Protein AF-A0A6N3QZG5-F1 (afdb_monomer)

Organism: NCBI:txid754091

Radius of gyration: 32.44 Å; Cα contacts (8 Å, |Δi|>4): 568; chains: 1; bounding box: 69×84×95 Å

Sequence (579 aa):
MIGQFLSATEILAKNYVRNKMVKNPFYSNLKWNFIEKNIIRLTSSPVKSVLCISAFSFVLLYVGYLNELFIKNNLLHYFPFRHSLTEWQTTILSGQLTIIGIVYPLVIGLVSVLFQKKADRKIAQTAYQRYSGFMLAGLSGLFLSGFILLSVLIKTVFGSYLYGIACLISILWLLINIVLSIWFFIVSLEILDDVKRQIIIKRYIAFEIVMPHICNKISAKLRLYPIYQKHNYSNLEITQADYKGEYISVASSYSKEDELSLYHRPFQLTLNLINYQLKKKNHFASFVIGDNRTKETESTGKILFSVKNIKPDSLLIKILKQCFYRAPIKGGDFSVSLTMQAITADTYMYLRDSDLISFDNAISALINNFNNLCDLYFFQDDNTNNNFLLITTELFERSFQYEFSDEVYKISNNSMDKINLSERFFELCLWSGVRIINNRKHLISNELCIYMGITRSQWSILTEWFRNNQSLLNASLRSRYNRILRTYITVWEQYQESISFRFCNTENSDLFELFCKTQLQELPSMIIDATQTRDPSTIDTAVDLINRWQHSMNIDSHSVEKYSYKGQLFNPGFSYPKN

Secondary structure (DSSP, 8-state):
-HHHHTTBHHHHHHHHHHHHHHTSHHHHHHPPPHHHHHHHHHHTSHHHHHHHHHHHHHHHHHHHHHTHHHHHHHHTTT-TTHHHHHHHHHHHHHHHHHIIIIIHHHHHHHHHHHHTTSTTHHHHHHHHHHHS-HHHHHHHHHHHHHHHHHHHHHHHHH-HHHHHHHHHHHHHHHHHHHHHHHHHHHHHHHTTSHHHHHHHHHHHIIIIIIHHHHHHHHHHHHHHS--------SSEEEES----TTPEEEE-SS-TT--EEEBHHHHHHHHHHHHHHHHHHT--EEEE-S--TTTTTT-SS-EEEEEESS-TTSHHHHHHHHTEEEPP----S--HHHHHHHHHHHHHHHHHHT-HHHHHHHHHHHHHHHHHHHHHTEEEETTEEEEGGG--SSTTPPPHHHHHHHHHHHHHHHHHTTTTT-THHHHHHHTHHHHHHHH-SS--HHHHHHHHHHHHHHHHHHHHHHHHHGGG--HHHHHHHHHHHHHHHHHHHHHHHHHHHHHTTSTTHHHHHHHHHHHHHHHHHHHHHHHHTT-HHHHHHHHHHHHHHHHHTTGGGS---------------------

pLDDT: mean 80.37, std 14.21, range [27.39, 95.88]

Mean predicted aligned error: 11.77 Å

Structure (mmCIF, N/CA/C/O backbone):
data_AF-A0A6N3QZG5-F1
#
_entry.id   AF-A0A6N3QZG5-F1
#
loop_
_atom_site.group_PDB
_atom_site.id
_atom_site.type_symbol
_atom_site.label_atom_id
_atom_site.label_alt_id
_atom_site.label_comp_id
_atom_site.label_asym_id
_atom_site.label_entity_id
_atom_site.label_seq_id
_atom_site.pdbx_PDB_ins_code
_atom_site.Cartn_x
_atom_site.Cartn_y
_atom_site.Cartn_z
_atom_site.occupancy
_atom_site.B_iso_or_equiv
_atom_site.auth_seq_id
_atom_site.auth_comp_id
_atom_site.auth_asym_id
_atom_site.auth_atom_id
_atom_site.pdbx_PDB_model_num
ATOM 1 N N . MET A 1 1 ? -14.323 3.751 19.503 1.00 51.78 1 MET A N 1
ATOM 2 C CA . MET A 1 1 ? -15.785 3.806 19.725 1.00 51.78 1 MET A CA 1
ATOM 3 C C . MET A 1 1 ? -16.276 5.249 19.807 1.00 51.78 1 MET A C 1
ATOM 5 O O . MET A 1 1 ? -17.092 5.614 18.974 1.00 51.78 1 MET A O 1
ATOM 9 N N . ILE A 1 2 ? -15.712 6.100 20.675 1.00 55.81 2 ILE A N 1
ATOM 10 C CA . ILE A 1 2 ? -16.104 7.524 20.803 1.00 55.81 2 ILE A CA 1
ATOM 11 C C . ILE A 1 2 ? -16.012 8.298 19.472 1.00 55.81 2 ILE A C 1
ATOM 13 O O . ILE A 1 2 ? -16.991 8.899 19.050 1.00 55.81 2 ILE A O 1
ATOM 17 N N . GLY A 1 3 ? -14.903 8.197 18.730 1.00 59.88 3 GLY A N 1
ATOM 18 C CA . GLY A 1 3 ? -14.787 8.875 17.428 1.00 59.88 3 GLY A CA 1
ATOM 19 C C . GLY A 1 3 ? -15.811 8.419 16.374 1.00 59.88 3 GLY A C 1
ATOM 20 O O . GLY A 1 3 ? -16.174 9.200 15.500 1.00 59.88 3 GLY A O 1
ATOM 21 N N . GLN A 1 4 ? -16.306 7.172 16.444 1.00 65.50 4 GLN A N 1
ATOM 22 C CA . GLN A 1 4 ? -17.352 6.693 15.522 1.00 65.50 4 GLN A CA 1
ATOM 23 C C . GLN A 1 4 ? -18.695 7.323 15.870 1.00 65.50 4 GLN A C 1
ATOM 25 O O . GLN A 1 4 ? -19.449 7.707 14.980 1.00 65.50 4 GLN A O 1
ATOM 30 N N . PHE A 1 5 ? -18.961 7.463 17.167 1.00 66.31 5 PHE A N 1
ATOM 31 C CA . PHE A 1 5 ? -20.146 8.131 17.672 1.00 66.31 5 PHE A CA 1
ATOM 32 C C . PHE A 1 5 ? -20.143 9.632 17.349 1.00 66.31 5 PHE A C 1
ATOM 34 O O . PHE A 1 5 ? -21.168 10.161 16.927 1.00 66.31 5 PHE A O 1
ATOM 41 N N . LEU A 1 6 ? -18.987 10.294 17.463 1.00 72.88 6 LEU A N 1
ATOM 42 C CA . LEU A 1 6 ? -18.812 11.727 17.194 1.00 72.88 6 LEU A CA 1
ATOM 43 C C . LEU A 1 6 ? -18.543 12.070 15.719 1.00 72.88 6 LEU A C 1
ATOM 45 O O . LEU A 1 6 ? -18.356 13.242 15.398 1.00 72.88 6 LEU A O 1
ATOM 49 N N . SER A 1 7 ? -18.506 11.060 14.839 1.00 78.06 7 SER A N 1
ATOM 50 C CA . SER A 1 7 ? -18.137 11.182 13.421 1.00 78.06 7 SER A CA 1
ATOM 51 C C . SER A 1 7 ? -16.888 12.048 13.210 1.00 78.06 7 SER A C 1
ATOM 53 O O . SER A 1 7 ? -16.936 13.080 12.540 1.00 78.06 7 SER A O 1
ATOM 55 N N . ALA A 1 8 ? -15.789 11.637 13.837 1.00 82.38 8 ALA A N 1
ATOM 56 C CA . ALA A 1 8 ? -14.476 12.240 13.640 1.00 82.38 8 ALA A CA 1
ATOM 57 C C . ALA A 1 8 ? -14.081 12.230 12.150 1.00 82.38 8 ALA A C 1
ATOM 59 O O . ALA A 1 8 ? -14.433 11.288 11.426 1.00 82.38 8 ALA A O 1
ATOM 60 N N . THR A 1 9 ? -13.345 13.247 11.696 1.00 81.19 9 THR A N 1
ATOM 61 C CA . THR A 1 9 ? -12.957 13.424 10.285 1.00 81.19 9 THR A CA 1
ATOM 62 C C . THR A 1 9 ? -12.277 12.181 9.695 1.00 81.19 9 THR A C 1
ATOM 64 O O . THR A 1 9 ? -12.600 11.762 8.584 1.00 81.19 9 THR A O 1
ATOM 67 N N . GLU A 1 10 ? -11.408 11.506 10.450 1.00 83.06 10 GLU A N 1
ATOM 68 C CA . GLU A 1 10 ? -10.701 10.302 9.992 1.00 83.06 10 GLU A CA 1
ATOM 69 C C . GLU A 1 10 ? -11.651 9.111 9.810 1.00 83.06 10 GLU A C 1
ATOM 71 O O . GLU A 1 10 ? -11.444 8.246 8.957 1.00 83.06 10 GLU A O 1
ATOM 76 N N . ILE A 1 11 ? -12.720 9.051 10.606 1.00 83.25 11 ILE A N 1
ATOM 77 C CA . ILE A 1 11 ? -13.727 7.993 10.508 1.00 83.25 11 ILE A CA 1
ATOM 78 C C . ILE A 1 11 ? -14.667 8.253 9.338 1.00 83.25 11 ILE A C 1
ATOM 80 O O . ILE A 1 11 ? -15.046 7.299 8.660 1.00 83.25 11 ILE A O 1
ATOM 84 N N . LEU A 1 12 ? -15.002 9.514 9.059 1.00 82.12 12 LEU A N 1
ATOM 85 C CA . LEU A 1 12 ? -15.725 9.873 7.841 1.00 82.12 12 LEU A CA 1
ATOM 86 C C . LEU A 1 12 ? -14.912 9.528 6.594 1.00 82.12 12 LEU A C 1
ATOM 88 O O . LEU A 1 12 ? -15.445 8.851 5.720 1.00 82.12 12 LEU A O 1
ATOM 92 N N . ALA A 1 13 ? -13.624 9.884 6.556 1.00 84.62 13 ALA A N 1
ATOM 93 C CA . ALA A 1 13 ? -12.720 9.507 5.470 1.00 84.62 13 ALA A CA 1
ATOM 94 C C . ALA A 1 13 ? -12.693 7.984 5.264 1.00 84.62 13 ALA A C 1
ATOM 96 O O . ALA A 1 13 ? -12.920 7.485 4.162 1.00 84.62 13 ALA A O 1
ATOM 97 N N . LYS A 1 14 ? -12.507 7.224 6.350 1.00 86.62 14 LYS A N 1
ATOM 98 C CA . LYS A 1 14 ? -12.496 5.758 6.305 1.00 86.62 14 LYS A CA 1
ATOM 99 C C . LYS A 1 14 ? -13.819 5.168 5.817 1.00 86.62 14 LYS A C 1
ATOM 101 O O . LYS A 1 14 ? -13.819 4.213 5.041 1.00 86.62 14 LYS A O 1
ATOM 106 N N . ASN A 1 15 ? -14.946 5.702 6.284 1.00 86.44 15 ASN A N 1
ATOM 107 C CA . ASN A 1 15 ? -16.267 5.241 5.869 1.00 86.44 15 ASN A CA 1
ATOM 108 C C . ASN A 1 15 ? -16.538 5.581 4.401 1.00 86.44 15 ASN A C 1
ATOM 110 O O . ASN A 1 15 ? -17.068 4.738 3.686 1.00 86.44 15 ASN A O 1
ATOM 114 N N . TYR A 1 16 ? -16.128 6.765 3.942 1.00 86.62 16 TYR A N 1
ATOM 115 C CA . TYR A 1 16 ? -16.251 7.193 2.552 1.00 86.62 16 TYR A CA 1
ATOM 116 C C . TYR A 1 16 ? -15.525 6.229 1.603 1.00 86.62 16 TYR A C 1
ATOM 118 O O . TYR A 1 16 ? -16.155 5.628 0.730 1.00 86.62 16 TYR A O 1
ATOM 126 N N . VAL A 1 17 ? -14.235 5.983 1.854 1.00 87.88 17 VAL A N 1
ATOM 127 C CA . VAL A 1 17 ? -13.409 5.052 1.065 1.00 87.88 17 VAL A CA 1
ATOM 128 C C . VAL A 1 17 ? -14.004 3.648 1.073 1.00 87.88 17 VAL A C 1
ATOM 130 O O . VAL A 1 17 ? -14.170 3.015 0.030 1.00 87.88 17 VAL A O 1
ATOM 133 N N . ARG A 1 18 ? -14.386 3.155 2.256 1.00 87.62 18 ARG A N 1
ATOM 134 C CA . ARG A 1 18 ? -14.949 1.812 2.399 1.00 87.62 18 ARG A CA 1
ATOM 135 C C . ARG A 1 18 ? -16.280 1.655 1.667 1.00 87.62 18 ARG A C 1
ATOM 137 O O . ARG A 1 18 ? -16.480 0.630 1.025 1.00 87.62 18 ARG A O 1
ATOM 144 N N . ASN A 1 19 ? -17.176 2.633 1.752 1.00 87.75 19 ASN A N 1
ATOM 145 C CA . ASN A 1 19 ? -18.484 2.569 1.099 1.00 87.75 19 ASN A CA 1
ATOM 146 C C . ASN A 1 19 ? -18.357 2.521 -0.427 1.00 87.75 19 ASN A C 1
ATOM 148 O O . ASN A 1 19 ? -19.157 1.852 -1.078 1.00 87.75 19 ASN A O 1
ATOM 152 N N . LYS A 1 20 ? -17.352 3.198 -0.991 1.00 88.06 20 LYS A N 1
ATOM 153 C CA . LYS A 1 20 ? -17.067 3.160 -2.429 1.00 88.06 20 LYS A CA 1
ATOM 154 C C . LYS A 1 20 ? -16.398 1.847 -2.845 1.00 88.06 20 LYS A C 1
ATOM 156 O O . LYS A 1 20 ? -16.867 1.216 -3.784 1.00 88.06 20 LYS A O 1
ATOM 161 N N . MET A 1 21 ? -15.402 1.361 -2.102 1.00 87.31 21 MET A N 1
ATOM 162 C CA . MET A 1 21 ? -14.744 0.090 -2.442 1.00 87.31 21 MET A CA 1
ATOM 163 C C . MET A 1 21 ? -15.629 -1.141 -2.278 1.00 87.31 21 MET A C 1
ATOM 165 O O . MET A 1 21 ? -15.494 -2.078 -3.049 1.00 87.31 21 MET A O 1
ATOM 169 N N . VAL A 1 22 ? -16.545 -1.175 -1.305 1.00 86.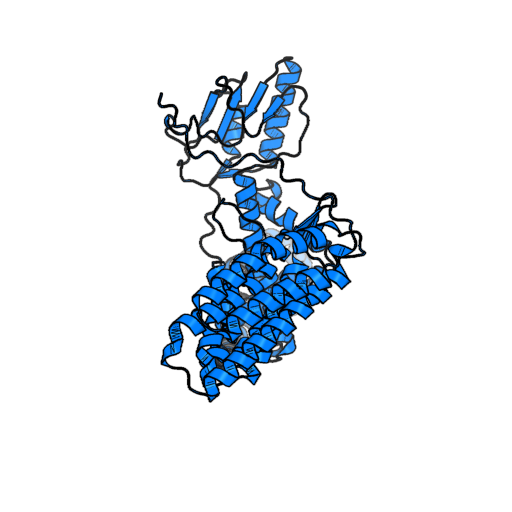62 22 VAL A N 1
ATOM 170 C CA . VAL A 1 22 ? -17.440 -2.336 -1.131 1.00 86.62 22 VAL A CA 1
ATOM 171 C C . VAL A 1 22 ? -18.332 -2.554 -2.360 1.00 86.62 22 VAL A C 1
ATOM 173 O O . VAL A 1 22 ? -18.717 -3.689 -2.626 1.00 86.62 22 VAL A O 1
ATOM 176 N N . LYS A 1 23 ? -18.630 -1.494 -3.123 1.00 85.44 23 LYS A N 1
ATOM 177 C CA . LYS A 1 23 ? -19.379 -1.581 -4.385 1.00 85.44 23 LYS A CA 1
ATOM 178 C C . LYS A 1 23 ? -18.539 -2.118 -5.548 1.00 85.44 23 LYS A C 1
ATOM 180 O O . LYS A 1 23 ? -19.102 -2.509 -6.562 1.00 85.44 23 LYS A O 1
ATOM 185 N N . ASN A 1 24 ? -17.215 -2.130 -5.419 1.00 86.81 24 ASN A N 1
ATOM 186 C CA . ASN A 1 24 ? -16.312 -2.564 -6.472 1.00 86.81 24 ASN A CA 1
ATOM 187 C C . ASN A 1 24 ? -16.232 -4.110 -6.511 1.00 86.81 24 ASN A C 1
ATOM 189 O O . ASN A 1 24 ? -15.961 -4.731 -5.477 1.00 86.81 24 ASN A O 1
ATOM 193 N N . PRO A 1 25 ? -16.419 -4.763 -7.674 1.00 84.06 25 PRO A N 1
ATOM 194 C CA . PRO A 1 25 ? -16.370 -6.223 -7.776 1.00 84.06 25 PRO A CA 1
ATOM 195 C C . PRO A 1 25 ? -15.012 -6.811 -7.362 1.00 84.06 25 PRO A C 1
ATOM 197 O O . PRO A 1 25 ? -14.973 -7.876 -6.744 1.00 84.06 25 PRO A O 1
ATOM 200 N N . PHE A 1 26 ? -13.899 -6.110 -7.601 1.00 83.56 26 PHE A N 1
ATOM 201 C CA . PHE A 1 26 ? -12.563 -6.568 -7.202 1.00 83.56 26 PHE A CA 1
ATOM 202 C C . PHE A 1 26 ? -12.393 -6.663 -5.684 1.00 83.56 26 PHE A C 1
ATOM 204 O O . PHE A 1 26 ? -11.653 -7.520 -5.195 1.00 83.56 26 PHE A O 1
ATOM 211 N N . TYR A 1 27 ? -13.124 -5.844 -4.922 1.00 86.50 27 TYR A N 1
ATOM 212 C CA . TYR A 1 27 ? -13.127 -5.936 -3.466 1.00 86.50 27 TYR A CA 1
ATOM 213 C C . TYR A 1 27 ? -13.664 -7.288 -2.992 1.00 86.50 27 TYR A C 1
ATOM 215 O O . TYR A 1 27 ? -13.146 -7.851 -2.029 1.00 86.50 27 TYR A O 1
ATOM 223 N N . SER A 1 28 ? -14.664 -7.848 -3.678 1.00 81.38 28 SER A N 1
ATOM 224 C CA . SER A 1 28 ? -15.267 -9.126 -3.287 1.00 81.38 28 SER A CA 1
ATOM 225 C C . SER A 1 28 ? -14.296 -10.309 -3.376 1.00 81.38 28 SER A C 1
ATOM 227 O O . SER A 1 28 ? -14.376 -11.202 -2.533 1.00 81.38 28 SER A O 1
ATOM 229 N N . ASN A 1 29 ? -13.338 -10.257 -4.307 1.00 82.69 29 ASN A N 1
ATOM 230 C CA . ASN A 1 29 ? -12.322 -11.294 -4.513 1.00 82.69 29 ASN A CA 1
ATOM 231 C C . ASN A 1 29 ? -11.197 -11.237 -3.468 1.00 82.69 29 ASN A C 1
ATOM 233 O O . ASN A 1 29 ? -10.592 -12.255 -3.136 1.00 82.69 29 ASN A O 1
ATOM 237 N N . LEU A 1 30 ? -10.901 -10.042 -2.949 1.00 83.81 30 LEU A N 1
ATOM 238 C CA . LEU A 1 30 ? -9.786 -9.820 -2.026 1.00 83.81 30 LEU A CA 1
ATOM 239 C C . LEU A 1 30 ? -10.217 -9.642 -0.567 1.00 83.81 30 LEU A C 1
ATOM 241 O O . LEU A 1 30 ? -9.358 -9.699 0.312 1.00 83.81 30 LEU A O 1
ATOM 245 N N . LY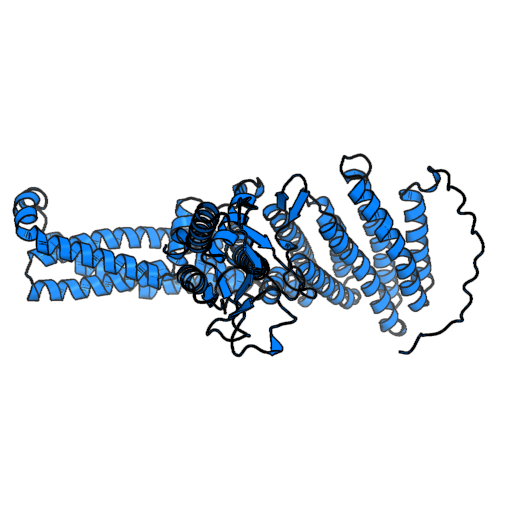S A 1 31 ? -11.507 -9.426 -0.280 1.00 84.94 31 LYS A N 1
ATOM 246 C CA . LYS A 1 31 ? -11.985 -9.170 1.085 1.00 84.94 31 LYS A CA 1
ATOM 247 C C . LYS A 1 31 ? -11.609 -10.304 2.042 1.00 84.94 31 LYS A C 1
ATOM 249 O O . LYS A 1 31 ? -11.679 -11.483 1.707 1.00 84.94 31 LYS A O 1
ATOM 254 N N . TRP A 1 32 ? -11.293 -9.917 3.272 1.00 82.56 32 TRP A N 1
ATOM 255 C CA . TRP A 1 32 ? -11.154 -10.853 4.378 1.00 82.56 32 TRP A CA 1
ATOM 256 C C . TRP A 1 32 ? -12.502 -11.479 4.729 1.00 82.56 32 TRP A C 1
ATOM 258 O O . TRP A 1 32 ? -13.524 -10.781 4.805 1.00 82.56 32 TRP A O 1
ATOM 268 N N . ASN A 1 33 ? -12.482 -12.776 5.014 1.00 86.62 33 ASN A N 1
ATOM 269 C CA . ASN A 1 33 ? -13.627 -13.479 5.575 1.00 86.62 33 ASN A CA 1
ATOM 270 C C . ASN A 1 33 ? -13.990 -12.920 6.957 1.00 86.62 33 ASN A C 1
ATOM 272 O O . ASN A 1 33 ? -13.213 -12.211 7.600 1.00 86.62 33 ASN A O 1
ATOM 276 N N . PHE A 1 34 ? -15.190 -13.235 7.445 1.00 82.69 34 PHE A N 1
ATOM 277 C CA . PHE A 1 34 ? -15.648 -12.730 8.742 1.00 82.69 34 PHE A CA 1
ATOM 278 C C . PHE A 1 34 ? -14.707 -13.127 9.894 1.00 82.69 34 PHE A C 1
ATOM 280 O O . PHE A 1 34 ? -14.377 -12.287 10.732 1.00 82.69 34 PHE A O 1
ATOM 287 N N . ILE A 1 35 ? -14.235 -14.378 9.901 1.00 82.88 35 ILE A N 1
ATOM 288 C CA . ILE A 1 35 ? -13.292 -14.900 10.901 1.00 82.88 35 ILE A CA 1
ATOM 289 C C . ILE A 1 35 ? -11.951 -14.160 10.800 1.00 82.88 35 ILE A C 1
ATOM 291 O O . ILE A 1 35 ? -11.533 -13.519 11.764 1.00 82.88 35 ILE A O 1
ATOM 295 N N . GLU A 1 36 ? -11.348 -14.149 9.608 1.00 85.12 36 GLU A N 1
ATOM 296 C CA . GLU A 1 36 ? -10.096 -13.439 9.294 1.00 85.12 36 GLU A CA 1
ATOM 297 C C . GLU A 1 36 ? -10.133 -11.983 9.762 1.00 85.12 36 GLU A C 1
ATOM 299 O O . GLU A 1 36 ? -9.235 -11.500 10.446 1.00 85.12 36 GLU A O 1
ATOM 304 N N . LYS A 1 37 ? -11.222 -11.280 9.451 1.00 85.19 37 LYS A N 1
ATOM 305 C CA . LYS A 1 37 ? -11.398 -9.872 9.792 1.00 85.19 37 LYS A CA 1
ATOM 306 C C . LYS A 1 37 ? -11.407 -9.623 11.299 1.00 85.19 37 LYS A C 1
ATOM 308 O O . LYS A 1 37 ? -10.882 -8.602 11.744 1.00 85.19 37 LYS A O 1
ATOM 313 N N . ASN A 1 38 ? -12.022 -10.510 12.080 1.00 85.50 38 ASN A N 1
ATOM 314 C CA . ASN A 1 38 ? -12.030 -10.387 13.537 1.00 85.50 38 ASN A CA 1
ATOM 315 C C . ASN A 1 38 ? -10.646 -10.668 14.123 1.00 85.50 38 ASN A C 1
ATOM 317 O O . ASN A 1 38 ? -10.203 -9.918 14.993 1.00 85.50 38 ASN A O 1
ATOM 321 N N . ILE A 1 39 ? -9.941 -11.673 13.600 1.00 84.81 39 ILE A N 1
ATOM 322 C CA . ILE A 1 39 ? -8.582 -12.001 14.037 1.00 84.81 39 ILE A CA 1
ATOM 323 C C . ILE A 1 39 ? -7.631 -10.848 13.722 1.00 84.81 39 ILE A C 1
ATOM 325 O O . ILE A 1 39 ? -7.013 -10.323 14.640 1.00 84.81 39 ILE A O 1
ATOM 329 N N . ILE A 1 40 ? -7.606 -10.345 12.483 1.00 84.44 40 ILE A N 1
ATOM 330 C CA . ILE A 1 40 ? -6.774 -9.193 12.092 1.00 84.44 40 ILE A CA 1
ATOM 331 C C . ILE A 1 40 ? -7.080 -7.977 12.972 1.00 84.44 40 ILE A C 1
ATOM 333 O O . ILE A 1 40 ? -6.170 -7.281 13.425 1.00 84.44 40 ILE A O 1
ATOM 337 N N . ARG A 1 41 ? -8.360 -7.728 13.280 1.00 83.94 41 ARG A N 1
ATOM 338 C CA . ARG A 1 41 ? -8.752 -6.638 14.181 1.00 83.94 41 ARG A CA 1
ATOM 339 C C . ARG A 1 41 ? -8.171 -6.824 15.583 1.00 83.94 41 ARG A C 1
ATOM 341 O O . ARG A 1 41 ? -7.678 -5.850 16.147 1.00 83.94 41 ARG A O 1
ATOM 348 N N . LEU A 1 42 ? -8.210 -8.033 16.137 1.00 83.50 42 LEU A N 1
ATOM 349 C CA . LEU A 1 42 ? -7.631 -8.337 17.448 1.00 83.50 42 LEU A CA 1
ATOM 350 C C . LEU A 1 42 ? -6.096 -8.261 17.422 1.00 83.50 42 LEU A C 1
ATOM 352 O O . LEU A 1 42 ? -5.492 -7.721 18.350 1.00 83.50 42 LEU A O 1
ATOM 356 N N . THR A 1 43 ? -5.463 -8.724 16.346 1.00 84.38 43 THR A N 1
ATOM 357 C CA . THR A 1 43 ? -4.010 -8.652 16.148 1.00 84.38 43 THR A CA 1
ATOM 358 C C . THR A 1 43 ? -3.533 -7.229 15.871 1.00 84.38 43 THR A C 1
ATOM 360 O O . THR A 1 43 ? -2.360 -6.928 16.076 1.00 84.38 43 THR A O 1
ATOM 363 N N . SER A 1 44 ? -4.426 -6.321 15.459 1.00 81.69 44 SER A N 1
ATOM 364 C CA . SER A 1 44 ? -4.036 -4.957 15.104 1.00 81.69 44 SER A CA 1
ATOM 365 C C . SER A 1 44 ? -3.375 -4.183 16.248 1.00 81.69 44 SER A C 1
ATOM 367 O O . SER A 1 44 ? -2.455 -3.393 16.031 1.00 81.69 44 SER A O 1
ATOM 369 N N . SER A 1 45 ? -3.812 -4.469 17.473 1.00 85.56 45 SER A N 1
ATOM 370 C CA . SER A 1 45 ? -3.253 -3.954 18.715 1.00 85.56 45 SER A CA 1
ATOM 371 C C . SER A 1 45 ? -3.320 -5.057 19.776 1.00 85.56 45 SER A C 1
ATOM 373 O O . SER A 1 45 ? -4.253 -5.068 20.584 1.00 85.56 45 SER A O 1
ATOM 375 N N . PRO A 1 46 ? -2.369 -6.006 19.782 1.00 87.38 46 PRO A N 1
ATOM 376 C CA . PRO A 1 46 ? -2.519 -7.245 20.537 1.00 87.38 46 PRO A CA 1
ATOM 377 C C . PRO A 1 46 ? -2.525 -6.990 22.043 1.00 87.38 46 PRO A C 1
ATOM 379 O O . PRO A 1 46 ? -3.343 -7.567 22.747 1.00 87.38 46 PRO A O 1
ATOM 382 N N . VAL A 1 47 ? -1.724 -6.034 22.525 1.00 89.19 47 VAL A N 1
ATOM 383 C CA . VAL A 1 47 ? -1.722 -5.620 23.938 1.00 89.19 47 VAL A CA 1
ATOM 384 C C . VAL A 1 47 ? -3.105 -5.131 24.376 1.00 89.19 47 VAL A C 1
ATOM 386 O O . VAL A 1 47 ? -3.623 -5.585 25.390 1.00 89.19 47 VAL A O 1
ATOM 389 N N . LYS A 1 48 ? -3.747 -4.250 23.595 1.00 89.56 48 LYS A N 1
ATOM 390 C CA . LYS A 1 48 ? -5.089 -3.734 23.924 1.00 89.56 48 LYS A CA 1
ATOM 391 C C . LYS A 1 48 ? -6.126 -4.855 23.933 1.00 89.56 48 LYS A C 1
ATOM 393 O O . LYS A 1 48 ? -6.965 -4.895 24.822 1.00 89.56 48 LYS A O 1
ATOM 398 N N . SER A 1 49 ? -6.049 -5.768 22.967 1.00 89.81 49 SER A N 1
ATOM 399 C CA . SER A 1 49 ? -6.957 -6.913 22.872 1.00 89.81 49 SER A CA 1
ATOM 400 C C . SER A 1 49 ? -6.828 -7.839 24.081 1.00 89.81 49 SER A C 1
ATOM 402 O O . SER A 1 49 ? -7.839 -8.197 24.679 1.00 89.81 49 SER A O 1
ATOM 404 N N . VAL A 1 50 ? -5.599 -8.166 24.493 1.00 92.50 50 VAL A N 1
ATOM 405 C CA . VAL A 1 50 ? -5.348 -9.010 25.672 1.00 92.50 50 VAL A CA 1
ATOM 406 C C . VAL A 1 50 ? -5.769 -8.307 26.962 1.00 92.50 50 VAL A C 1
ATOM 408 O O . VAL A 1 50 ? -6.387 -8.942 27.809 1.00 92.50 50 VAL A O 1
ATOM 411 N N . LEU A 1 51 ? -5.538 -6.995 27.087 1.00 91.69 51 LEU A N 1
ATOM 412 C CA . LEU A 1 51 ? -6.036 -6.208 28.221 1.00 91.69 51 LEU A CA 1
ATOM 413 C C . LEU A 1 51 ? -7.568 -6.190 28.301 1.00 91.69 51 LEU A C 1
ATOM 415 O O . LEU A 1 51 ? -8.128 -6.197 29.392 1.00 91.69 51 LEU A O 1
ATOM 419 N N . CYS A 1 52 ? -8.271 -6.189 27.167 1.00 91.12 52 CYS A N 1
ATOM 420 C CA . CYS A 1 52 ? -9.726 -6.321 27.170 1.00 91.12 52 CYS A CA 1
ATOM 421 C C . CYS A 1 52 ? -10.176 -7.715 27.631 1.00 91.12 52 CYS A C 1
ATOM 423 O O . CYS A 1 52 ? -11.131 -7.808 28.400 1.00 91.12 52 CYS A O 1
ATOM 425 N N . ILE A 1 53 ? -9.497 -8.785 27.197 1.00 90.94 53 ILE A N 1
ATOM 426 C CA . ILE A 1 53 ? -9.800 -10.162 27.630 1.00 90.94 53 ILE A CA 1
ATOM 427 C C . ILE A 1 53 ? -9.524 -10.325 29.131 1.00 90.94 53 ILE A C 1
ATOM 429 O O . ILE A 1 53 ? -10.343 -10.899 29.853 1.00 90.94 53 ILE A O 1
ATOM 433 N N . SER A 1 54 ? -8.413 -9.775 29.626 1.00 91.44 54 SER A N 1
ATOM 434 C CA . SER A 1 54 ? -8.080 -9.821 31.049 1.00 91.44 54 SER A CA 1
ATOM 435 C C . SER A 1 54 ? -9.072 -9.010 31.881 1.00 91.44 54 SER A C 1
ATOM 437 O O . SER A 1 54 ? -9.606 -9.531 32.857 1.00 91.44 54 SER A O 1
ATOM 439 N N . ALA A 1 55 ? -9.409 -7.785 31.465 1.00 92.69 55 ALA A N 1
ATOM 440 C CA . ALA A 1 55 ? -10.418 -6.967 32.133 1.00 92.69 55 ALA A CA 1
ATOM 441 C C . ALA A 1 55 ? -11.774 -7.683 32.188 1.00 92.69 55 ALA A C 1
ATOM 443 O O . ALA A 1 55 ? -12.389 -7.741 33.248 1.00 92.69 55 ALA A O 1
ATOM 444 N N . PHE A 1 56 ? -12.213 -8.290 31.082 1.00 93.00 56 PHE A N 1
ATOM 445 C CA . PHE A 1 56 ? -13.442 -9.083 31.046 1.00 93.00 56 PHE A CA 1
ATOM 446 C C . PHE A 1 56 ? -13.396 -10.267 32.025 1.00 93.00 56 PHE A C 1
ATOM 448 O O . PHE A 1 56 ? -14.364 -10.506 32.741 1.00 93.00 56 PHE A O 1
ATOM 455 N N . SER A 1 57 ? -12.253 -10.947 32.127 1.00 91.75 57 SER A N 1
ATOM 456 C CA . SER A 1 57 ? -12.041 -12.044 33.081 1.00 91.75 57 SER A CA 1
ATOM 457 C C . SER A 1 57 ? -12.145 -11.576 34.538 1.00 91.75 57 SER A C 1
ATOM 459 O O . SER A 1 57 ? -12.787 -12.235 35.354 1.00 91.75 57 SER A O 1
ATOM 461 N N . PHE A 1 58 ? -11.596 -10.403 34.870 1.00 91.62 58 PHE A N 1
ATOM 462 C CA . PHE A 1 58 ? -11.750 -9.805 36.201 1.00 91.62 58 PHE A CA 1
ATOM 463 C C . PHE A 1 58 ? -13.183 -9.341 36.486 1.00 91.62 58 PHE A C 1
ATOM 465 O O . PHE A 1 58 ? -13.659 -9.516 37.605 1.00 91.62 58 PHE A O 1
ATOM 472 N N . VAL A 1 59 ? -13.900 -8.804 35.492 1.00 92.75 59 VAL A N 1
ATOM 473 C CA . VAL A 1 59 ? -15.326 -8.470 35.648 1.00 92.75 59 VAL A CA 1
ATOM 474 C C . VAL A 1 59 ? -16.144 -9.730 35.921 1.00 92.75 59 VAL A C 1
ATOM 476 O O . VAL A 1 59 ? -16.971 -9.722 36.828 1.00 92.75 59 VAL A O 1
ATOM 479 N N . LEU A 1 60 ? -15.893 -10.828 35.200 1.00 89.88 60 LEU A N 1
ATOM 480 C CA . LEU A 1 60 ? -16.559 -12.108 35.456 1.00 89.88 60 LEU A CA 1
ATOM 481 C C . LEU A 1 60 ? -16.279 -12.630 36.871 1.00 89.88 60 LEU A C 1
ATOM 483 O O . LEU A 1 60 ? -17.207 -13.074 37.544 1.00 89.88 60 LEU A O 1
ATOM 487 N N . LEU A 1 61 ? -15.033 -12.526 37.346 1.00 88.62 61 LEU A N 1
ATOM 488 C CA . LEU A 1 61 ? -14.691 -12.857 38.732 1.00 88.62 61 LEU A CA 1
ATOM 489 C C . LEU A 1 61 ? -15.451 -11.989 39.739 1.00 88.62 61 LEU A C 1
ATOM 491 O O . LEU A 1 61 ? -16.000 -12.511 40.705 1.00 88.62 61 LEU A O 1
ATOM 495 N N . TYR A 1 62 ? -15.517 -10.678 39.505 1.00 88.75 62 TYR A N 1
ATOM 496 C CA . TYR A 1 62 ? -16.208 -9.741 40.388 1.00 88.75 62 TYR A CA 1
ATOM 497 C C . TYR A 1 62 ? -17.724 -9.986 40.433 1.00 88.75 62 TYR A C 1
ATOM 499 O O . TYR A 1 62 ? -18.324 -10.002 41.505 1.00 88.75 62 TYR A O 1
ATOM 507 N N . VAL A 1 63 ? -18.349 -10.257 39.285 1.00 87.94 63 VAL A N 1
ATOM 508 C CA . VAL A 1 63 ? -19.763 -10.659 39.213 1.00 87.94 63 VAL A CA 1
ATOM 509 C C . VAL A 1 63 ? -19.988 -11.991 39.937 1.00 87.94 63 VAL A C 1
ATOM 511 O O . VAL A 1 63 ? -20.985 -12.147 40.641 1.00 87.94 63 VAL A O 1
ATOM 514 N N . GLY A 1 64 ? -19.054 -12.938 39.802 1.00 84.62 64 GLY A N 1
ATOM 515 C CA . GLY A 1 64 ? -19.076 -14.216 40.516 1.00 84.62 64 GLY A CA 1
ATOM 516 C C . GLY A 1 64 ? -18.974 -14.073 42.038 1.00 84.62 64 GLY A C 1
ATOM 517 O O . GLY A 1 64 ? -19.599 -14.849 42.763 1.00 84.62 64 GLY A O 1
ATOM 518 N N . TYR A 1 65 ? -18.234 -13.065 42.508 1.00 85.06 65 TYR A N 1
ATOM 519 C CA . TYR A 1 65 ? -18.140 -12.688 43.918 1.00 85.06 65 TYR A CA 1
ATOM 520 C C . TYR A 1 65 ? -19.447 -12.077 44.439 1.00 85.06 65 TYR A C 1
ATOM 522 O O . TYR A 1 65 ? -19.997 -12.563 45.422 1.00 85.06 65 TYR A O 1
ATOM 530 N N . LEU A 1 66 ? -19.993 -11.062 43.758 1.00 85.31 66 LEU A N 1
ATOM 531 C CA . LEU A 1 66 ? -21.224 -10.387 44.198 1.00 85.31 66 LEU A CA 1
ATOM 532 C C . LEU A 1 66 ? -22.434 -11.328 44.265 1.00 85.31 66 LEU A C 1
ATOM 534 O O . LEU A 1 66 ? -23.286 -11.186 45.138 1.00 85.31 66 LEU A O 1
ATOM 538 N N . ASN A 1 67 ? -22.503 -12.299 43.355 1.00 80.44 67 ASN A N 1
ATOM 539 C CA . ASN A 1 67 ? -23.623 -13.231 43.255 1.00 80.44 67 ASN A CA 1
ATOM 540 C C . ASN A 1 67 ? -23.368 -14.565 43.970 1.00 80.44 67 ASN A C 1
ATOM 542 O O . ASN A 1 67 ? -24.036 -15.553 43.660 1.00 80.44 67 ASN A O 1
ATOM 546 N N . GLU A 1 68 ? -22.429 -14.617 44.921 1.00 76.50 68 GLU A N 1
ATOM 547 C CA . GLU A 1 68 ? -22.034 -15.853 45.604 1.00 76.50 68 GLU A CA 1
ATOM 548 C C . GLU A 1 68 ? -23.225 -16.655 46.148 1.00 76.50 68 GLU A C 1
ATOM 550 O O . GLU A 1 68 ? -23.301 -17.864 45.927 1.00 76.50 68 GLU A O 1
ATOM 555 N N . LEU A 1 69 ? -24.189 -15.989 46.790 1.00 67.50 69 LEU A N 1
ATOM 556 C CA . LEU A 1 69 ? -25.375 -16.632 47.367 1.00 67.50 69 LEU A CA 1
ATOM 557 C C . LEU A 1 69 ? -26.284 -17.264 46.301 1.00 67.50 69 LEU A C 1
ATOM 559 O O . LEU A 1 69 ? -26.718 -18.405 46.453 1.00 67.50 69 LEU A O 1
ATOM 563 N N . PHE A 1 70 ? -26.541 -16.555 45.199 1.00 65.19 70 PHE A N 1
ATOM 564 C CA . PHE A 1 70 ? -27.411 -17.027 44.117 1.00 65.19 70 PHE A CA 1
ATOM 565 C C . PHE A 1 70 ? -26.755 -18.151 43.302 1.00 65.19 70 PHE A C 1
ATOM 567 O O . PHE A 1 70 ? -27.385 -19.155 42.966 1.00 65.19 70 PHE A O 1
ATOM 574 N N . ILE A 1 71 ? -25.461 -17.998 43.017 1.00 67.19 71 ILE A N 1
ATOM 575 C CA . ILE A 1 71 ? -24.666 -18.956 42.249 1.00 67.19 71 ILE A CA 1
ATOM 576 C C . ILE A 1 71 ? -24.470 -20.235 43.063 1.00 67.19 71 ILE A C 1
ATOM 578 O O . ILE A 1 71 ? -24.697 -21.312 42.521 1.00 67.19 71 ILE A O 1
ATOM 582 N N . LYS A 1 72 ? -24.138 -20.163 44.362 1.00 67.62 72 LYS A N 1
ATOM 583 C CA . LYS A 1 72 ? -24.039 -21.362 45.215 1.00 67.62 72 LYS A CA 1
ATOM 584 C C . LYS A 1 72 ? -25.333 -22.177 45.212 1.00 67.62 72 LYS A C 1
ATOM 586 O O . LYS A 1 72 ? -25.249 -23.394 45.071 1.00 67.62 72 LYS A O 1
ATOM 591 N N . ASN A 1 73 ? -26.494 -21.521 45.297 1.00 64.62 73 ASN A N 1
ATOM 592 C CA . ASN A 1 73 ? -27.792 -22.199 45.351 1.00 64.62 73 ASN A CA 1
ATOM 593 C C . ASN A 1 73 ? -28.146 -22.926 44.037 1.00 64.62 73 ASN A C 1
ATOM 595 O O . ASN A 1 73 ? -28.714 -24.012 44.072 1.00 64.62 73 ASN A O 1
ATOM 599 N N . ASN A 1 74 ? -27.754 -22.369 42.884 1.00 59.59 74 ASN A N 1
ATOM 600 C CA . ASN A 1 74 ? -28.085 -22.926 41.564 1.00 59.59 74 ASN A CA 1
ATOM 601 C C . ASN A 1 74 ? -26.991 -23.837 40.962 1.00 59.59 74 ASN A C 1
ATOM 603 O O . ASN A 1 74 ? -27.306 -24.740 40.191 1.00 59.59 74 ASN A O 1
ATOM 607 N N . LEU A 1 75 ? -25.706 -23.642 41.290 1.00 54.53 75 LEU A N 1
ATOM 608 C CA . LEU A 1 75 ? -24.575 -24.387 40.698 1.00 54.53 75 LEU A CA 1
ATOM 609 C C . LEU A 1 75 ? -24.108 -25.604 41.500 1.00 54.53 75 LEU A C 1
ATOM 611 O O . LEU A 1 75 ? -23.297 -26.382 40.991 1.00 54.53 75 LEU A O 1
ATOM 615 N N . LEU A 1 76 ? -24.615 -25.817 42.719 1.00 51.16 76 LEU A N 1
ATOM 616 C CA . LEU A 1 76 ? -24.377 -27.064 43.459 1.00 51.16 76 LEU A CA 1
ATOM 617 C C . LEU A 1 76 ? -24.898 -28.301 42.702 1.00 51.16 76 LEU A C 1
ATOM 619 O O . LEU A 1 76 ? -24.312 -29.368 42.849 1.00 51.16 76 LEU A O 1
ATOM 623 N N . HIS A 1 77 ? -25.898 -28.150 41.825 1.00 52.25 77 HIS A N 1
ATOM 624 C CA . HIS A 1 77 ? -26.441 -29.252 41.022 1.00 52.25 77 HIS A CA 1
ATOM 625 C C . HIS A 1 77 ? -25.662 -29.590 39.737 1.00 52.25 77 HIS A C 1
ATOM 627 O O . HIS A 1 77 ? -25.776 -30.714 39.258 1.00 52.25 77 HIS A O 1
ATOM 633 N N . TYR A 1 78 ? -24.861 -28.671 39.179 1.00 53.00 78 TYR A N 1
ATOM 634 C CA . TYR A 1 78 ? -24.314 -28.819 37.814 1.00 53.00 78 TYR A CA 1
ATOM 635 C C . TYR A 1 78 ? -22.798 -29.062 37.727 1.00 53.00 78 TYR A C 1
ATOM 637 O O . TYR A 1 78 ? -22.306 -29.395 36.652 1.00 53.00 78 TYR A O 1
ATOM 645 N N . PHE A 1 79 ? -22.042 -28.934 38.825 1.00 54.16 79 PHE A N 1
ATOM 646 C CA . PHE A 1 79 ? -20.585 -29.157 38.822 1.00 54.16 79 PHE A CA 1
ATOM 647 C C . PHE A 1 79 ? -20.141 -30.233 39.829 1.00 54.16 79 PHE A C 1
ATOM 649 O O . PHE A 1 79 ? -19.540 -29.903 40.856 1.00 54.16 79 PHE A O 1
ATOM 656 N N . PRO A 1 80 ? -20.377 -31.525 39.531 1.00 51.31 80 PRO A N 1
ATOM 657 C CA . PRO A 1 80 ? -19.899 -32.643 40.349 1.00 51.31 80 PRO A CA 1
ATOM 658 C C . PRO A 1 80 ? -18.368 -32.857 40.290 1.00 51.31 80 PRO A C 1
ATOM 660 O O . PRO A 1 80 ? -17.823 -33.594 41.103 1.00 51.31 80 PRO A O 1
ATOM 663 N N . PHE A 1 81 ? -17.641 -32.173 39.395 1.00 53.47 81 PHE A N 1
ATOM 664 C CA . PHE A 1 81 ? -16.199 -32.367 39.146 1.00 53.47 81 PHE A CA 1
ATOM 665 C C . PHE A 1 81 ? -15.292 -31.223 39.656 1.00 53.47 81 PHE A C 1
ATOM 667 O O . PHE A 1 81 ? -14.315 -30.847 39.011 1.00 53.47 81 PHE A O 1
ATOM 674 N N . ARG A 1 82 ? -15.582 -30.625 40.822 1.00 57.88 82 ARG A N 1
ATOM 675 C CA . ARG A 1 82 ? -14.779 -29.490 41.344 1.00 57.88 82 ARG A CA 1
ATOM 676 C C . ARG A 1 82 ? -13.314 -29.827 41.625 1.00 57.88 82 ARG A C 1
ATOM 678 O O . ARG A 1 82 ? -12.469 -28.956 41.457 1.00 57.88 82 ARG A O 1
ATOM 685 N N . HIS A 1 83 ? -13.010 -31.056 42.040 1.00 59.59 83 HIS A N 1
ATOM 686 C CA . HIS A 1 83 ? -11.635 -31.457 42.347 1.00 59.59 83 HIS A CA 1
ATOM 687 C C . HIS A 1 83 ? -10.764 -31.569 41.088 1.00 59.59 83 HIS A C 1
ATOM 689 O O . HIS A 1 83 ? -9.659 -31.024 41.076 1.00 59.59 83 HIS A O 1
ATOM 695 N N . SER A 1 84 ? -11.285 -32.140 39.997 1.00 61.59 84 SER A N 1
ATOM 696 C CA . SER A 1 84 ? -10.512 -32.288 38.759 1.00 61.59 84 SER A CA 1
ATOM 697 C C . SER A 1 84 ? -10.186 -30.933 38.123 1.00 61.59 84 SER A C 1
ATOM 699 O O . SER A 1 84 ? -9.057 -30.712 37.711 1.00 61.59 84 SER A O 1
ATOM 701 N N . LEU A 1 85 ? -11.098 -29.955 38.138 1.00 64.94 85 LEU A N 1
ATOM 702 C CA . LEU A 1 85 ? -10.844 -28.615 37.576 1.00 64.94 85 LEU A CA 1
ATOM 703 C C . LEU A 1 85 ? -9.603 -27.916 38.160 1.00 64.94 85 LEU A C 1
ATOM 705 O O . LEU A 1 85 ? -8.950 -27.131 37.470 1.00 64.94 85 LEU A O 1
ATOM 709 N N . THR A 1 86 ? -9.281 -28.205 39.423 1.00 68.56 86 THR A N 1
ATOM 710 C CA . THR A 1 86 ? -8.124 -27.624 40.115 1.00 68.56 86 THR A CA 1
ATOM 711 C C . THR A 1 86 ? -6.810 -28.309 39.744 1.00 68.56 86 THR A C 1
ATOM 713 O O . THR A 1 86 ? -5.792 -27.636 39.604 1.00 68.56 86 THR A O 1
ATOM 716 N N . GLU A 1 87 ? -6.837 -29.619 39.490 1.00 74.00 87 GLU A N 1
ATOM 717 C CA . GLU A 1 87 ? -5.670 -30.402 39.060 1.00 74.00 87 GLU A CA 1
ATOM 718 C C . GLU A 1 87 ? -5.244 -30.055 37.630 1.00 74.00 87 GLU A C 1
ATOM 720 O O . GLU A 1 87 ? -4.059 -30.051 37.304 1.00 74.00 87 GLU A O 1
ATOM 725 N N . TRP A 1 88 ? -6.197 -29.678 36.774 1.00 78.19 88 TRP A N 1
ATOM 726 C CA . TRP A 1 88 ? -5.901 -29.311 35.390 1.00 78.19 88 TRP A CA 1
ATOM 727 C C . TRP A 1 88 ? -5.151 -27.976 35.267 1.00 78.19 88 TRP A C 1
ATOM 729 O O . TRP A 1 88 ? -4.467 -27.767 34.269 1.00 78.19 88 TRP A O 1
ATOM 739 N N . GLN A 1 89 ? -5.203 -27.085 36.266 1.00 83.38 89 GLN A N 1
ATOM 740 C CA . GLN A 1 89 ? -4.553 -25.766 36.195 1.00 83.38 89 GLN A CA 1
ATOM 741 C C . GLN A 1 89 ? -3.034 -25.854 36.001 1.00 83.38 89 GLN A C 1
ATOM 743 O O . GLN A 1 89 ? -2.471 -25.082 35.224 1.00 83.38 89 GLN A O 1
ATOM 748 N N . THR A 1 90 ? -2.364 -26.802 36.663 1.00 83.75 90 THR A N 1
ATOM 749 C CA . THR A 1 90 ? -0.908 -26.996 36.533 1.00 83.75 90 THR A CA 1
ATOM 750 C C . THR A 1 90 ? -0.537 -27.497 35.140 1.00 83.75 90 THR A C 1
ATOM 752 O O . THR A 1 90 ? 0.414 -27.002 34.536 1.00 83.75 90 THR A O 1
ATOM 755 N N . THR A 1 91 ? -1.337 -28.414 34.592 1.00 87.12 91 THR A N 1
ATOM 756 C CA . THR A 1 91 ? -1.172 -28.942 33.231 1.00 87.12 91 THR A CA 1
ATOM 757 C C . THR A 1 91 ? -1.408 -27.853 32.185 1.00 87.12 91 THR A C 1
ATOM 759 O O . THR A 1 91 ? -0.610 -27.701 31.261 1.00 87.12 91 THR A O 1
ATOM 762 N N . ILE A 1 92 ? -2.459 -27.040 32.352 1.00 87.00 92 ILE A N 1
ATOM 763 C CA . ILE A 1 92 ? -2.766 -25.906 31.468 1.00 87.00 92 ILE A CA 1
ATOM 764 C C . ILE A 1 92 ? -1.623 -24.885 31.495 1.00 87.00 92 ILE A C 1
ATOM 766 O O . ILE A 1 92 ? -1.166 -24.454 30.437 1.00 87.00 92 ILE A O 1
ATOM 770 N N . LEU A 1 93 ? -1.137 -24.524 32.687 1.00 90.62 93 LEU A N 1
ATOM 771 C CA . LEU A 1 93 ? -0.029 -23.587 32.862 1.00 90.62 93 LEU A CA 1
ATOM 772 C C . LEU A 1 93 ? 1.248 -24.092 32.178 1.00 90.62 93 LEU A C 1
ATOM 774 O O . LEU A 1 93 ? 1.867 -23.354 31.413 1.00 90.62 93 LEU A O 1
ATOM 778 N N . SER A 1 94 ? 1.616 -25.354 32.424 1.00 89.12 94 SER A N 1
ATOM 779 C CA . SER A 1 94 ? 2.789 -25.980 31.808 1.00 89.12 94 SER A CA 1
ATOM 780 C C . SER A 1 94 ? 2.669 -25.998 30.282 1.00 89.12 94 SER A C 1
ATOM 782 O O . SER A 1 94 ? 3.557 -25.489 29.599 1.00 89.12 94 SER A O 1
ATOM 784 N N . GLY A 1 95 ? 1.536 -26.463 29.745 1.00 89.69 95 GLY A N 1
ATOM 785 C CA . GLY A 1 95 ? 1.298 -26.510 28.302 1.00 89.69 95 GLY A CA 1
ATOM 786 C C . GLY A 1 95 ? 1.356 -25.134 27.632 1.00 89.69 95 GLY A C 1
ATOM 787 O O . GLY A 1 95 ? 1.990 -24.986 26.587 1.00 89.69 95 GLY A O 1
ATOM 788 N N . GLN A 1 96 ? 0.758 -24.102 28.240 1.00 91.75 96 GLN A N 1
ATOM 789 C CA . GLN A 1 96 ? 0.819 -22.730 27.719 1.00 91.75 96 GLN A CA 1
ATOM 790 C C . GLN A 1 96 ? 2.255 -22.197 27.687 1.00 91.75 96 GLN A C 1
ATOM 792 O O . GLN A 1 96 ? 2.685 -21.653 26.669 1.00 91.75 96 GLN A O 1
ATOM 797 N N . LEU A 1 97 ? 3.022 -22.387 28.765 1.00 91.12 97 LEU A N 1
ATOM 798 C CA . LEU A 1 97 ? 4.415 -21.943 28.824 1.00 91.12 97 LEU A CA 1
ATOM 799 C C . LEU A 1 97 ? 5.298 -22.672 27.802 1.00 91.12 97 LEU A C 1
ATOM 801 O O . LEU A 1 97 ? 6.142 -22.030 27.180 1.00 91.12 97 LEU A O 1
ATOM 805 N N . THR A 1 98 ? 5.072 -23.964 27.553 1.00 92.69 98 THR A N 1
ATOM 806 C CA . THR A 1 98 ? 5.780 -24.711 26.501 1.00 92.69 98 THR A CA 1
ATOM 807 C C . THR A 1 98 ? 5.455 -24.179 25.104 1.00 92.69 98 THR A C 1
ATOM 809 O O . THR A 1 98 ? 6.364 -23.966 24.298 1.00 92.69 98 THR A O 1
ATOM 812 N N . ILE A 1 99 ? 4.177 -23.916 24.808 1.00 90.00 99 ILE A N 1
ATOM 813 C CA . ILE A 1 99 ? 3.765 -23.373 23.504 1.00 90.00 99 ILE A CA 1
ATOM 814 C C . ILE A 1 99 ? 4.407 -21.999 23.265 1.00 90.00 99 ILE A C 1
ATOM 816 O O . ILE A 1 99 ? 4.971 -21.754 22.198 1.00 90.00 99 ILE A O 1
ATOM 820 N N . ILE A 1 100 ? 4.368 -21.116 24.264 1.00 92.25 100 ILE A N 1
ATOM 821 C CA . ILE A 1 100 ? 4.906 -19.752 24.159 1.00 92.25 100 ILE A CA 1
ATOM 822 C C . ILE A 1 100 ? 6.438 -19.753 24.117 1.00 92.25 100 ILE A C 1
ATOM 824 O O . ILE A 1 100 ? 7.023 -18.996 23.347 1.00 92.25 100 ILE A O 1
ATOM 828 N N . GLY A 1 101 ? 7.083 -20.571 24.951 1.00 88.31 101 GLY A N 1
ATOM 829 C CA . GLY A 1 101 ? 8.534 -20.564 25.137 1.00 88.31 101 GLY A CA 1
ATOM 830 C C . GLY A 1 101 ? 9.311 -21.334 24.073 1.00 88.31 101 GLY A C 1
ATOM 831 O O . GLY A 1 101 ? 10.456 -20.990 23.799 1.00 88.31 101 GLY A O 1
ATOM 832 N N . ILE A 1 102 ? 8.705 -22.357 23.463 1.00 91.75 102 ILE A N 1
ATOM 833 C CA . ILE A 1 102 ? 9.397 -23.250 22.522 1.00 91.75 102 ILE A CA 1
ATOM 834 C C . ILE A 1 102 ? 8.718 -23.226 21.155 1.00 91.75 102 ILE A C 1
ATOM 836 O O . ILE A 1 102 ? 9.353 -22.923 20.146 1.00 91.75 102 ILE A O 1
ATOM 840 N N . VAL A 1 103 ? 7.421 -23.526 21.113 1.00 91.31 103 VAL A N 1
ATOM 841 C CA . VAL A 1 103 ? 6.726 -23.821 19.854 1.00 91.31 103 VAL A CA 1
ATOM 842 C C . VAL A 1 103 ? 6.589 -22.582 18.967 1.00 91.31 103 VAL A C 1
ATOM 844 O O . VAL A 1 103 ? 6.973 -22.625 17.797 1.00 91.31 103 VAL A O 1
ATOM 847 N N . TYR A 1 104 ? 6.096 -21.458 19.499 1.00 91.50 104 TYR A N 1
ATOM 848 C CA . TYR A 1 104 ? 5.967 -20.226 18.712 1.00 91.50 104 TYR A CA 1
ATOM 849 C C . TYR A 1 104 ? 7.318 -19.684 18.214 1.00 91.50 104 TYR A C 1
ATOM 851 O O . TYR A 1 104 ? 7.419 -19.433 17.008 1.00 91.50 104 TYR A O 1
ATOM 859 N N . PRO A 1 105 ? 8.369 -19.537 19.053 1.00 90.69 105 PRO A N 1
ATOM 860 C CA . PRO A 1 105 ? 9.681 -19.103 18.579 1.00 90.69 105 PRO A CA 1
ATOM 861 C C . PRO A 1 105 ? 10.258 -20.003 17.486 1.00 90.69 105 PRO A C 1
ATOM 863 O O . PRO A 1 105 ? 10.787 -19.489 16.502 1.00 90.69 105 PRO A O 1
ATOM 866 N N . LEU A 1 106 ? 10.109 -21.327 17.612 1.00 91.12 106 LEU A N 1
ATOM 867 C CA . LEU A 1 106 ? 10.612 -22.286 16.628 1.00 91.12 106 LEU A CA 1
ATOM 868 C C . LEU A 1 106 ? 9.946 -22.100 15.259 1.00 91.12 106 LEU A C 1
ATOM 870 O O . LEU A 1 106 ? 10.638 -21.973 14.249 1.00 91.12 106 LEU A O 1
ATOM 874 N N . VAL A 1 107 ? 8.612 -22.023 15.215 1.00 90.25 107 VAL A N 1
ATOM 875 C CA . VAL A 1 107 ? 7.867 -21.847 13.955 1.00 90.25 107 VAL A CA 1
ATOM 876 C C . VAL A 1 107 ? 8.183 -20.495 13.315 1.00 90.25 107 VAL A C 1
ATOM 878 O O . VAL A 1 107 ? 8.412 -20.413 12.108 1.00 90.25 107 VAL A O 1
ATOM 881 N N . ILE A 1 108 ? 8.247 -19.423 14.110 1.00 87.44 108 ILE A N 1
ATOM 882 C CA . ILE A 1 108 ? 8.593 -18.083 13.612 1.00 87.44 108 ILE A CA 1
ATOM 883 C C . ILE A 1 108 ? 10.028 -18.052 13.081 1.00 87.44 108 ILE A C 1
ATOM 885 O O . ILE A 1 108 ? 10.274 -17.434 12.043 1.00 87.44 108 ILE A O 1
ATOM 889 N N . GLY A 1 109 ? 10.962 -18.720 13.761 1.00 85.94 109 GLY A N 1
ATOM 890 C CA . GLY A 1 109 ? 12.344 -18.868 13.317 1.00 85.94 109 GLY A CA 1
ATOM 891 C C . GLY A 1 109 ? 12.429 -19.566 11.963 1.00 85.94 109 GLY A C 1
ATOM 892 O O . GLY A 1 109 ? 13.039 -19.030 11.039 1.00 85.94 109 GLY A O 1
ATOM 893 N N . LEU A 1 110 ? 11.735 -20.696 11.808 1.00 85.56 110 LEU A N 1
ATOM 894 C CA . LEU A 1 110 ? 11.685 -21.455 10.557 1.00 85.56 110 LEU A CA 1
ATOM 895 C C . LEU A 1 110 ? 11.118 -20.623 9.399 1.00 85.56 110 LEU A C 1
ATOM 897 O O . LEU A 1 110 ? 11.749 -20.514 8.348 1.00 85.56 110 LEU A O 1
ATOM 901 N N . VAL A 1 111 ? 9.972 -19.967 9.604 1.00 84.44 111 VAL A N 1
ATOM 902 C CA . VAL A 1 111 ? 9.357 -19.089 8.594 1.00 84.44 111 VAL A CA 1
ATOM 903 C C . VAL A 1 111 ? 10.282 -17.915 8.243 1.00 84.44 111 VAL A C 1
ATOM 905 O O . VAL A 1 111 ? 10.425 -17.557 7.075 1.00 84.44 111 VAL A O 1
ATOM 908 N N . SER A 1 112 ? 10.967 -17.339 9.234 1.00 81.12 112 SER A N 1
ATOM 909 C CA . SER A 1 112 ? 11.908 -16.235 9.009 1.00 81.12 112 SER A CA 1
ATOM 910 C C . SER A 1 112 ? 13.113 -16.665 8.171 1.00 81.12 112 SER A C 1
ATOM 912 O O . SER A 1 112 ? 13.498 -15.930 7.264 1.00 81.12 112 SER A O 1
ATOM 914 N N . VAL A 1 113 ? 13.681 -17.850 8.425 1.00 82.50 113 VAL A N 1
ATOM 915 C CA . VAL A 1 113 ? 14.783 -18.421 7.628 1.00 82.50 113 VAL A CA 1
ATOM 916 C C . VAL A 1 113 ? 14.340 -18.682 6.189 1.00 82.50 113 VAL A C 1
ATOM 918 O O . VAL A 1 113 ? 15.068 -18.357 5.254 1.00 82.50 113 VAL A O 1
ATOM 921 N N . LEU A 1 114 ? 13.121 -19.184 5.985 1.00 76.75 114 LEU A N 1
ATOM 922 C CA . LEU A 1 114 ? 12.581 -19.398 4.640 1.00 76.75 114 LEU A CA 1
ATOM 923 C C . LEU A 1 114 ? 12.426 -18.090 3.850 1.00 76.75 114 LEU A C 1
ATOM 925 O O . LEU A 1 114 ? 12.655 -18.076 2.640 1.00 76.75 114 LEU A O 1
ATOM 929 N N . PHE A 1 115 ? 12.114 -16.977 4.521 1.00 72.44 115 PHE A N 1
ATOM 930 C CA . PHE A 1 115 ? 12.051 -15.661 3.879 1.00 72.44 115 PHE A CA 1
ATOM 931 C C . PHE A 1 115 ? 13.398 -14.965 3.701 1.00 72.44 115 PHE A C 1
ATOM 933 O O . PHE A 1 115 ? 13.458 -13.998 2.946 1.00 72.44 115 PHE A O 1
ATOM 940 N N . GLN A 1 116 ? 14.490 -15.430 4.319 1.00 65.12 116 GLN A N 1
ATOM 941 C CA . GLN A 1 116 ? 15.809 -14.804 4.134 1.00 65.12 116 GLN A CA 1
ATOM 942 C C . GLN A 1 116 ? 16.286 -14.819 2.677 1.00 65.12 116 GLN A C 1
ATOM 944 O O . GLN A 1 116 ? 17.075 -13.958 2.303 1.00 65.12 116 GLN A O 1
ATOM 949 N N . LYS A 1 117 ? 15.791 -15.752 1.856 1.00 60.84 117 LYS A N 1
ATOM 950 C CA . LYS A 1 117 ? 16.179 -15.892 0.447 1.00 60.84 117 LYS A CA 1
ATOM 951 C C . LYS A 1 117 ? 15.399 -14.995 -0.531 1.00 60.84 117 LYS A C 1
ATOM 953 O O . LYS A 1 117 ? 15.650 -15.092 -1.724 1.00 60.84 117 LYS A O 1
ATOM 958 N N . LYS A 1 118 ? 14.446 -14.168 -0.073 1.00 63.69 118 LYS A N 1
ATOM 959 C CA . LYS A 1 118 ? 13.573 -13.349 -0.946 1.00 63.69 118 LYS A CA 1
ATOM 960 C C . LYS A 1 118 ? 13.750 -11.851 -0.663 1.00 63.69 118 LYS A C 1
ATOM 962 O O . LYS A 1 118 ? 13.892 -11.476 0.502 1.00 63.69 118 LYS A O 1
ATOM 967 N N . ALA A 1 119 ? 13.731 -10.996 -1.689 1.00 54.50 119 ALA A N 1
ATOM 968 C CA . ALA A 1 119 ? 13.932 -9.550 -1.517 1.00 54.50 119 ALA A CA 1
ATOM 969 C C . ALA A 1 119 ? 12.754 -8.906 -0.769 1.00 54.50 119 ALA A C 1
ATOM 971 O O . ALA A 1 119 ? 12.945 -8.036 0.083 1.00 54.50 119 ALA A O 1
ATOM 972 N N . ASP A 1 120 ? 11.553 -9.443 -0.970 1.00 61.12 120 ASP A N 1
ATOM 973 C CA . ASP A 1 120 ? 10.322 -9.031 -0.290 1.00 61.12 120 ASP A CA 1
ATOM 974 C C . ASP A 1 120 ? 10.249 -9.432 1.199 1.00 61.12 120 ASP A C 1
ATOM 976 O O . ASP A 1 120 ? 9.199 -9.284 1.837 1.00 61.12 120 ASP A O 1
ATOM 980 N N . ARG A 1 121 ? 11.348 -9.924 1.801 1.00 70.19 121 ARG A N 1
ATOM 981 C CA . ARG A 1 121 ? 11.397 -10.422 3.190 1.00 70.19 121 ARG A CA 1
ATOM 982 C C . ARG A 1 121 ? 10.705 -9.485 4.166 1.00 70.19 121 ARG A C 1
ATOM 984 O O . ARG A 1 121 ? 9.947 -9.953 5.006 1.00 70.19 121 ARG A O 1
ATOM 991 N N . LYS A 1 122 ? 10.956 -8.175 4.077 1.00 70.06 122 LYS A N 1
ATOM 992 C CA . LYS A 1 122 ? 10.423 -7.209 5.045 1.00 70.06 122 LYS A CA 1
ATOM 993 C C . LYS A 1 122 ? 8.894 -7.147 4.994 1.00 70.06 122 LYS A C 1
ATOM 995 O O . LYS A 1 122 ? 8.283 -7.273 6.048 1.00 70.06 122 LYS A O 1
ATOM 1000 N N . ILE A 1 123 ? 8.286 -7.020 3.808 1.00 72.88 123 ILE A N 1
ATOM 1001 C CA . ILE A 1 123 ? 6.818 -7.011 3.676 1.00 72.88 123 ILE A CA 1
ATOM 1002 C C . ILE A 1 123 ? 6.241 -8.388 3.979 1.00 72.88 123 ILE A C 1
ATOM 1004 O O . ILE A 1 123 ? 5.262 -8.487 4.709 1.00 72.88 123 ILE A O 1
ATOM 1008 N N . ALA A 1 124 ? 6.816 -9.456 3.427 1.00 75.94 124 ALA A N 1
ATOM 1009 C CA . ALA A 1 124 ? 6.297 -10.804 3.626 1.00 75.94 124 ALA A CA 1
ATOM 1010 C C . ALA A 1 124 ? 6.310 -11.185 5.115 1.00 75.94 124 ALA A C 1
ATOM 1012 O O . ALA A 1 124 ? 5.330 -11.717 5.637 1.00 75.94 124 ALA A O 1
ATOM 1013 N N . GLN A 1 125 ? 7.387 -10.835 5.822 1.00 79.19 125 GLN A N 1
ATOM 1014 C CA . GLN A 1 125 ? 7.522 -11.058 7.254 1.00 79.19 125 GLN A CA 1
ATOM 1015 C C . GLN A 1 125 ? 6.552 -10.188 8.057 1.00 79.19 125 GLN A C 1
ATOM 1017 O O . GLN A 1 125 ? 5.909 -10.713 8.963 1.00 79.19 125 GLN A O 1
ATOM 1022 N N . THR A 1 126 ? 6.387 -8.899 7.738 1.00 79.19 126 THR A N 1
ATOM 1023 C CA . THR A 1 126 ? 5.417 -8.050 8.453 1.00 79.19 126 THR A CA 1
ATOM 1024 C C . THR A 1 126 ? 3.974 -8.470 8.175 1.00 79.19 126 THR A C 1
ATOM 1026 O O . THR A 1 126 ? 3.164 -8.505 9.102 1.00 79.19 126 THR A O 1
ATOM 1029 N N . ALA A 1 127 ? 3.652 -8.863 6.941 1.00 82.56 127 ALA A N 1
ATOM 1030 C CA . ALA A 1 127 ? 2.357 -9.418 6.559 1.00 82.56 127 ALA A CA 1
ATOM 1031 C C . ALA A 1 127 ? 2.062 -10.709 7.334 1.00 82.56 127 ALA A C 1
ATOM 1033 O O . ALA A 1 127 ? 0.996 -10.839 7.937 1.00 82.56 127 ALA A O 1
ATOM 1034 N N . TYR A 1 128 ? 3.030 -11.629 7.397 1.00 86.62 128 TYR A N 1
ATOM 1035 C CA . TYR A 1 128 ? 2.933 -12.857 8.183 1.00 86.62 128 TYR A CA 1
ATOM 1036 C C . TYR A 1 128 ? 2.737 -12.566 9.674 1.00 86.62 128 TYR A C 1
ATOM 1038 O O . TYR A 1 128 ? 1.809 -13.084 10.291 1.00 86.62 128 TYR A O 1
ATOM 1046 N N . GLN A 1 129 ? 3.568 -11.704 10.259 1.00 84.31 129 GLN A N 1
ATOM 1047 C CA . GLN A 1 129 ? 3.482 -11.320 11.669 1.00 84.31 129 GLN A CA 1
ATOM 1048 C C . GLN A 1 129 ? 2.115 -10.720 12.022 1.00 84.31 129 GLN A C 1
ATOM 1050 O O . GLN A 1 129 ? 1.569 -10.985 13.094 1.00 84.31 129 GLN A O 1
ATOM 1055 N N . ARG A 1 130 ? 1.541 -9.941 11.101 1.00 82.44 130 ARG A N 1
ATOM 1056 C CA . ARG A 1 130 ? 0.227 -9.320 11.255 1.00 82.44 130 ARG A CA 1
ATOM 1057 C C . ARG A 1 130 ? -0.926 -10.307 11.084 1.00 82.44 130 ARG A C 1
ATOM 1059 O O . ARG A 1 130 ? -1.898 -10.215 11.825 1.00 82.44 130 ARG A O 1
ATOM 1066 N N . TYR A 1 131 ? -0.843 -11.219 10.119 1.00 86.12 131 TYR A N 1
ATOM 1067 C CA . TYR A 1 131 ? -1.944 -12.119 9.759 1.00 86.12 131 TYR A CA 1
ATOM 1068 C C . TYR A 1 131 ? -1.989 -13.397 10.611 1.00 86.12 131 TYR A C 1
ATOM 1070 O O . TYR A 1 131 ? -3.067 -13.868 10.973 1.00 86.12 131 TYR A O 1
ATOM 1078 N N . SER A 1 132 ? -0.825 -13.923 11.000 1.00 87.62 132 SER A N 1
ATOM 1079 C CA . SER A 1 132 ? -0.708 -15.132 11.831 1.00 87.62 132 SER A CA 1
ATOM 1080 C C . SER A 1 132 ? -1.240 -14.948 13.250 1.00 87.62 132 SER A C 1
ATOM 1082 O O . SER A 1 132 ? -1.492 -15.925 13.948 1.00 87.62 132 SER A O 1
ATOM 1084 N N . GLY A 1 133 ? -1.394 -13.706 13.719 1.00 87.06 133 GLY A N 1
ATOM 1085 C CA . GLY A 1 133 ? -1.860 -13.455 15.077 1.00 87.06 133 GLY A CA 1
ATOM 1086 C C . GLY A 1 133 ? -0.881 -13.903 16.160 1.00 87.06 133 GLY A C 1
ATOM 1087 O O . GLY A 1 133 ? -1.260 -13.879 17.327 1.00 87.06 133 GLY A O 1
ATOM 1088 N N . PHE A 1 134 ? 0.362 -14.266 15.818 1.00 88.31 134 PHE A N 1
ATOM 1089 C CA . PHE A 1 134 ? 1.292 -14.899 16.759 1.00 88.31 134 PHE A CA 1
ATOM 1090 C C . PHE A 1 134 ? 1.502 -14.062 18.030 1.00 88.31 134 PHE A C 1
ATOM 1092 O O . PHE A 1 134 ? 1.500 -14.597 19.133 1.00 88.31 134 PHE A O 1
ATOM 1099 N N . MET A 1 135 ? 1.616 -12.733 17.892 1.00 90.25 135 MET A N 1
ATOM 1100 C CA . MET A 1 135 ? 1.822 -11.835 19.030 1.00 90.25 135 MET A CA 1
ATOM 1101 C C . MET A 1 135 ? 0.584 -11.775 19.931 1.00 90.25 135 MET A C 1
ATOM 1103 O O . MET A 1 135 ? 0.714 -11.718 21.148 1.00 90.25 135 MET A O 1
ATOM 1107 N N . LEU A 1 136 ? -0.618 -11.835 19.349 1.00 92.06 136 LEU A N 1
ATOM 1108 C CA . LEU A 1 136 ? -1.868 -11.926 20.104 1.00 92.06 136 LEU A CA 1
ATOM 1109 C C . LEU A 1 136 ? -1.966 -13.272 20.832 1.00 92.06 136 LEU A C 1
ATOM 1111 O O . LEU A 1 136 ? -2.258 -13.290 22.023 1.00 92.06 136 LEU A O 1
ATOM 1115 N N . ALA A 1 137 ? -1.703 -14.376 20.131 1.00 91.62 137 ALA A N 1
ATOM 1116 C CA . ALA A 1 137 ? -1.774 -15.724 20.684 1.00 91.62 137 ALA A CA 1
ATOM 1117 C C . ALA A 1 137 ? -0.755 -15.923 21.821 1.00 91.62 137 ALA A C 1
ATOM 1119 O O . ALA A 1 137 ? -1.104 -16.430 22.884 1.00 91.62 137 ALA A O 1
ATOM 1120 N N . GLY A 1 138 ? 0.484 -15.456 21.631 1.00 92.12 138 GLY A N 1
ATOM 1121 C CA . GLY A 1 138 ? 1.546 -15.503 22.636 1.00 92.12 138 GLY A CA 1
ATOM 1122 C C . GLY A 1 138 ? 1.255 -14.638 23.861 1.00 92.12 138 GLY A C 1
ATOM 1123 O O . GLY A 1 138 ? 1.328 -15.129 24.985 1.00 92.12 138 GLY A O 1
ATOM 1124 N N . LEU A 1 139 ? 0.866 -13.369 23.668 1.00 93.38 139 LEU A N 1
ATOM 1125 C CA . LEU A 1 139 ? 0.530 -12.479 24.786 1.00 93.38 139 LEU A CA 1
ATOM 1126 C C . LEU A 1 139 ? -0.716 -12.954 25.542 1.00 93.38 139 LEU A C 1
ATOM 1128 O O . LEU A 1 139 ? -0.732 -12.904 26.767 1.00 93.38 139 LEU A O 1
ATOM 1132 N N . SER A 1 140 ? -1.741 -13.442 24.840 1.00 94.12 140 SER A N 1
ATOM 1133 C CA . SER A 1 140 ? -2.941 -14.000 25.475 1.00 94.12 140 SER A CA 1
ATOM 1134 C C . SER A 1 140 ? -2.611 -15.243 26.305 1.00 94.12 140 SER A C 1
ATOM 1136 O O . SER A 1 140 ? -3.106 -15.381 27.422 1.00 94.12 140 SER A O 1
ATOM 1138 N N . GLY A 1 141 ? -1.727 -16.114 25.809 1.00 93.12 141 GLY A N 1
ATOM 1139 C CA . GLY A 1 141 ? -1.198 -17.243 26.575 1.00 93.12 141 GLY A CA 1
ATOM 1140 C C . GLY A 1 141 ? -0.417 -16.807 27.818 1.00 93.12 141 GLY A C 1
ATOM 1141 O O . GLY A 1 141 ? -0.622 -17.354 28.896 1.00 93.12 141 GLY A O 1
ATOM 1142 N N . LEU A 1 142 ? 0.422 -15.773 27.704 1.00 94.06 142 LEU A N 1
ATOM 1143 C CA . LEU A 1 142 ? 1.218 -15.263 28.823 1.00 94.06 142 LEU A CA 1
ATOM 1144 C C . LEU A 1 142 ? 0.335 -14.643 29.915 1.00 94.06 142 LEU A C 1
ATOM 1146 O O . LEU A 1 142 ? 0.532 -14.913 31.099 1.00 94.06 142 LEU A O 1
ATOM 1150 N N . PHE A 1 143 ? -0.667 -13.851 29.526 1.00 94.69 143 PHE A N 1
ATOM 1151 C CA . PHE A 1 143 ? -1.637 -13.288 30.466 1.00 94.69 143 PHE A CA 1
ATOM 1152 C C . PHE A 1 143 ? -2.511 -14.367 31.108 1.00 94.69 143 PHE A C 1
ATOM 1154 O O . PHE A 1 143 ? -2.797 -14.259 32.297 1.00 94.69 143 PHE A O 1
ATOM 1161 N N . LEU A 1 144 ? -2.883 -15.418 30.368 1.00 94.56 144 LEU A N 1
ATOM 1162 C CA . LEU A 1 144 ? -3.566 -16.577 30.940 1.00 94.56 144 LEU A CA 1
ATOM 1163 C C . LEU A 1 144 ? -2.691 -17.264 31.998 1.00 94.56 144 LEU A C 1
ATOM 1165 O O . LEU A 1 144 ? -3.162 -17.503 33.104 1.00 94.56 144 LEU A O 1
ATOM 1169 N N . SER A 1 145 ? -1.412 -17.520 31.712 1.00 94.00 145 SER A N 1
ATOM 1170 C CA . SER A 1 145 ? -0.476 -18.090 32.691 1.00 94.00 145 SER A CA 1
ATOM 1171 C C . SER A 1 145 ? -0.365 -17.225 33.952 1.00 94.00 145 SER A C 1
ATOM 1173 O O . SER A 1 145 ? -0.431 -17.740 35.068 1.00 94.00 145 SER A O 1
ATOM 1175 N N . GLY A 1 146 ? -0.270 -15.901 33.789 1.00 93.12 146 GLY A N 1
ATOM 1176 C CA . GLY A 1 146 ? -0.289 -14.955 34.908 1.00 93.12 146 GLY A CA 1
ATOM 1177 C C . GLY A 1 146 ? -1.606 -14.977 35.694 1.00 93.12 146 GLY A C 1
ATOM 1178 O O . GLY A 1 146 ? -1.590 -14.951 36.923 1.00 93.12 146 GLY A O 1
ATOM 1179 N N . PHE A 1 147 ? -2.745 -15.085 35.007 1.00 93.69 147 PHE A N 1
ATOM 1180 C CA . PHE A 1 147 ? -4.065 -15.203 35.627 1.00 93.69 147 PHE A CA 1
ATOM 1181 C C . PHE A 1 147 ? -4.212 -16.505 36.428 1.00 93.69 147 PHE A C 1
ATOM 1183 O O . PHE A 1 147 ? -4.728 -16.479 37.543 1.00 93.69 147 PHE A O 1
ATOM 1190 N N . ILE A 1 148 ? -3.697 -17.628 35.916 1.00 91.62 148 ILE A N 1
ATOM 1191 C CA . ILE A 1 148 ? -3.673 -18.909 36.636 1.00 91.62 148 ILE A CA 1
ATOM 1192 C C . ILE A 1 148 ? -2.831 -18.786 37.912 1.00 91.62 148 ILE A C 1
ATOM 1194 O O . ILE A 1 148 ? -3.293 -19.182 38.981 1.00 91.62 148 ILE A O 1
ATOM 1198 N N . LEU A 1 149 ? -1.641 -18.183 37.845 1.00 91.25 149 LEU A N 1
ATOM 1199 C CA . LEU A 1 149 ? -0.813 -17.942 39.035 1.00 91.25 149 LEU A CA 1
ATOM 1200 C C . LEU A 1 149 ? -1.533 -17.054 40.061 1.00 91.25 149 LEU A C 1
ATOM 1202 O O . LEU A 1 149 ? -1.557 -17.372 41.250 1.00 91.25 149 LEU A O 1
ATOM 1206 N N . LEU A 1 150 ? -2.193 -15.987 39.603 1.00 90.69 150 LEU A N 1
ATOM 1207 C CA . LEU A 1 150 ? -2.989 -15.116 40.465 1.00 90.69 150 LEU A CA 1
ATOM 1208 C C . LEU A 1 150 ? -4.182 -15.858 41.089 1.00 90.69 150 LEU A C 1
ATOM 1210 O O . LEU A 1 150 ? -4.522 -15.612 42.245 1.00 90.69 150 LEU A O 1
ATOM 1214 N N . SER A 1 151 ? -4.792 -16.805 40.371 1.00 87.31 151 SER A N 1
ATOM 1215 C CA . SER A 1 151 ? -5.907 -17.606 40.889 1.00 87.31 151 SER A CA 1
ATOM 1216 C C . SER A 1 151 ? -5.517 -18.448 42.108 1.00 87.31 151 SER A C 1
ATOM 1218 O O . SER A 1 151 ? -6.322 -18.609 43.026 1.00 87.31 151 SER A O 1
ATOM 1220 N N . VAL A 1 152 ? -4.265 -18.912 42.182 1.00 86.19 152 VAL A N 1
ATOM 1221 C CA . VAL A 1 152 ? -3.749 -19.642 43.350 1.00 86.19 152 VAL A CA 1
ATOM 1222 C C . VAL A 1 152 ? -3.690 -18.733 44.582 1.00 86.19 152 VAL A C 1
ATOM 1224 O O . VAL A 1 152 ? -4.040 -19.173 45.674 1.00 86.19 152 VAL A O 1
ATOM 1227 N N . LEU A 1 153 ? -3.337 -17.454 44.414 1.00 86.81 153 LEU A N 1
ATOM 1228 C CA . LEU A 1 153 ? -3.391 -16.459 45.494 1.00 86.81 153 LEU A CA 1
ATOM 1229 C C . LEU A 1 153 ? -4.837 -16.114 45.880 1.00 86.81 153 LEU A C 1
ATOM 1231 O O . LEU A 1 153 ? -5.150 -15.933 47.051 1.00 86.81 153 LEU A O 1
ATOM 1235 N N . ILE A 1 154 ? -5.759 -16.078 44.916 1.00 83.25 154 ILE A N 1
ATOM 1236 C CA . ILE A 1 154 ? -7.187 -15.873 45.209 1.00 83.25 154 ILE A CA 1
ATOM 1237 C C . ILE A 1 154 ? -7.726 -17.004 46.094 1.00 83.25 154 ILE A C 1
ATOM 1239 O O . ILE A 1 154 ? -8.506 -16.737 47.007 1.00 83.25 154 ILE A O 1
ATOM 1243 N N . LYS A 1 155 ? -7.280 -18.250 45.884 1.00 83.56 155 LYS A N 1
ATOM 1244 C CA . LYS A 1 155 ? -7.662 -19.393 46.727 1.00 83.56 155 LYS A CA 1
ATOM 1245 C C . LYS A 1 155 ? -7.300 -19.176 48.197 1.00 83.56 155 LYS A C 1
ATOM 1247 O O . LYS A 1 155 ? -8.087 -19.558 49.061 1.00 83.56 155 LYS A O 1
ATOM 1252 N N . THR A 1 156 ? -6.132 -18.595 48.482 1.00 84.56 156 THR A N 1
ATOM 1253 C CA . THR A 1 156 ? -5.667 -18.391 49.862 1.00 84.56 156 THR A CA 1
ATOM 1254 C C . THR A 1 156 ? -6.405 -17.251 50.559 1.00 84.56 156 THR A C 1
ATOM 1256 O O . THR A 1 156 ? -6.677 -17.362 51.749 1.00 84.56 156 THR A O 1
ATOM 1259 N N . VAL A 1 157 ? -6.770 -16.191 49.830 1.00 85.62 157 VAL A N 1
ATOM 1260 C CA . VAL A 1 157 ? -7.417 -14.996 50.404 1.00 85.62 157 VAL A CA 1
ATOM 1261 C C . VAL A 1 157 ? -8.944 -15.110 50.455 1.00 85.62 157 VAL A C 1
ATOM 1263 O O . VAL A 1 157 ? -9.554 -14.741 51.453 1.00 85.62 157 VAL A O 1
ATOM 1266 N N . PHE A 1 158 ? -9.574 -15.617 49.393 1.00 80.00 158 PHE A N 1
ATOM 1267 C CA . PHE A 1 158 ? -11.031 -15.568 49.201 1.00 80.00 158 PHE A CA 1
ATOM 1268 C C . PH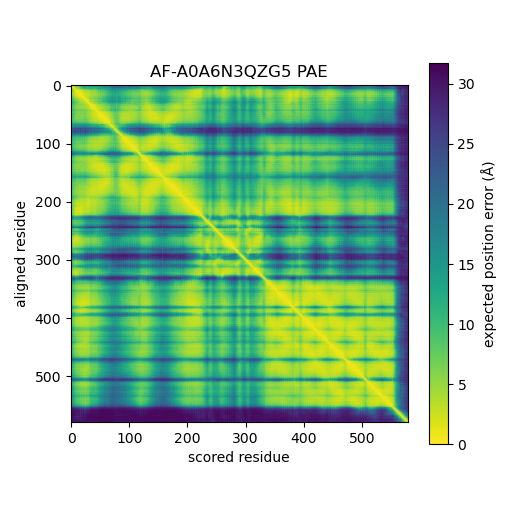E A 1 158 ? -11.715 -16.946 49.201 1.00 80.00 158 PHE A C 1
ATOM 1270 O O . PHE A 1 158 ? -12.930 -17.049 49.028 1.00 80.00 158 PHE A O 1
ATOM 1277 N N . GLY A 1 159 ? -10.951 -18.022 49.392 1.00 80.00 159 GLY A N 1
ATOM 1278 C CA . GLY A 1 159 ? -11.474 -19.377 49.536 1.00 80.00 159 GLY A CA 1
ATOM 1279 C C . GLY A 1 159 ? -11.730 -20.130 48.224 1.00 80.00 159 GLY A C 1
ATOM 1280 O O . GLY A 1 159 ? -11.477 -19.669 47.109 1.00 80.00 159 GLY A O 1
ATOM 1281 N N . SER A 1 160 ? -12.224 -21.363 48.367 1.00 79.69 160 SER A N 1
ATOM 1282 C CA . SER A 1 160 ? -12.321 -22.348 47.279 1.00 79.69 160 SER A CA 1
ATOM 1283 C C . SER A 1 160 ? -13.395 -22.039 46.232 1.00 79.69 160 SER A C 1
ATOM 1285 O O . SER A 1 160 ? -13.263 -22.461 45.084 1.00 79.69 160 SER A O 1
ATOM 1287 N N . TYR A 1 161 ? -14.441 -21.294 46.599 1.00 81.50 161 TYR A N 1
ATOM 1288 C CA . TYR A 1 161 ? -15.530 -20.937 45.689 1.00 81.50 161 TYR A CA 1
ATOM 1289 C C . TYR A 1 161 ? -15.050 -20.012 44.560 1.00 81.50 161 TYR A C 1
ATOM 1291 O O . TYR A 1 161 ? -15.188 -20.355 43.385 1.00 81.50 161 TYR A O 1
ATOM 1299 N N . LEU A 1 162 ? -14.413 -18.886 44.906 1.00 81.06 162 LEU A N 1
ATOM 1300 C CA . LEU A 1 162 ? -13.874 -17.950 43.914 1.00 81.06 162 LEU A CA 1
ATOM 1301 C C . LEU A 1 162 ? -12.747 -18.568 43.089 1.00 81.06 162 LEU A C 1
ATOM 1303 O O . LEU A 1 162 ? -12.653 -18.318 41.887 1.00 81.06 162 LEU A O 1
ATOM 1307 N N . TYR A 1 163 ? -11.945 -19.437 43.704 1.00 85.00 163 TYR A N 1
ATOM 1308 C CA . TYR A 1 163 ? -10.948 -20.218 42.982 1.00 85.00 163 TYR A CA 1
ATOM 1309 C C . TYR A 1 163 ? -11.574 -21.134 41.917 1.00 85.00 163 TYR A C 1
ATOM 1311 O O . TYR A 1 163 ? -11.064 -21.213 40.800 1.00 85.00 163 TYR A O 1
ATOM 1319 N N . GLY A 1 164 ? -12.708 -21.777 42.213 1.00 80.69 164 GLY A N 1
ATOM 1320 C CA . GLY A 1 164 ? -13.444 -22.588 41.238 1.00 80.69 164 GLY A CA 1
ATOM 1321 C C . GLY A 1 164 ? -13.945 -21.778 40.037 1.00 80.69 164 GLY A C 1
ATOM 1322 O O . GLY A 1 164 ? -13.823 -22.229 38.898 1.00 80.69 164 GLY A O 1
ATOM 1323 N N . ILE A 1 165 ? -14.440 -20.556 40.268 1.00 84.56 165 ILE A N 1
ATOM 1324 C CA . ILE A 1 165 ? -14.849 -19.636 39.191 1.00 84.56 165 ILE A CA 1
ATOM 1325 C C . ILE A 1 165 ? -13.639 -19.210 38.357 1.00 84.56 165 ILE A C 1
ATOM 1327 O O . ILE A 1 165 ? -13.704 -19.239 37.128 1.00 84.56 165 ILE A O 1
ATOM 1331 N N . ALA A 1 166 ? -12.522 -18.871 39.005 1.00 87.19 166 ALA A N 1
ATOM 1332 C CA . ALA A 1 166 ? -11.279 -18.544 38.314 1.00 87.19 166 ALA A CA 1
ATOM 1333 C C . ALA A 1 166 ? -10.807 -19.702 37.423 1.00 87.19 166 ALA A C 1
ATOM 1335 O O . ALA A 1 166 ? -10.460 -19.472 36.269 1.00 87.19 166 ALA A O 1
ATOM 1336 N N . CYS A 1 167 ? -10.884 -20.947 37.906 1.00 86.62 167 CYS A N 1
ATOM 1337 C CA . CYS A 1 167 ? -10.538 -22.128 37.114 1.00 86.62 167 CYS A CA 1
ATOM 1338 C C . CYS A 1 167 ? -11.415 -22.272 35.859 1.00 86.62 167 CYS A C 1
ATOM 1340 O O . CYS A 1 167 ? -10.901 -22.583 34.784 1.00 86.62 167 CYS A O 1
ATOM 1342 N N . LEU A 1 168 ? -12.723 -22.017 35.973 1.00 86.56 168 LEU A N 1
ATOM 1343 C CA . LEU A 1 168 ? -13.660 -22.067 34.845 1.00 86.56 168 LEU A CA 1
ATOM 1344 C C . LEU A 1 168 ? -13.330 -20.980 33.808 1.00 86.56 168 LEU A C 1
ATOM 1346 O O . LEU A 1 168 ? -13.242 -21.268 32.614 1.00 86.56 168 LEU A O 1
ATOM 1350 N N . ILE A 1 169 ? -13.064 -19.752 34.262 1.00 90.81 169 ILE A N 1
ATOM 1351 C CA . ILE A 1 169 ? -12.627 -18.649 33.394 1.00 90.81 169 ILE A CA 1
ATOM 1352 C C . ILE A 1 169 ? -11.316 -19.006 32.680 1.00 90.81 169 ILE A C 1
ATOM 1354 O O . ILE A 1 169 ? -11.218 -18.805 31.470 1.00 90.81 169 ILE A O 1
ATOM 1358 N N . SER A 1 170 ? -10.342 -19.599 33.380 1.00 91.19 170 SER A N 1
ATOM 1359 C CA . SER A 1 170 ? -9.081 -20.053 32.779 1.00 91.19 170 SER A CA 1
ATOM 1360 C C . SER A 1 170 ? -9.299 -21.082 31.666 1.00 91.19 170 SER A C 1
ATOM 1362 O O . SER A 1 170 ? -8.612 -21.027 30.651 1.00 91.19 170 SER A O 1
ATOM 1364 N N . ILE A 1 171 ? -10.265 -21.997 31.810 1.00 89.44 171 ILE A N 1
ATOM 1365 C CA . ILE A 1 171 ? -10.599 -22.985 30.769 1.00 89.44 171 ILE A CA 1
ATOM 1366 C C . ILE A 1 171 ? -11.241 -22.309 29.553 1.00 89.44 171 ILE A C 1
ATOM 1368 O O . ILE A 1 171 ? -10.867 -22.599 28.418 1.00 89.44 171 ILE A O 1
ATOM 1372 N N . LEU A 1 172 ? -12.171 -21.374 29.766 1.00 90.94 172 LEU A N 1
ATOM 1373 C CA . LEU A 1 172 ? -12.773 -20.614 28.665 1.00 90.94 172 LEU A CA 1
ATOM 1374 C C . LEU A 1 172 ? -11.725 -19.785 27.914 1.00 90.94 172 LEU A C 1
ATOM 1376 O O . LEU A 1 172 ? -11.715 -19.755 26.684 1.00 90.94 172 LEU A O 1
ATOM 1380 N N . TRP A 1 173 ? -10.805 -19.151 28.640 1.00 94.31 173 TRP A N 1
ATOM 1381 C CA . TRP A 1 173 ? -9.696 -18.413 28.043 1.00 94.31 173 TRP A CA 1
ATOM 1382 C C . TRP A 1 173 ? -8.724 -19.357 27.318 1.00 94.31 173 TRP A C 1
ATOM 1384 O O . TRP A 1 173 ? -8.290 -19.064 26.204 1.00 94.31 173 TRP A O 1
ATOM 1394 N N . LEU A 1 174 ? -8.448 -20.542 27.869 1.00 92.94 174 LEU A N 1
ATOM 1395 C CA . LEU A 1 174 ? -7.649 -21.565 27.196 1.00 92.94 174 LEU A CA 1
ATOM 1396 C C . LEU A 1 174 ? -8.252 -21.965 25.843 1.00 92.94 174 LEU A C 1
ATOM 1398 O O . LEU A 1 174 ? -7.511 -22.059 24.868 1.00 92.94 174 LEU A O 1
ATOM 1402 N N . LEU A 1 175 ? -9.572 -22.153 25.749 1.00 92.62 175 LEU A N 1
ATOM 1403 C CA . LEU A 1 175 ? -10.236 -22.467 24.477 1.00 92.62 175 LEU A CA 1
ATOM 1404 C C . LEU A 1 175 ? -10.004 -21.372 23.427 1.00 92.62 175 LEU A C 1
ATOM 1406 O O . LEU A 1 175 ? -9.711 -21.680 22.271 1.00 92.62 175 LEU A O 1
ATOM 1410 N N . ILE A 1 176 ? -10.058 -20.098 23.831 1.00 91.50 176 ILE A N 1
ATOM 1411 C CA . ILE A 1 176 ? -9.716 -18.970 22.951 1.00 91.50 176 ILE A CA 1
ATOM 1412 C C . ILE A 1 176 ? -8.259 -19.087 22.483 1.00 91.50 176 ILE A C 1
ATOM 1414 O O . ILE A 1 176 ? -7.986 -18.940 21.291 1.00 91.50 176 ILE A O 1
ATOM 1418 N N . ASN A 1 177 ? -7.328 -19.395 23.390 1.00 93.00 177 ASN A N 1
ATOM 1419 C CA . ASN A 1 177 ? -5.916 -19.565 23.042 1.00 93.00 177 ASN A CA 1
ATOM 1420 C C . ASN A 1 177 ? -5.687 -20.746 22.095 1.00 93.00 177 ASN A C 1
ATOM 1422 O O . ASN A 1 177 ? -4.912 -20.596 21.160 1.00 93.00 177 ASN A O 1
ATOM 1426 N N . ILE A 1 178 ? -6.388 -21.870 22.264 1.00 92.31 178 ILE A N 1
ATOM 1427 C CA . ILE A 1 178 ? -6.311 -23.017 21.346 1.00 92.31 178 ILE A CA 1
ATOM 1428 C C . ILE A 1 178 ? -6.752 -22.609 19.936 1.00 92.31 178 ILE A C 1
ATOM 1430 O O . ILE A 1 178 ? -6.047 -22.897 18.971 1.00 92.31 178 ILE A O 1
ATOM 1434 N N . VAL A 1 179 ? -7.873 -21.891 19.800 1.00 92.12 179 VAL A N 1
ATOM 1435 C CA . VAL A 1 179 ? -8.341 -21.396 18.492 1.00 92.12 179 VAL A CA 1
ATOM 1436 C C . VAL A 1 179 ? -7.308 -20.459 17.858 1.00 92.12 179 VAL A C 1
ATOM 1438 O O . VAL A 1 179 ? -7.015 -20.583 16.669 1.00 92.12 179 VAL A O 1
ATOM 1441 N N . LEU A 1 180 ? -6.713 -19.555 18.645 1.00 91.56 180 LEU A N 1
ATOM 1442 C CA . LEU A 1 180 ? -5.649 -18.664 18.173 1.00 91.56 180 LEU A CA 1
ATOM 1443 C C . LEU A 1 180 ? -4.375 -19.429 17.774 1.00 91.56 180 LEU A C 1
ATOM 1445 O O . LEU A 1 180 ? -3.755 -19.073 16.774 1.00 91.56 180 LEU A O 1
ATOM 1449 N N . SER A 1 181 ? -3.995 -20.481 18.505 1.00 92.38 181 SER A N 1
ATOM 1450 C CA . SER A 1 181 ? -2.860 -21.345 18.159 1.00 92.38 181 SER A CA 1
ATOM 1451 C C . SER A 1 181 ? -3.107 -22.097 16.855 1.00 92.38 181 SER A C 1
ATOM 1453 O O . SER A 1 181 ? -2.239 -22.105 15.987 1.00 92.38 181 SER A O 1
ATOM 1455 N N . ILE A 1 182 ? -4.291 -22.694 16.684 1.00 92.00 182 ILE A N 1
ATOM 1456 C CA . ILE A 1 182 ? -4.668 -23.385 15.443 1.00 92.00 182 ILE A CA 1
ATOM 1457 C C . ILE A 1 182 ? -4.612 -22.407 14.267 1.00 92.00 182 ILE A C 1
ATOM 1459 O O . ILE A 1 182 ? -4.017 -22.722 13.238 1.00 92.00 182 ILE A O 1
ATOM 1463 N N . TRP A 1 183 ? -5.166 -21.202 14.433 1.00 92.44 183 TRP A N 1
ATOM 1464 C CA . TRP A 1 183 ? -5.086 -20.150 13.420 1.00 92.44 183 TRP A CA 1
ATOM 1465 C C . TRP A 1 183 ? -3.641 -19.806 13.054 1.00 92.44 183 TRP A C 1
ATOM 1467 O O . TRP A 1 183 ? -3.296 -19.769 11.873 1.00 92.44 183 TRP A O 1
ATOM 1477 N N . PHE A 1 184 ? -2.793 -19.592 14.0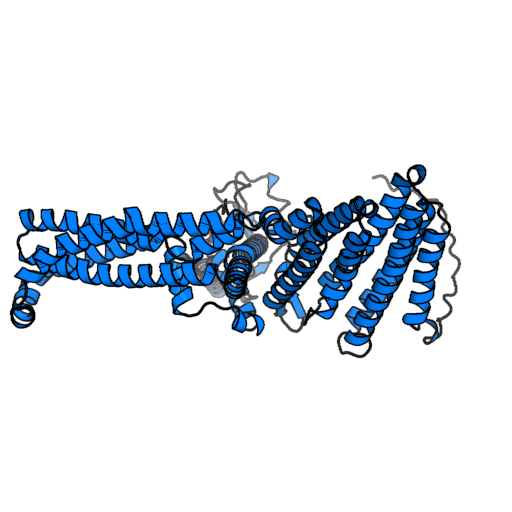63 1.00 92.56 184 PHE A N 1
ATOM 1478 C CA . PHE A 1 184 ? -1.372 -19.321 13.875 1.00 92.56 184 PHE A CA 1
ATOM 1479 C C . PHE A 1 184 ? -0.713 -20.400 13.008 1.00 92.56 184 PHE A C 1
ATOM 1481 O O . PHE A 1 184 ? -0.097 -20.063 12.000 1.00 92.56 184 PHE A O 1
ATOM 1488 N N . PHE A 1 185 ? -0.917 -21.681 13.328 1.00 91.38 185 PHE A N 1
ATOM 1489 C CA . PHE A 1 185 ? -0.345 -22.786 12.557 1.00 91.38 185 PHE A CA 1
ATOM 1490 C C . PHE A 1 185 ? -0.872 -22.873 11.128 1.00 91.38 185 PHE A C 1
ATOM 1492 O O . PHE A 1 185 ? -0.080 -23.084 10.212 1.00 91.38 185 PHE A O 1
ATOM 1499 N N . ILE A 1 186 ? -2.181 -22.690 10.920 1.00 90.94 186 ILE A N 1
ATOM 1500 C CA . ILE A 1 186 ? -2.769 -22.682 9.574 1.00 90.94 186 ILE A CA 1
ATOM 1501 C C . ILE A 1 186 ? -2.080 -21.611 8.729 1.00 90.94 186 ILE A C 1
ATOM 1503 O O . ILE A 1 186 ? -1.570 -21.919 7.656 1.00 90.94 186 ILE A O 1
ATOM 1507 N N . VAL A 1 187 ? -1.973 -20.382 9.237 1.00 89.44 187 VAL A N 1
ATOM 1508 C CA . VAL A 1 187 ? -1.312 -19.288 8.514 1.00 89.44 187 VAL A CA 1
ATOM 1509 C C . VAL A 1 187 ? 0.174 -19.574 8.278 1.00 89.44 187 VAL A C 1
ATOM 1511 O O . VAL A 1 187 ? 0.688 -19.282 7.197 1.00 89.44 187 VAL A O 1
ATOM 1514 N N . SER A 1 188 ? 0.874 -20.159 9.254 1.00 90.19 188 SER A N 1
ATOM 1515 C CA . SER A 1 188 ? 2.272 -20.570 9.089 1.00 90.19 188 SER A CA 1
ATOM 1516 C C . SER A 1 188 ? 2.454 -21.628 8.002 1.00 90.19 188 SER A C 1
ATOM 1518 O O . SER A 1 188 ? 3.488 -21.616 7.346 1.00 90.19 188 SER A O 1
ATOM 1520 N N . LEU A 1 189 ? 1.478 -22.508 7.769 1.00 88.88 189 LEU A N 1
ATOM 1521 C CA . LEU A 1 189 ? 1.509 -23.460 6.654 1.00 88.88 189 LEU A CA 1
ATOM 1522 C C . LEU A 1 189 ? 1.122 -22.799 5.327 1.00 88.88 189 LEU A C 1
ATOM 1524 O O . LEU A 1 189 ? 1.760 -23.041 4.307 1.00 88.88 189 LEU A O 1
ATOM 1528 N N . GLU A 1 190 ? 0.114 -21.926 5.326 1.00 88.38 190 GLU A N 1
ATOM 1529 C CA . GLU A 1 190 ? -0.326 -21.225 4.115 1.00 88.38 190 GLU A CA 1
ATOM 1530 C C . GLU A 1 190 ? 0.743 -20.302 3.538 1.00 88.38 190 GLU A C 1
ATOM 1532 O O . GLU A 1 190 ? 0.822 -20.145 2.325 1.00 88.38 190 GLU A O 1
ATOM 1537 N N . ILE A 1 191 ? 1.585 -19.702 4.380 1.00 85.69 191 ILE A N 1
ATOM 1538 C CA . ILE A 1 191 ? 2.647 -18.813 3.904 1.00 85.69 191 ILE A CA 1
ATOM 1539 C C . ILE A 1 191 ? 3.808 -19.574 3.228 1.00 85.69 191 ILE A C 1
ATOM 1541 O O . ILE A 1 191 ? 4.604 -18.966 2.503 1.00 85.69 191 ILE A O 1
ATOM 1545 N N . LEU A 1 192 ? 3.908 -20.892 3.445 1.00 82.88 192 LEU A N 1
ATOM 1546 C CA . LEU A 1 192 ? 4.875 -21.759 2.763 1.00 82.88 192 LEU A CA 1
ATOM 1547 C C . LEU A 1 192 ? 4.477 -22.001 1.304 1.00 82.88 192 LEU A C 1
ATOM 1549 O O . LEU A 1 192 ? 5.351 -22.090 0.447 1.00 82.88 192 LEU A O 1
ATOM 1553 N N . ASP A 1 193 ? 3.175 -22.053 1.023 1.00 84.38 193 ASP A N 1
ATOM 1554 C CA . ASP A 1 193 ? 2.635 -22.152 -0.331 1.00 84.38 193 ASP A CA 1
ATOM 1555 C C . ASP A 1 193 ? 2.788 -20.808 -1.061 1.00 84.38 193 ASP A C 1
ATOM 1557 O O . ASP A 1 193 ? 2.340 -19.754 -0.597 1.00 84.38 193 ASP A O 1
ATOM 1561 N N . ASP A 1 194 ? 3.433 -20.839 -2.227 1.00 77.88 194 ASP A N 1
ATOM 1562 C CA . ASP A 1 194 ? 3.719 -19.654 -3.027 1.00 77.88 194 ASP A CA 1
ATOM 1563 C C . ASP A 1 194 ? 2.453 -18.905 -3.464 1.00 77.88 194 ASP A C 1
ATOM 1565 O O . ASP A 1 194 ? 2.434 -17.670 -3.423 1.00 77.88 194 ASP A O 1
ATOM 1569 N N . VAL A 1 195 ? 1.381 -19.618 -3.821 1.00 82.50 195 VAL A N 1
ATOM 1570 C CA . VAL A 1 195 ? 0.136 -19.009 -4.311 1.00 82.50 195 VAL A CA 1
ATOM 1571 C C . VAL A 1 195 ? -0.608 -18.331 -3.165 1.00 82.50 195 VAL A C 1
ATOM 1573 O O . VAL A 1 195 ? -0.974 -17.154 -3.254 1.00 82.50 195 VAL A O 1
ATOM 1576 N N . LYS A 1 196 ? -0.796 -19.049 -2.054 1.00 85.62 196 LYS A N 1
ATOM 1577 C CA . LYS A 1 196 ? -1.491 -18.519 -0.872 1.00 85.62 196 LYS A CA 1
ATOM 1578 C C . LYS A 1 196 ? -0.730 -17.360 -0.242 1.00 85.62 196 LYS A C 1
ATOM 1580 O O . LYS A 1 196 ? -1.336 -16.343 0.104 1.00 85.62 196 LYS A O 1
ATOM 1585 N N . ARG A 1 197 ? 0.601 -17.449 -0.177 1.00 83.75 197 ARG A N 1
ATOM 1586 C CA . ARG A 1 197 ? 1.448 -16.347 0.282 1.00 83.75 197 ARG A CA 1
ATOM 1587 C C . ARG A 1 197 ? 1.241 -15.085 -0.546 1.00 83.75 197 ARG A C 1
ATOM 1589 O O . ARG A 1 197 ? 1.065 -14.014 0.032 1.00 83.75 197 ARG A O 1
ATOM 1596 N N . GLN A 1 198 ? 1.231 -15.193 -1.874 1.00 80.12 198 GLN A N 1
ATOM 1597 C CA . GLN A 1 198 ? 1.001 -14.039 -2.747 1.00 80.12 198 GLN A CA 1
ATOM 1598 C C . GLN A 1 198 ? -0.369 -13.396 -2.491 1.00 80.12 198 GLN A C 1
ATOM 1600 O O . GLN A 1 198 ? -0.479 -12.171 -2.468 1.00 80.12 198 GLN A O 1
ATOM 1605 N N . ILE A 1 199 ? -1.411 -14.188 -2.216 1.00 83.38 199 ILE A N 1
ATOM 1606 C CA . ILE A 1 199 ? -2.735 -13.662 -1.841 1.00 83.38 199 ILE A CA 1
ATOM 1607 C C . ILE A 1 199 ? -2.667 -12.884 -0.517 1.00 83.38 199 ILE A C 1
ATOM 1609 O O . ILE A 1 199 ? -3.181 -11.767 -0.442 1.00 83.38 199 ILE A O 1
ATOM 1613 N N . ILE A 1 200 ? -2.009 -13.430 0.512 1.00 85.00 200 ILE A N 1
ATOM 1614 C CA . ILE A 1 200 ? -1.851 -12.766 1.820 1.00 85.00 200 ILE A CA 1
ATOM 1615 C C . ILE A 1 200 ? -1.089 -11.443 1.668 1.00 85.00 200 ILE A C 1
ATOM 1617 O O . ILE A 1 200 ? -1.538 -10.418 2.185 1.00 85.00 200 ILE A O 1
ATOM 1621 N N . ILE A 1 201 ? 0.017 -11.440 0.916 1.00 82.19 201 ILE A N 1
ATOM 1622 C CA . ILE A 1 201 ? 0.824 -10.239 0.656 1.00 82.19 201 ILE A CA 1
ATOM 1623 C C . ILE A 1 201 ? -0.003 -9.183 -0.088 1.00 82.19 201 ILE A C 1
ATOM 1625 O O . ILE A 1 201 ? -0.046 -8.031 0.343 1.00 82.19 201 ILE A O 1
ATOM 1629 N N . LYS A 1 202 ? -0.735 -9.566 -1.144 1.00 83.69 202 LYS A N 1
ATOM 1630 C CA . LYS A 1 202 ? -1.621 -8.650 -1.887 1.00 83.69 202 LYS A CA 1
ATOM 1631 C C . LYS A 1 202 ? -2.667 -8.006 -0.984 1.00 83.69 202 LYS A C 1
ATOM 1633 O O . LYS A 1 202 ? -2.866 -6.793 -1.036 1.00 83.69 202 LYS A O 1
ATOM 1638 N N . ARG A 1 203 ? -3.326 -8.800 -0.134 1.00 86.75 203 ARG A N 1
ATOM 1639 C CA . ARG A 1 203 ? -4.329 -8.288 0.809 1.00 86.75 203 ARG A CA 1
ATOM 1640 C C . ARG A 1 203 ? -3.709 -7.375 1.866 1.00 86.75 203 ARG A C 1
ATOM 1642 O O . ARG A 1 203 ? -4.335 -6.384 2.234 1.00 86.75 203 ARG A O 1
ATOM 1649 N N . TYR A 1 204 ? -2.503 -7.686 2.339 1.00 84.19 204 TYR A N 1
ATOM 1650 C CA . TYR A 1 204 ? -1.768 -6.847 3.285 1.00 84.19 204 TYR A CA 1
ATOM 1651 C C . TYR A 1 204 ? -1.408 -5.489 2.670 1.00 84.19 204 TYR A C 1
ATOM 1653 O O . TYR A 1 204 ? -1.738 -4.456 3.251 1.00 84.19 204 TYR A O 1
ATOM 1661 N N . ILE A 1 205 ? -0.832 -5.476 1.462 1.00 83.50 205 ILE A N 1
ATOM 1662 C CA . ILE A 1 205 ? -0.513 -4.238 0.735 1.00 83.50 205 ILE A CA 1
ATOM 1663 C C . ILE A 1 205 ? -1.778 -3.407 0.523 1.00 83.50 205 ILE A C 1
ATOM 1665 O O . ILE A 1 205 ? -1.807 -2.236 0.894 1.00 83.50 205 ILE A O 1
ATOM 1669 N N . ALA A 1 206 ? -2.849 -4.009 0.002 1.00 87.06 206 ALA A N 1
ATOM 1670 C CA . ALA A 1 206 ? -4.102 -3.301 -0.217 1.00 87.06 206 ALA A CA 1
ATOM 1671 C C . ALA A 1 206 ? -4.682 -2.742 1.098 1.00 87.06 206 ALA A C 1
ATOM 1673 O O . ALA A 1 206 ? -4.857 -1.537 1.260 1.00 87.06 206 ALA A O 1
ATOM 1674 N N . PHE A 1 207 ? -4.976 -3.593 2.081 1.00 86.19 207 PHE A N 1
ATOM 1675 C CA . PHE A 1 207 ? -5.819 -3.186 3.208 1.00 86.19 207 PHE A CA 1
ATOM 1676 C C . PHE A 1 207 ? -5.077 -2.648 4.430 1.00 86.19 207 PHE A C 1
ATOM 1678 O O . PHE A 1 207 ? -5.671 -1.855 5.162 1.00 86.19 207 PHE A O 1
ATOM 1685 N N . GLU A 1 208 ? -3.828 -3.047 4.665 1.00 81.94 208 GLU A N 1
ATOM 1686 C CA . GLU A 1 208 ? -3.053 -2.600 5.832 1.00 81.94 208 GLU A CA 1
ATOM 1687 C C . GLU A 1 208 ? -2.037 -1.505 5.483 1.00 81.94 208 GLU A C 1
ATOM 1689 O O . GLU A 1 208 ? -1.649 -0.772 6.385 1.00 81.94 208 GLU A O 1
ATOM 1694 N N . ILE A 1 209 ? -1.646 -1.342 4.211 1.00 80.19 209 ILE A N 1
ATOM 1695 C CA . ILE A 1 209 ? -0.717 -0.277 3.795 1.00 80.19 209 ILE A CA 1
ATOM 1696 C C . ILE A 1 209 ? -1.438 0.821 3.000 1.00 80.19 209 ILE A C 1
ATOM 1698 O O . ILE A 1 209 ? -1.546 1.963 3.450 1.00 80.19 209 ILE A O 1
ATOM 1702 N N . VAL A 1 210 ? -1.983 0.481 1.830 1.00 84.44 210 VAL A N 1
ATOM 1703 C CA . VAL A 1 210 ? -2.527 1.464 0.879 1.00 84.44 210 VAL A CA 1
ATOM 1704 C C . VAL A 1 210 ? -3.820 2.104 1.397 1.00 84.44 210 VAL A C 1
ATOM 1706 O O . VAL A 1 210 ? -4.003 3.318 1.315 1.00 84.44 210 VAL A O 1
ATOM 1709 N N . MET A 1 211 ? -4.721 1.319 1.990 1.00 86.50 211 MET A N 1
ATOM 1710 C CA . MET A 1 211 ? -5.980 1.827 2.544 1.00 86.50 211 MET A CA 1
ATOM 1711 C C . MET A 1 211 ? -5.774 2.883 3.650 1.00 86.50 211 MET A C 1
ATOM 1713 O O . MET A 1 211 ? -6.393 3.946 3.544 1.00 86.50 211 MET A O 1
ATOM 1717 N N . PRO A 1 212 ? -4.983 2.644 4.720 1.00 83.62 212 PRO A N 1
ATOM 1718 C CA . PRO A 1 212 ? -4.715 3.668 5.729 1.00 83.62 212 PRO A CA 1
ATOM 1719 C C . PRO A 1 212 ? -4.130 4.946 5.137 1.00 83.62 212 PRO A C 1
ATOM 1721 O O . PRO A 1 212 ? -4.582 6.028 5.508 1.00 83.62 212 PRO A O 1
ATOM 1724 N N . HIS A 1 213 ? -3.213 4.822 4.174 1.00 80.88 213 HIS A N 1
ATOM 1725 C CA . HIS A 1 213 ? -2.632 5.957 3.459 1.00 80.88 213 HIS A CA 1
ATOM 1726 C C . HIS A 1 213 ? -3.693 6.802 2.744 1.00 80.88 213 HIS A C 1
ATOM 1728 O O . HIS A 1 213 ? -3.814 8.000 2.997 1.00 80.88 213 HIS A O 1
ATOM 1734 N N . ILE A 1 214 ? -4.544 6.172 1.932 1.00 85.38 214 ILE A N 1
ATOM 1735 C CA . ILE A 1 214 ? -5.658 6.845 1.245 1.00 85.38 214 ILE A CA 1
ATOM 1736 C C . ILE A 1 214 ? -6.613 7.500 2.249 1.00 85.38 214 ILE A C 1
ATOM 1738 O O . ILE A 1 214 ? -7.024 8.647 2.067 1.00 85.38 214 ILE A O 1
ATOM 1742 N N . CYS A 1 215 ? -6.967 6.791 3.326 1.00 85.88 215 CYS A N 1
ATOM 1743 C CA . CYS A 1 215 ? -7.845 7.329 4.365 1.00 85.88 215 CYS A CA 1
ATOM 1744 C C . CYS A 1 215 ? -7.228 8.562 5.033 1.00 85.88 215 CYS A C 1
ATOM 1746 O O . CYS A 1 215 ? -7.943 9.527 5.297 1.00 85.88 215 CYS A O 1
ATOM 1748 N N . ASN A 1 216 ? -5.917 8.544 5.285 1.00 82.94 216 ASN A N 1
ATOM 1749 C CA . ASN A 1 216 ? -5.195 9.674 5.853 1.00 82.94 216 ASN A CA 1
ATOM 1750 C C . ASN A 1 216 ? -5.178 10.854 4.865 1.00 82.94 216 ASN A C 1
ATOM 1752 O O . ASN A 1 216 ? -5.534 11.957 5.268 1.00 82.94 216 ASN A O 1
ATOM 1756 N N . LYS A 1 217 ? -4.897 10.633 3.572 1.00 81.19 217 LYS A N 1
ATOM 1757 C CA . LYS A 1 217 ? -4.957 11.682 2.534 1.00 81.19 217 LYS A CA 1
ATOM 1758 C C . LYS A 1 217 ? -6.336 12.320 2.409 1.00 81.19 217 LYS A C 1
ATOM 1760 O O . LYS A 1 217 ? -6.465 13.540 2.371 1.00 81.19 217 LYS A O 1
ATOM 1765 N N . ILE A 1 218 ? -7.390 11.510 2.401 1.00 83.25 218 ILE A N 1
ATOM 1766 C CA . ILE A 1 218 ? -8.763 12.026 2.371 1.00 83.25 218 ILE A CA 1
ATOM 1767 C C . ILE A 1 218 ? -9.077 12.773 3.660 1.00 83.25 218 ILE A C 1
ATOM 1769 O O . ILE A 1 218 ? -9.694 13.830 3.603 1.00 83.25 218 ILE A O 1
ATOM 1773 N N . SER A 1 219 ? -8.627 12.278 4.816 1.00 82.81 219 SER A N 1
ATOM 1774 C CA . SER A 1 219 ? -8.795 13.009 6.071 1.00 82.81 219 SER A CA 1
ATOM 1775 C C . SER A 1 219 ? -8.056 14.349 6.046 1.00 82.81 219 SER A C 1
ATOM 1777 O O . SER A 1 219 ? -8.634 15.349 6.443 1.00 82.81 219 SER A O 1
ATOM 1779 N N . ALA A 1 220 ? -6.846 14.415 5.482 1.00 79.19 220 ALA A N 1
ATOM 1780 C CA . ALA A 1 220 ? -6.103 15.653 5.280 1.00 79.19 220 ALA A CA 1
ATOM 1781 C C . ALA A 1 220 ? -6.855 16.627 4.367 1.00 79.19 220 ALA A C 1
ATOM 1783 O O . ALA A 1 220 ? -7.066 17.776 4.747 1.00 79.19 220 ALA A O 1
ATOM 1784 N N . LYS A 1 221 ? -7.382 16.146 3.236 1.00 77.50 221 LYS A N 1
ATOM 1785 C CA . LYS A 1 221 ? -8.215 16.957 2.342 1.00 77.50 221 LYS A CA 1
ATOM 1786 C C . LYS A 1 221 ? -9.497 17.452 3.021 1.00 77.50 221 LYS A C 1
ATOM 1788 O O . LYS A 1 221 ? -9.864 18.605 2.836 1.00 77.50 221 LYS A O 1
ATOM 1793 N N . LEU A 1 222 ? -10.143 16.620 3.841 1.00 76.69 222 LEU A N 1
ATOM 1794 C CA . LEU A 1 222 ? -11.313 17.004 4.641 1.00 76.69 222 LEU A CA 1
ATOM 1795 C C . LEU A 1 222 ? -10.976 17.989 5.770 1.00 76.69 222 LEU A C 1
ATOM 1797 O O . LEU A 1 222 ? -11.856 18.729 6.190 1.00 76.69 222 LEU A O 1
ATOM 1801 N N . ARG A 1 223 ? -9.741 18.002 6.284 1.00 76.25 223 ARG A N 1
ATOM 1802 C CA . ARG A 1 223 ? -9.290 18.999 7.270 1.00 76.25 223 ARG A CA 1
ATOM 1803 C C . ARG A 1 223 ? -9.083 20.365 6.620 1.00 76.25 223 ARG A C 1
ATOM 1805 O O . ARG A 1 223 ? -9.473 21.365 7.207 1.00 76.25 223 ARG A O 1
ATOM 1812 N N . LEU A 1 224 ? -8.521 20.394 5.408 1.00 68.06 224 LEU A N 1
ATOM 1813 C CA . LEU A 1 224 ? -8.365 21.620 4.615 1.00 68.06 224 LEU A CA 1
ATOM 1814 C C . LEU A 1 224 ? -9.716 22.152 4.117 1.00 68.06 224 LEU A C 1
ATOM 1816 O O . LEU A 1 224 ? -9.982 23.347 4.175 1.00 68.06 224 LEU A O 1
ATOM 1820 N N . TYR A 1 225 ? -10.578 21.245 3.658 1.00 63.19 225 TYR A N 1
ATOM 1821 C CA . TYR A 1 225 ? -11.892 21.555 3.108 1.00 63.19 225 TYR A CA 1
ATOM 1822 C C . TYR A 1 225 ? -12.946 20.676 3.782 1.00 63.19 225 TYR A C 1
ATOM 1824 O O . TYR A 1 225 ? -13.332 19.640 3.227 1.00 63.19 225 TYR A O 1
ATOM 1832 N N . PRO A 1 226 ? -13.420 21.041 4.986 1.00 61.84 226 PRO A N 1
ATOM 1833 C CA . PRO A 1 226 ? -14.472 20.284 5.642 1.00 61.84 226 PRO A CA 1
ATOM 1834 C C . PRO A 1 226 ? -15.722 20.302 4.762 1.00 61.84 226 PRO A C 1
ATOM 1836 O O . PRO A 1 226 ? -16.381 21.325 4.575 1.00 61.84 226 PRO A O 1
ATOM 1839 N N . ILE A 1 227 ? -16.026 19.143 4.171 1.00 54.25 227 ILE A N 1
ATOM 1840 C CA . ILE A 1 227 ? -17.219 18.956 3.351 1.00 54.25 227 ILE A CA 1
ATOM 1841 C C . ILE A 1 227 ? -18.411 18.942 4.300 1.00 54.25 227 ILE A C 1
ATOM 1843 O O . ILE A 1 227 ? -18.739 17.931 4.925 1.00 54.25 227 ILE A O 1
ATOM 1847 N N . TYR A 1 228 ? -19.070 20.085 4.412 1.00 56.62 228 TYR A N 1
ATOM 1848 C CA . TYR A 1 228 ? -20.426 20.145 4.918 1.00 56.62 228 TYR A CA 1
ATOM 1849 C C . TYR A 1 228 ? -21.329 19.799 3.742 1.00 56.62 228 TYR A C 1
ATOM 1851 O O . TYR A 1 228 ? -21.319 20.497 2.728 1.00 56.62 228 TYR A O 1
ATOM 1859 N N . GLN A 1 229 ? -22.087 18.701 3.844 1.00 52.28 229 GLN A N 1
ATOM 1860 C CA . GLN A 1 229 ? -23.229 18.498 2.949 1.00 52.28 229 GLN A CA 1
ATOM 1861 C C . GLN A 1 229 ? -23.990 19.816 2.915 1.00 52.28 229 GLN A C 1
ATOM 1863 O O . GLN A 1 229 ? -24.278 20.329 3.997 1.00 52.28 229 GLN A O 1
ATOM 1868 N N . LYS A 1 230 ? -24.248 20.345 1.714 1.00 52.38 230 LYS A N 1
ATOM 1869 C CA . LYS A 1 230 ? -24.910 21.627 1.448 1.00 52.38 230 LYS A CA 1
ATOM 1870 C C . LYS A 1 230 ? -26.305 21.623 2.087 1.00 52.38 230 LYS A C 1
ATOM 1872 O O . LYS A 1 230 ? -27.313 21.377 1.439 1.00 52.38 230 LYS A O 1
ATOM 1877 N N . HIS A 1 231 ? -26.345 21.779 3.403 1.00 56.75 231 HIS A N 1
ATOM 1878 C CA . HIS A 1 231 ? -27.554 21.931 4.176 1.00 56.75 231 HIS A CA 1
ATOM 1879 C C . HIS A 1 231 ? -27.933 23.380 3.965 1.00 56.75 231 HIS A C 1
ATOM 1881 O O . HIS A 1 231 ? -27.245 24.284 4.436 1.00 56.75 231 HIS A O 1
ATOM 1887 N N . ASN A 1 232 ? -28.992 23.589 3.190 1.00 63.12 232 ASN A N 1
ATOM 1888 C CA . ASN A 1 232 ? -29.554 24.911 2.996 1.00 63.12 232 ASN A CA 1
ATOM 1889 C C . ASN A 1 232 ? -30.188 25.343 4.318 1.00 63.12 232 ASN A C 1
ATOM 1891 O O . ASN A 1 232 ? -31.348 25.051 4.610 1.00 63.12 232 ASN A O 1
ATOM 1895 N N . TYR A 1 233 ? -29.393 25.995 5.155 1.00 74.06 233 TYR A N 1
ATOM 1896 C CA . TYR A 1 233 ? -29.895 26.697 6.316 1.00 74.06 233 TYR A CA 1
ATOM 1897 C C . TYR A 1 233 ? -30.650 27.942 5.847 1.00 74.06 233 TYR A C 1
ATOM 1899 O O . TYR A 1 233 ? -30.187 28.668 4.973 1.00 74.06 233 TYR A O 1
ATOM 1907 N N . SER A 1 234 ? -31.819 28.202 6.428 1.00 74.44 234 SER A N 1
ATOM 1908 C CA . SER A 1 234 ? -32.667 29.324 6.009 1.00 74.44 234 SER A CA 1
ATOM 1909 C C . SER A 1 234 ? -32.073 30.694 6.352 1.00 74.44 234 SER A C 1
ATOM 1911 O O . SER A 1 234 ? -32.278 31.650 5.614 1.00 74.44 234 SER A O 1
ATOM 1913 N N . ASN A 1 235 ? -31.354 30.794 7.475 1.00 81.25 235 ASN A N 1
ATOM 1914 C CA . ASN A 1 235 ? -30.890 32.061 8.051 1.00 81.25 235 ASN A CA 1
ATOM 1915 C C . ASN A 1 235 ? -29.371 32.077 8.314 1.00 81.25 235 ASN A C 1
ATOM 1917 O O . ASN A 1 235 ? -28.863 32.990 8.970 1.00 81.25 235 ASN A O 1
ATOM 1921 N N . LEU A 1 236 ? -28.653 31.056 7.838 1.00 80.50 236 LEU A N 1
ATOM 1922 C CA . LEU A 1 236 ? -27.227 30.859 8.073 1.00 80.50 236 LEU A CA 1
ATOM 1923 C C . LEU A 1 236 ? -26.524 30.542 6.753 1.00 80.50 236 LEU A C 1
ATOM 1925 O O . LEU A 1 236 ? -26.738 29.486 6.171 1.00 80.50 236 LEU A O 1
ATOM 1929 N N . GLU A 1 237 ? -25.650 31.419 6.291 1.00 79.81 237 GLU A N 1
ATOM 1930 C CA . GLU A 1 237 ? -24.834 31.140 5.113 1.00 79.81 237 GLU A CA 1
ATOM 1931 C C . GLU A 1 237 ? -23.485 30.562 5.550 1.00 79.81 237 GLU A C 1
ATOM 1933 O O . GLU A 1 237 ? -22.801 31.144 6.388 1.00 79.81 237 GLU A O 1
ATOM 1938 N N . ILE A 1 238 ? -23.096 29.402 5.018 1.00 75.31 238 ILE A N 1
ATOM 1939 C CA . ILE A 1 238 ? -21.785 28.803 5.295 1.00 75.31 238 ILE A CA 1
ATOM 1940 C C . ILE A 1 238 ? -20.985 28.797 4.001 1.00 75.31 238 ILE A C 1
ATOM 1942 O O . ILE A 1 238 ? -21.323 28.078 3.060 1.00 75.31 238 ILE A O 1
ATOM 1946 N N . THR A 1 239 ? -19.913 29.579 3.970 1.00 73.75 239 THR A N 1
ATOM 1947 C CA . THR A 1 239 ? -18.984 29.671 2.847 1.00 73.75 239 THR A CA 1
ATOM 1948 C C . THR A 1 239 ? -17.633 29.060 3.221 1.00 73.75 239 THR A C 1
ATOM 1950 O O . THR A 1 239 ? -17.233 28.990 4.385 1.00 73.75 239 THR A O 1
ATOM 1953 N N . GLN A 1 240 ? -16.925 28.535 2.221 1.00 69.38 240 GLN A N 1
ATOM 1954 C CA . GLN A 1 240 ? -15.592 27.961 2.428 1.00 69.38 240 GLN A CA 1
ATOM 1955 C C . GLN A 1 240 ? -14.514 29.041 2.414 1.00 69.38 240 GLN A C 1
ATOM 1957 O O . GLN A 1 240 ? -13.600 28.992 3.224 1.00 69.38 240 GLN A O 1
ATOM 1962 N N . ALA A 1 241 ? -14.653 30.043 1.553 1.00 65.19 241 ALA A N 1
ATOM 1963 C CA . ALA A 1 241 ? -13.792 31.211 1.522 1.00 65.19 241 ALA A CA 1
ATOM 1964 C C . ALA A 1 241 ? -14.646 32.436 1.200 1.00 65.19 241 ALA A C 1
ATOM 1966 O O . ALA A 1 241 ? -15.514 32.379 0.327 1.00 65.19 241 ALA A O 1
ATOM 1967 N N . ASP A 1 242 ? -14.399 33.532 1.907 1.00 65.56 242 ASP A N 1
ATOM 1968 C CA . ASP A 1 242 ? -14.937 34.843 1.572 1.00 65.56 242 ASP A CA 1
ATOM 1969 C C . ASP A 1 242 ? -13.877 35.894 1.914 1.00 65.56 242 ASP A C 1
ATOM 1971 O O . ASP A 1 242 ? -13.429 35.996 3.056 1.00 65.56 242 ASP A O 1
ATOM 1975 N N . TYR A 1 243 ? -13.451 36.648 0.902 1.00 61.97 243 TYR A N 1
ATOM 1976 C CA . TYR A 1 243 ? -12.402 37.662 1.023 1.00 61.97 243 TYR A CA 1
ATOM 1977 C C . TYR A 1 243 ? -12.960 39.048 1.373 1.00 61.97 243 TYR A C 1
ATOM 1979 O O . TYR A 1 243 ? -12.212 40.023 1.435 1.00 61.97 243 TYR A O 1
ATOM 1987 N N . LYS A 1 244 ? -14.273 39.165 1.611 1.00 62.47 244 LYS A N 1
ATOM 1988 C CA . LYS A 1 244 ? -14.895 40.419 2.047 1.00 62.47 244 LYS A CA 1
ATOM 1989 C C . LYS A 1 244 ? -14.478 40.749 3.486 1.00 62.47 244 LYS A C 1
ATOM 1991 O O . LYS A 1 244 ? -14.537 39.906 4.375 1.00 62.47 244 LYS A O 1
ATOM 1996 N N . GLY A 1 245 ? -14.086 41.998 3.743 1.00 57.84 245 GLY A N 1
ATOM 1997 C CA . GLY A 1 245 ? -13.480 42.446 5.009 1.00 57.84 245 GLY A CA 1
ATOM 1998 C C . GLY A 1 245 ? -14.368 42.422 6.265 1.00 57.84 245 GLY A C 1
ATOM 1999 O O . GLY A 1 245 ? -13.920 42.844 7.325 1.00 57.84 245 GLY A O 1
ATOM 2000 N N . GLU A 1 246 ? -15.599 41.913 6.197 1.00 70.69 246 GLU A N 1
ATOM 2001 C CA . GLU A 1 246 ? -16.630 42.092 7.236 1.00 70.69 246 GLU A CA 1
ATOM 2002 C C . GLU A 1 246 ? -16.711 40.960 8.283 1.00 70.69 246 GLU A C 1
ATOM 2004 O O . GLU A 1 246 ? -17.625 40.937 9.107 1.00 70.69 246 GLU A O 1
ATOM 2009 N N . TYR A 1 247 ? -15.779 40.002 8.271 1.00 75.25 247 TYR A N 1
ATOM 2010 C CA . TYR A 1 247 ? -15.802 38.851 9.183 1.00 75.25 247 TYR A CA 1
ATOM 2011 C C . TYR A 1 247 ? -14.905 39.022 10.413 1.00 75.25 247 TYR A C 1
ATOM 2013 O O . TYR A 1 247 ? -13.744 39.421 10.301 1.00 75.25 247 TYR A O 1
ATOM 2021 N N . ILE A 1 248 ? -15.399 38.603 11.579 1.00 76.94 248 ILE A N 1
ATOM 2022 C CA . ILE A 1 248 ? -14.621 38.524 12.820 1.00 76.94 248 ILE A CA 1
ATOM 2023 C C . ILE A 1 248 ? -14.015 37.121 12.927 1.00 76.94 248 ILE A C 1
ATOM 2025 O O . ILE A 1 248 ? -14.747 36.129 12.895 1.00 76.94 248 ILE A O 1
ATOM 2029 N N . SER A 1 249 ? -12.688 37.029 13.038 1.00 76.88 249 SER A N 1
ATOM 2030 C CA . SER A 1 249 ? -11.977 35.753 13.153 1.00 76.88 249 SER A CA 1
ATOM 2031 C C . SER A 1 249 ? -12.077 35.173 14.561 1.00 76.88 249 SER A C 1
ATOM 2033 O O . SER A 1 249 ? -11.989 35.869 15.572 1.00 76.88 249 SER A O 1
ATOM 2035 N N . VAL A 1 250 ? -12.268 33.859 14.629 1.00 79.75 250 VAL A N 1
ATOM 2036 C CA . VAL A 1 250 ? -12.403 33.113 15.875 1.00 79.75 250 VAL A CA 1
ATOM 2037 C C . VAL A 1 250 ? -11.165 32.236 16.052 1.00 79.75 250 VAL A C 1
ATOM 2039 O O . VAL A 1 250 ? -11.043 31.163 15.460 1.00 79.75 250 VAL A O 1
ATOM 2042 N N . ALA A 1 251 ? -10.231 32.710 16.879 1.00 78.88 251 ALA A N 1
ATOM 2043 C CA . ALA A 1 251 ? -8.988 32.004 17.181 1.00 78.88 251 ALA A CA 1
ATOM 2044 C C . ALA A 1 251 ? -9.148 30.978 18.318 1.00 78.88 251 ALA A C 1
ATOM 2046 O O . ALA A 1 251 ? -9.996 31.114 19.218 1.00 78.88 251 ALA A O 1
ATOM 2047 N N . SER A 1 252 ? -8.309 29.946 18.259 1.00 79.06 252 SER A N 1
ATOM 2048 C CA . SER A 1 252 ? -8.146 28.909 19.279 1.00 79.06 252 SER A CA 1
ATOM 2049 C C . SER A 1 252 ? -6.835 29.063 20.047 1.00 79.06 252 SER A C 1
ATOM 2051 O O . SER A 1 252 ? -5.972 29.848 19.668 1.00 79.06 252 SER A O 1
ATOM 2053 N N . SER A 1 253 ? -6.680 28.279 21.114 1.00 78.31 253 SER A N 1
ATOM 2054 C CA . SER A 1 253 ? -5.426 28.150 21.864 1.00 78.31 253 SER A CA 1
ATOM 2055 C C . SER A 1 253 ? -4.403 27.218 21.198 1.00 78.31 253 SER A C 1
ATOM 2057 O O . SER A 1 253 ? -3.354 26.970 21.784 1.00 78.31 253 SER A O 1
ATOM 2059 N N . TYR A 1 254 ? -4.715 26.639 20.033 1.00 77.94 254 TYR A N 1
ATOM 2060 C CA . TYR A 1 254 ? -3.811 25.736 19.317 1.00 77.94 254 TYR A CA 1
ATOM 2061 C C . TYR A 1 254 ? -2.723 26.510 18.565 1.00 77.94 254 TYR A C 1
ATOM 2063 O O . TYR A 1 254 ? -2.944 27.652 18.142 1.00 77.94 254 TYR A O 1
ATOM 2071 N N . SER A 1 255 ? -1.563 25.871 18.370 1.00 74.69 255 SER A N 1
ATOM 2072 C CA . SER A 1 255 ? -0.472 26.446 17.576 1.00 74.69 255 SER A CA 1
ATOM 2073 C C . SER A 1 255 ? -0.891 26.582 16.112 1.00 74.69 255 SER A C 1
ATOM 2075 O O . SER A 1 255 ? -1.687 25.787 15.608 1.00 74.69 255 SER A O 1
ATOM 2077 N N . LYS A 1 256 ? -0.329 27.563 15.396 1.00 71.75 256 LYS A N 1
ATOM 2078 C CA . LYS A 1 256 ? -0.553 27.739 13.948 1.00 71.75 256 LYS A CA 1
ATOM 2079 C C . LYS A 1 256 ? -0.170 26.481 13.153 1.00 71.75 256 LYS A C 1
ATOM 2081 O O . LYS A 1 256 ? -0.881 26.097 12.222 1.00 71.75 256 LYS A O 1
ATOM 2086 N N . GLU A 1 257 ? 0.881 25.796 13.597 1.00 71.31 257 GLU A N 1
ATOM 2087 C CA . GLU A 1 257 ? 1.413 24.569 12.990 1.00 71.31 257 GLU A CA 1
ATOM 2088 C C . GLU A 1 257 ? 0.556 23.322 13.260 1.00 71.31 257 GLU A C 1
ATOM 2090 O O . GLU A 1 257 ? 0.697 22.315 12.571 1.00 71.31 257 GLU A O 1
ATOM 2095 N N . ASP A 1 258 ? -0.359 23.358 14.235 1.00 73.50 258 ASP A N 1
ATOM 2096 C CA . ASP A 1 258 ? -1.151 22.179 14.581 1.00 73.50 258 ASP A CA 1
ATOM 2097 C C . ASP A 1 258 ? -2.179 21.858 13.493 1.00 73.50 258 ASP A C 1
ATOM 2099 O O . ASP A 1 258 ? -3.066 22.659 13.192 1.00 73.50 258 ASP A O 1
ATOM 2103 N N . GLU A 1 259 ? -2.135 20.651 12.934 1.00 74.38 259 GLU A N 1
ATOM 2104 C CA . GLU A 1 259 ? -3.239 20.148 12.120 1.00 74.38 259 GLU A CA 1
ATOM 2105 C C . GLU A 1 259 ? -4.459 19.874 13.009 1.00 74.38 259 GLU A C 1
ATOM 2107 O O . GLU A 1 259 ? -4.385 19.113 13.976 1.00 74.38 259 GLU A O 1
ATOM 2112 N N . LEU A 1 260 ? -5.604 20.470 12.676 1.00 77.75 260 LEU A N 1
ATOM 2113 C CA . LEU A 1 260 ? -6.844 20.309 13.435 1.00 77.75 260 LEU A CA 1
ATOM 2114 C C . LEU A 1 260 ? -7.831 19.425 12.678 1.00 77.75 260 LEU A C 1
ATOM 2116 O O . LEU A 1 260 ? -7.936 19.484 11.457 1.00 77.75 260 LEU A O 1
ATOM 2120 N N . SER A 1 261 ? -8.547 18.591 13.425 1.00 81.69 261 SER A N 1
ATOM 2121 C CA . SER A 1 261 ? -9.646 17.756 12.936 1.00 81.69 261 SER A CA 1
ATOM 2122 C C . SER A 1 261 ? -10.952 18.140 13.619 1.00 81.69 261 SER A C 1
ATOM 2124 O O . SER A 1 261 ? -10.956 18.843 14.632 1.00 81.69 261 SER A O 1
ATOM 2126 N N . LEU A 1 262 ? -12.070 17.678 13.055 1.00 82.44 262 LEU A N 1
ATOM 2127 C CA . LEU A 1 262 ? -13.404 18.096 13.461 1.00 82.44 262 LEU A CA 1
ATOM 2128 C C . LEU A 1 262 ? -14.275 16.907 13.875 1.00 82.44 262 LEU A C 1
ATOM 2130 O O . LEU A 1 262 ? -14.377 15.895 13.177 1.00 82.44 262 LEU A O 1
ATOM 2134 N N . TYR A 1 263 ? -14.995 17.058 14.984 1.00 84.88 263 TYR A N 1
ATOM 2135 C CA . TYR A 1 263 ? -16.137 16.199 15.286 1.00 84.88 263 TYR A CA 1
ATOM 2136 C C . TYR A 1 263 ? -17.382 16.707 14.551 1.00 84.88 263 TYR A C 1
ATOM 2138 O O . TYR A 1 263 ? -18.059 17.629 15.005 1.00 84.88 263 TYR A O 1
ATOM 2146 N N . HIS A 1 264 ? -17.701 16.107 13.400 1.00 81.00 264 HIS A N 1
ATOM 2147 C CA . HIS A 1 264 ? -18.725 16.652 12.500 1.00 81.00 264 HIS A CA 1
ATOM 2148 C C . HIS A 1 264 ? -20.148 16.625 13.087 1.00 81.00 264 HIS A C 1
ATOM 2150 O O . HIS A 1 264 ? -20.893 17.579 12.891 1.00 81.00 264 HIS A O 1
ATOM 2156 N N . ARG A 1 265 ? -20.536 15.584 13.836 1.00 81.62 265 ARG A N 1
ATOM 2157 C CA . ARG A 1 265 ? -21.872 15.467 14.451 1.00 81.62 265 ARG A CA 1
ATOM 2158 C C . ARG A 1 265 ? -22.164 16.563 15.480 1.00 81.62 265 ARG A C 1
ATOM 2160 O O . ARG A 1 265 ? -23.151 17.272 15.292 1.00 81.62 265 ARG A O 1
ATOM 2167 N N . PRO A 1 266 ? -21.364 16.740 16.552 1.00 85.06 266 PRO A N 1
ATOM 2168 C CA . PRO A 1 266 ? -21.616 17.819 17.508 1.00 85.06 266 PRO A CA 1
ATOM 2169 C C . PRO A 1 266 ? -21.498 19.201 16.853 1.00 85.06 266 PRO A C 1
ATOM 2171 O O . PRO A 1 266 ? -22.272 20.099 17.182 1.00 85.06 266 PRO A O 1
ATOM 2174 N N . PHE A 1 267 ? -20.608 19.358 15.870 1.00 84.38 267 PHE A N 1
ATOM 2175 C CA . PHE A 1 267 ? -20.492 20.594 15.101 1.00 84.38 267 PHE A CA 1
ATOM 2176 C C . PHE A 1 267 ? -21.777 20.924 14.320 1.00 84.38 267 PHE A C 1
ATOM 2178 O O . PHE A 1 267 ? -22.330 22.010 14.480 1.00 84.38 267 PHE A O 1
ATOM 2185 N N . GLN A 1 268 ? -22.319 19.972 13.549 1.00 83.69 268 GLN A N 1
ATOM 2186 C CA . GLN A 1 268 ? -23.586 20.128 12.820 1.00 83.69 268 GLN A CA 1
ATOM 2187 C C . GLN A 1 268 ? -24.772 20.386 13.754 1.00 83.69 268 GLN A C 1
ATOM 2189 O O . GLN A 1 268 ? -25.599 21.251 13.473 1.00 83.69 268 GLN A O 1
ATOM 2194 N N . LEU A 1 269 ? -24.849 19.680 14.887 1.00 85.31 269 LEU A N 1
ATOM 2195 C CA . LEU A 1 269 ? -25.886 19.921 15.894 1.00 85.31 269 LEU A CA 1
ATOM 2196 C C . LEU A 1 269 ? -25.831 21.358 16.421 1.00 85.31 269 LEU A C 1
ATOM 2198 O O . LEU A 1 269 ? -26.865 22.007 16.564 1.00 85.31 269 LEU A O 1
ATOM 2202 N N . THR A 1 270 ? -24.626 21.877 16.651 1.00 85.38 270 THR A N 1
ATOM 2203 C CA . THR A 1 270 ? -24.435 23.242 17.145 1.00 85.38 270 THR A CA 1
ATOM 2204 C C . THR A 1 270 ? -24.811 24.274 16.076 1.00 85.38 270 THR A C 1
ATOM 2206 O O . THR A 1 270 ? -25.493 25.248 16.391 1.00 85.38 270 THR A O 1
ATOM 2209 N N . LEU A 1 271 ? -24.479 24.035 14.800 1.00 85.19 271 LEU A N 1
ATOM 2210 C CA . LEU A 1 271 ? -24.936 24.870 13.678 1.00 85.19 271 LEU A CA 1
ATOM 2211 C C . LEU A 1 271 ? -26.464 24.868 13.525 1.00 85.19 271 LEU A C 1
ATOM 2213 O O . LEU A 1 271 ? -27.062 25.926 13.328 1.00 85.19 271 LEU A O 1
ATOM 2217 N N . ASN A 1 272 ? -27.115 23.713 13.681 1.00 85.44 272 ASN A N 1
ATOM 2218 C CA . ASN A 1 272 ? -28.577 23.612 13.639 1.00 85.44 272 ASN A CA 1
ATOM 2219 C C . ASN A 1 272 ? -29.229 24.449 14.754 1.00 85.44 272 ASN A C 1
ATOM 2221 O O . ASN A 1 272 ? -30.213 25.149 14.506 1.00 85.44 272 ASN A O 1
ATOM 2225 N N . LEU A 1 273 ? -28.661 24.423 15.965 1.00 85.75 273 LEU A N 1
ATOM 2226 C CA . LEU A 1 273 ? -29.118 25.248 17.086 1.00 85.75 273 LEU A CA 1
ATOM 2227 C C . LEU A 1 273 ? -28.926 26.748 16.817 1.00 85.75 273 LEU A C 1
ATOM 2229 O O . LEU A 1 273 ? -29.819 27.538 17.125 1.00 85.75 273 LEU A O 1
ATOM 2233 N N . ILE A 1 274 ? -27.802 27.142 16.207 1.00 84.50 274 ILE A N 1
ATOM 2234 C CA . ILE A 1 274 ? -27.552 28.531 15.791 1.00 84.50 274 ILE A CA 1
ATOM 2235 C C . ILE A 1 274 ? -28.596 28.974 14.762 1.00 84.50 274 ILE A C 1
ATOM 2237 O O . ILE A 1 274 ? -29.240 30.006 14.956 1.00 84.50 274 ILE A O 1
ATOM 2241 N N . ASN A 1 275 ? -28.831 28.180 13.713 1.00 85.12 275 ASN A N 1
ATOM 2242 C CA . ASN A 1 275 ? -29.829 28.496 12.690 1.00 85.12 275 ASN A CA 1
ATOM 2243 C C . ASN A 1 275 ? -31.245 28.606 13.286 1.00 85.12 275 ASN A C 1
ATOM 2245 O O . ASN A 1 275 ? -31.992 29.517 12.938 1.00 85.12 275 ASN A O 1
ATOM 2249 N N . TYR A 1 276 ? -31.607 27.736 14.235 1.00 85.44 276 TYR A N 1
ATOM 2250 C CA . TYR A 1 276 ? -32.890 27.820 14.939 1.00 85.44 276 TYR A CA 1
ATOM 2251 C C . TYR A 1 276 ? -33.043 29.132 15.729 1.00 85.44 276 TYR A C 1
ATOM 2253 O O . TYR A 1 276 ? -34.092 29.777 15.668 1.00 85.44 276 TYR A O 1
ATOM 2261 N N . GLN A 1 277 ? -31.996 29.572 16.436 1.00 84.38 277 GLN A N 1
ATOM 2262 C CA . GLN A 1 277 ? -32.022 30.846 17.162 1.00 84.38 277 GLN A CA 1
ATOM 2263 C C . GLN A 1 277 ? -32.089 32.059 16.229 1.00 84.38 277 GLN A C 1
ATOM 2265 O O . GLN A 1 277 ? -32.810 33.013 16.526 1.00 84.38 277 GLN A O 1
ATOM 2270 N N . LEU A 1 278 ? -31.366 32.021 15.109 1.00 83.94 278 LEU A N 1
ATOM 2271 C CA . LEU A 1 278 ? -31.401 33.067 14.088 1.00 83.94 278 LEU A CA 1
ATOM 2272 C C . LEU A 1 278 ? -32.779 33.160 13.433 1.00 83.94 278 LEU A C 1
ATOM 2274 O O . LEU A 1 278 ? -33.300 34.263 13.285 1.00 83.94 278 LEU A O 1
ATOM 2278 N N . LYS A 1 279 ? -33.414 32.014 13.157 1.00 85.19 279 LYS A N 1
ATOM 2279 C CA . LYS A 1 279 ? -34.791 31.943 12.658 1.00 85.19 279 LYS A CA 1
ATOM 2280 C C . LYS A 1 279 ? -35.788 32.544 13.648 1.00 85.19 279 LYS A C 1
ATOM 2282 O O . LYS A 1 279 ? -36.617 33.350 13.252 1.00 85.19 279 LYS A O 1
ATOM 2287 N N . LYS A 1 280 ? -35.680 32.228 14.946 1.00 83.94 280 LYS A N 1
ATOM 2288 C CA . LYS A 1 280 ? -36.552 32.817 15.983 1.00 83.94 280 LYS A CA 1
ATOM 2289 C C . LYS A 1 280 ? -36.422 34.345 16.065 1.00 83.94 280 LYS A C 1
ATOM 2291 O O . LYS A 1 280 ? -37.371 35.013 16.457 1.00 83.94 280 LYS A O 1
ATOM 2296 N N . LYS A 1 281 ? -35.249 34.886 15.728 1.00 83.69 281 LYS A N 1
ATOM 2297 C CA . LYS A 1 281 ? -34.955 36.324 15.770 1.00 83.69 281 LYS A CA 1
ATOM 2298 C C . LYS A 1 281 ? -35.086 37.028 14.414 1.00 83.69 281 LYS A C 1
ATOM 2300 O O . LYS A 1 281 ? -34.910 38.234 14.385 1.00 83.69 281 LYS A O 1
ATOM 2305 N N . ASN A 1 282 ? -35.373 36.317 13.317 1.00 80.56 282 ASN A N 1
ATOM 2306 C CA . ASN A 1 282 ? -35.314 36.834 11.938 1.00 80.56 282 ASN A CA 1
ATOM 2307 C C . ASN A 1 282 ? -33.985 37.530 11.583 1.00 80.56 282 ASN A C 1
ATOM 2309 O O . ASN A 1 282 ? -33.959 38.524 10.864 1.00 80.56 282 ASN A O 1
ATOM 2313 N N . HIS A 1 283 ? -32.865 37.015 12.091 1.00 83.94 283 HIS A N 1
ATOM 2314 C CA . HIS A 1 283 ? -31.531 37.532 11.774 1.00 83.94 283 HIS A CA 1
ATOM 2315 C C . HIS A 1 283 ? -30.834 36.638 10.747 1.00 83.94 283 HIS A C 1
ATOM 2317 O O . HIS A 1 283 ? -31.072 35.430 10.724 1.00 83.94 283 HIS A O 1
ATOM 2323 N N . PHE A 1 284 ? -29.945 37.231 9.949 1.00 82.44 284 PHE A N 1
ATOM 2324 C CA . PHE A 1 284 ? -29.089 36.529 8.993 1.00 82.44 284 PHE A CA 1
ATOM 2325 C C . PHE A 1 284 ? -27.627 36.628 9.417 1.00 82.44 284 PHE A C 1
ATOM 2327 O O . PHE A 1 284 ? -27.137 37.710 9.756 1.00 82.44 284 PHE A O 1
ATOM 2334 N N . ALA A 1 285 ? -26.932 35.497 9.379 1.00 81.31 285 ALA A N 1
ATOM 2335 C CA . ALA A 1 285 ? -25.516 35.413 9.699 1.00 81.31 285 ALA A CA 1
ATOM 2336 C C . ALA A 1 285 ? -24.761 34.583 8.667 1.00 81.31 285 ALA A C 1
ATOM 2338 O O . ALA A 1 285 ? -25.340 33.688 8.051 1.00 81.31 285 ALA A O 1
ATOM 2339 N N . SER A 1 286 ? -23.462 34.850 8.534 1.00 79.50 286 SER A N 1
ATOM 2340 C CA . SER A 1 286 ? -22.577 34.053 7.689 1.00 79.50 286 SER A CA 1
ATOM 2341 C C . SER A 1 286 ? -21.358 33.531 8.453 1.00 79.50 286 SER A C 1
ATOM 2343 O O . SER A 1 286 ? -20.854 34.168 9.382 1.00 79.50 286 SER A O 1
ATOM 2345 N N . PHE A 1 287 ? -20.914 32.335 8.074 1.00 78.25 287 PHE A N 1
ATOM 2346 C CA . PHE A 1 287 ? -19.768 31.613 8.622 1.00 78.25 287 PHE A CA 1
ATOM 2347 C C . PHE A 1 287 ? -18.792 31.253 7.504 1.00 78.25 287 PHE A C 1
ATOM 2349 O O . PHE A 1 287 ? -19.201 30.682 6.498 1.00 78.25 287 PHE A O 1
ATOM 2356 N N . VAL A 1 288 ? -17.504 31.504 7.732 1.00 75.81 288 VAL A N 1
ATOM 2357 C CA . VAL A 1 288 ? -16.399 31.101 6.852 1.00 75.81 288 VAL A CA 1
ATOM 2358 C C . VAL A 1 288 ? -15.525 30.110 7.605 1.00 75.81 288 VAL A C 1
ATOM 2360 O O . VAL A 1 288 ? -15.015 30.449 8.669 1.00 75.81 288 VAL A O 1
ATOM 2363 N N . ILE A 1 289 ? -15.359 28.890 7.096 1.00 70.88 289 ILE A N 1
ATOM 2364 C CA . ILE A 1 289 ? -14.624 27.820 7.806 1.00 70.88 289 ILE A CA 1
ATOM 2365 C C . ILE A 1 289 ? -13.264 27.496 7.146 1.00 70.88 289 ILE A C 1
ATOM 2367 O O . ILE A 1 289 ? -12.438 26.828 7.758 1.00 70.88 289 ILE A O 1
ATOM 2371 N N . GLY A 1 290 ? -12.998 27.976 5.926 1.00 63.38 290 GLY A N 1
ATOM 2372 C CA . GLY A 1 290 ? -11.753 27.706 5.194 1.00 63.38 290 GLY A CA 1
ATOM 2373 C C . GLY A 1 290 ? -10.723 28.844 5.199 1.00 63.38 290 GLY A C 1
ATOM 2374 O O . GLY A 1 290 ? -10.739 29.726 6.059 1.00 63.38 290 GLY A O 1
ATOM 2375 N N . ASP A 1 291 ? -9.798 28.752 4.235 1.00 53.25 291 ASP A N 1
ATOM 2376 C CA . ASP A 1 291 ? -8.511 29.455 4.166 1.00 53.25 291 ASP A CA 1
ATOM 2377 C C . ASP A 1 291 ? -8.629 30.980 4.359 1.00 53.25 291 ASP A C 1
ATOM 2379 O O . ASP A 1 291 ? -9.221 31.696 3.551 1.00 53.25 291 ASP A O 1
ATOM 2383 N N . ASN A 1 292 ? -8.037 31.473 5.447 1.00 52.31 292 ASN A N 1
ATOM 2384 C CA . ASN A 1 292 ? -8.084 32.867 5.889 1.00 52.31 292 ASN A CA 1
ATOM 2385 C C . ASN A 1 292 ? -6.687 33.504 5.809 1.00 52.31 292 ASN A C 1
ATOM 2387 O O . ASN A 1 292 ? -6.269 34.218 6.725 1.00 52.31 292 ASN A O 1
ATOM 2391 N N . ARG A 1 293 ? -5.955 33.244 4.710 1.00 48.91 293 ARG A N 1
ATOM 2392 C CA . ARG A 1 293 ? -4.563 33.704 4.483 1.00 48.91 293 ARG A CA 1
ATOM 2393 C C . ARG A 1 293 ? -4.310 35.164 4.848 1.00 48.91 293 ARG A C 1
ATOM 2395 O O . ARG A 1 293 ? -3.214 35.515 5.263 1.00 48.91 293 ARG A O 1
ATOM 2402 N N . THR A 1 294 ? -5.310 36.026 4.694 1.00 45.44 294 THR A N 1
ATOM 2403 C CA . THR A 1 294 ? -5.183 37.470 4.916 1.00 45.44 294 THR A CA 1
ATOM 2404 C C . THR A 1 294 ? -5.193 37.885 6.391 1.00 45.44 294 THR A C 1
ATOM 2406 O O . THR A 1 294 ? -4.795 39.006 6.682 1.00 45.44 294 THR A O 1
ATOM 2409 N N . LYS A 1 295 ? -5.617 37.019 7.329 1.00 52.00 295 LYS A N 1
ATOM 2410 C CA . LYS A 1 295 ? -5.746 37.342 8.770 1.00 52.00 295 LYS A CA 1
ATOM 2411 C C . LYS A 1 295 ? -4.868 36.495 9.698 1.00 52.00 295 LYS A C 1
ATOM 2413 O O . LYS A 1 295 ? -4.844 36.730 10.907 1.00 52.00 295 LYS A O 1
ATOM 2418 N N . GLU A 1 296 ? -4.136 35.513 9.171 1.00 52.19 296 GLU A N 1
ATOM 2419 C CA . GLU A 1 296 ? -3.245 34.665 9.978 1.00 52.19 296 GLU A CA 1
ATOM 2420 C C . GLU A 1 296 ? -2.067 35.436 10.596 1.00 52.19 296 GLU A C 1
ATOM 2422 O O . GLU A 1 296 ? -1.534 35.022 11.627 1.00 52.19 296 GLU A O 1
ATOM 2427 N N . THR A 1 297 ? -1.680 36.578 10.029 1.00 50.88 297 THR A N 1
ATOM 2428 C CA . THR A 1 297 ? -0.534 37.386 10.476 1.00 50.88 297 THR A CA 1
ATOM 2429 C C . THR A 1 297 ? -0.756 38.089 11.821 1.00 50.88 297 THR A C 1
ATOM 2431 O O . THR A 1 297 ? 0.203 38.238 12.572 1.00 50.88 297 THR A O 1
ATOM 2434 N N . GLU A 1 298 ? -1.994 38.441 12.184 1.00 55.38 298 GLU A N 1
ATOM 2435 C CA . GLU A 1 298 ? -2.298 39.253 13.382 1.00 55.38 298 GLU A CA 1
ATOM 2436 C C . GLU A 1 298 ? -2.722 38.440 14.623 1.00 55.38 298 GLU A C 1
ATOM 2438 O O . GLU A 1 298 ? -2.820 38.977 15.724 1.00 55.38 298 GLU A O 1
ATOM 2443 N N . SER A 1 299 ? -2.976 37.135 14.480 1.00 58.75 299 SER A N 1
ATOM 2444 C CA . SER A 1 299 ? -3.477 36.286 15.574 1.00 58.75 299 SER A CA 1
ATOM 2445 C C . SER A 1 299 ? -2.367 35.501 16.287 1.00 58.75 299 SER A C 1
ATOM 2447 O O . SER A 1 299 ? -1.452 34.969 15.655 1.00 58.75 299 SER A O 1
ATOM 2449 N N . THR A 1 300 ? -2.460 35.389 17.618 1.00 60.59 300 THR A N 1
ATOM 2450 C CA . THR A 1 300 ? -1.518 34.624 18.463 1.00 60.59 300 THR A CA 1
ATOM 2451 C C . THR A 1 300 ? -1.749 33.109 18.423 1.00 60.59 300 THR A C 1
ATOM 2453 O O . THR A 1 300 ? -0.855 32.351 18.785 1.00 60.59 300 THR A O 1
ATOM 2456 N N . GLY A 1 301 ? -2.916 32.653 17.953 1.00 69.12 301 GLY A N 1
ATOM 2457 C CA . GLY A 1 301 ? -3.288 31.237 17.844 1.00 69.12 301 GLY A CA 1
ATOM 2458 C C . GLY A 1 301 ? -4.007 30.919 16.533 1.00 69.12 301 GLY A C 1
ATOM 2459 O O . GLY A 1 301 ? -4.385 31.824 15.789 1.00 69.12 301 GLY A O 1
ATOM 2460 N N . LYS A 1 302 ? -4.198 29.630 16.231 1.00 75.12 302 LYS A N 1
ATOM 2461 C CA . LYS A 1 302 ? -4.777 29.185 14.951 1.00 75.12 302 LYS A CA 1
ATOM 2462 C C . LYS A 1 302 ? -6.230 29.642 14.786 1.00 75.12 302 LYS A C 1
ATOM 2464 O O . LYS A 1 302 ? -7.067 29.381 15.661 1.00 75.12 302 LYS A O 1
ATOM 2469 N N . ILE A 1 303 ? -6.528 30.297 13.661 1.00 75.81 303 ILE A N 1
ATOM 2470 C CA . ILE A 1 303 ? -7.886 30.701 13.269 1.00 75.81 303 ILE A CA 1
ATOM 2471 C C . ILE A 1 303 ? -8.672 29.443 12.888 1.00 75.81 303 ILE A C 1
ATOM 2473 O O . ILE A 1 303 ? -8.231 28.675 12.040 1.00 75.81 303 ILE A O 1
ATOM 2477 N N . LEU A 1 304 ? -9.821 29.218 13.535 1.00 76.00 304 LEU A N 1
ATOM 2478 C CA . LEU A 1 304 ? -10.667 28.047 13.267 1.00 76.00 304 LEU A CA 1
ATOM 2479 C C . LEU A 1 304 ? -11.729 28.325 12.203 1.00 76.00 304 LEU A C 1
ATOM 2481 O O . LEU A 1 304 ? -12.021 27.475 11.373 1.00 76.00 304 LEU A O 1
ATOM 2485 N N . PHE A 1 305 ? -12.364 29.490 12.299 1.00 79.62 305 PHE A N 1
ATOM 2486 C CA . PHE A 1 305 ? -13.417 29.969 11.409 1.00 79.62 305 PHE A CA 1
ATOM 2487 C C . PHE A 1 305 ? -13.618 31.471 11.649 1.00 79.62 305 PHE A C 1
ATOM 2489 O O . PHE A 1 305 ? -13.144 32.017 12.649 1.00 79.62 305 PHE A O 1
ATOM 2496 N N . SER A 1 306 ? -14.344 32.141 10.763 1.00 79.25 306 SER A N 1
ATOM 2497 C CA . SER A 1 306 ? -14.763 33.530 10.933 1.00 79.25 306 SER A CA 1
ATOM 2498 C C . SER A 1 306 ? -16.272 33.668 10.820 1.00 79.25 306 SER A C 1
ATOM 2500 O O . SER A 1 306 ? -16.932 32.891 10.133 1.00 79.25 306 SER A O 1
ATOM 2502 N N . VAL A 1 307 ? -16.831 34.653 11.519 1.00 82.50 307 VAL A N 1
ATOM 2503 C CA . VAL A 1 307 ? -18.281 34.830 11.642 1.00 82.50 307 VAL A CA 1
ATOM 2504 C C . VAL A 1 307 ? -18.662 36.277 11.376 1.00 82.50 307 VAL A C 1
ATOM 2506 O O . VAL A 1 307 ? -17.932 37.199 11.740 1.00 82.50 307 VAL A O 1
ATOM 2509 N N . LYS A 1 308 ? -19.826 36.474 10.764 1.00 81.88 308 LYS A N 1
ATOM 2510 C CA . LYS A 1 308 ? -20.443 37.776 10.519 1.00 81.88 308 LYS A CA 1
ATOM 2511 C C . LYS A 1 308 ? -21.841 37.803 11.127 1.00 81.88 308 LYS A C 1
ATOM 2513 O O . LYS A 1 308 ? -22.571 36.815 11.069 1.00 81.88 308 LYS A O 1
ATOM 2518 N N . ASN A 1 309 ? -22.207 38.938 11.722 1.00 77.94 309 ASN A N 1
ATOM 2519 C CA . ASN A 1 309 ? -23.490 39.164 12.404 1.00 77.94 309 ASN A CA 1
ATOM 2520 C C . ASN A 1 309 ? -23.778 38.230 13.601 1.00 77.94 309 ASN A C 1
ATOM 2522 O O . ASN A 1 309 ? -24.920 38.126 14.051 1.00 77.94 309 ASN A O 1
ATOM 2526 N N . ILE A 1 310 ? -22.749 37.589 14.173 1.00 80.00 310 ILE A N 1
ATOM 2527 C CA . ILE A 1 310 ? -22.837 36.837 15.435 1.00 80.00 310 ILE A CA 1
ATOM 2528 C C . ILE A 1 310 ? -21.712 37.283 16.360 1.00 80.00 310 ILE A C 1
ATOM 2530 O O . ILE A 1 310 ? -20.568 37.433 15.940 1.00 80.00 310 ILE A O 1
ATOM 2534 N N . LYS A 1 311 ? -22.031 37.468 17.645 1.00 79.31 311 LYS A N 1
ATOM 2535 C CA . LYS A 1 311 ? -21.034 37.808 18.664 1.00 79.31 311 LYS A CA 1
ATOM 2536 C C . LYS A 1 311 ? -20.080 36.622 18.890 1.00 79.31 311 LYS A C 1
ATOM 2538 O O . LYS A 1 311 ? -20.577 35.566 19.301 1.00 79.31 311 LYS A O 1
ATOM 2543 N N . PRO A 1 312 ? -18.753 36.785 18.713 1.00 73.12 312 PRO A N 1
ATOM 2544 C CA . PRO A 1 312 ? -17.766 35.702 18.827 1.00 73.12 312 PRO A CA 1
ATOM 2545 C C . PRO A 1 312 ? -17.725 35.054 20.223 1.00 73.12 312 PRO A C 1
ATOM 2547 O O . PRO A 1 312 ? -17.419 33.871 20.338 1.00 73.12 312 PRO A O 1
ATOM 2550 N N . ASP A 1 313 ? -18.119 35.780 21.273 1.00 74.62 313 ASP A N 1
ATOM 2551 C CA . ASP A 1 313 ? -18.138 35.277 22.657 1.00 74.62 313 ASP A CA 1
ATOM 2552 C C . ASP A 1 313 ? -19.415 34.524 23.050 1.00 74.62 313 ASP A C 1
ATOM 2554 O O . ASP A 1 313 ? -19.579 34.120 24.207 1.00 74.62 313 ASP A O 1
ATOM 2558 N N . SER A 1 314 ? -20.337 34.323 22.106 1.00 84.25 314 SER A N 1
ATOM 2559 C CA . SER A 1 314 ? -21.563 33.572 22.367 1.00 84.25 314 SER A CA 1
ATOM 2560 C C . SER A 1 314 ? -21.268 32.131 22.808 1.00 84.25 314 SER A C 1
ATOM 2562 O O . SER A 1 314 ? -20.331 31.484 22.334 1.00 84.25 314 SER A O 1
ATOM 2564 N N . LEU A 1 315 ? -22.103 31.601 23.711 1.00 84.81 315 LEU A N 1
ATOM 2565 C CA . LEU A 1 315 ? -21.984 30.231 24.231 1.00 84.81 315 LEU A CA 1
ATOM 2566 C C . LEU A 1 315 ? -21.904 29.192 23.096 1.00 84.81 315 LEU A C 1
ATOM 2568 O O . LEU A 1 315 ? -21.086 28.280 23.147 1.00 84.81 315 LEU A O 1
ATOM 2572 N N . LEU A 1 316 ? -22.710 29.365 22.044 1.00 85.06 316 LEU A N 1
ATOM 2573 C CA . LEU A 1 316 ? -22.742 28.457 20.895 1.00 85.06 316 LEU A CA 1
ATOM 2574 C C . LEU A 1 316 ? -21.431 28.478 20.099 1.00 85.06 316 LEU A C 1
ATOM 2576 O O . LEU A 1 316 ? -20.969 27.423 19.677 1.00 85.06 316 LEU A O 1
ATOM 2580 N N . ILE A 1 317 ? -20.778 29.637 19.958 1.00 84.00 317 ILE A N 1
ATOM 2581 C CA . ILE A 1 317 ? -19.456 29.717 19.321 1.00 84.00 317 ILE A CA 1
ATOM 2582 C C . ILE A 1 317 ? -18.381 29.068 20.201 1.00 84.00 317 ILE A C 1
ATOM 2584 O O . ILE A 1 317 ? -17.508 28.378 19.679 1.00 84.00 317 ILE A O 1
ATOM 2588 N N . LYS A 1 318 ? -18.463 29.193 21.533 1.00 85.12 318 LYS A N 1
ATOM 2589 C CA . LYS A 1 318 ? -17.561 28.467 22.448 1.00 85.12 318 LYS A CA 1
ATOM 2590 C C . LYS A 1 318 ? -17.717 26.945 22.322 1.00 85.12 318 LYS A C 1
ATOM 2592 O O . LYS A 1 318 ? -16.711 26.242 22.307 1.00 85.12 318 LYS A O 1
ATOM 2597 N N . ILE A 1 319 ? -18.945 26.445 22.162 1.00 85.56 319 ILE A N 1
ATOM 2598 C CA . ILE A 1 319 ? -19.216 25.018 21.906 1.00 85.56 319 ILE A CA 1
ATOM 2599 C C . ILE A 1 319 ? -18.664 24.592 20.534 1.00 85.56 319 ILE A C 1
ATOM 2601 O O . ILE A 1 319 ? -18.039 23.537 20.428 1.00 85.56 319 ILE A O 1
ATOM 2605 N N . LEU A 1 320 ? -18.807 25.429 19.496 1.00 85.25 320 LEU A N 1
ATOM 2606 C CA . LEU A 1 320 ? -18.196 25.168 18.185 1.00 85.25 320 LEU A CA 1
ATOM 2607 C C . LEU A 1 320 ? -16.669 25.052 18.277 1.00 85.25 320 LEU A C 1
ATOM 2609 O O . LEU A 1 320 ? -16.109 24.137 17.679 1.00 85.25 320 LEU A O 1
ATOM 2613 N N . LYS A 1 321 ? -15.994 25.911 19.059 1.00 84.38 321 LYS A N 1
ATOM 2614 C CA . LYS A 1 321 ? -14.537 25.808 19.281 1.00 84.38 321 LYS A CA 1
ATOM 2615 C C . LYS A 1 321 ? -14.136 24.442 19.845 1.00 84.38 321 LYS A C 1
ATOM 2617 O O . LYS A 1 321 ? -13.151 23.872 19.393 1.00 84.38 321 LYS A O 1
ATOM 2622 N N . GLN A 1 322 ? -14.907 23.901 20.790 1.00 85.81 322 GLN A N 1
ATOM 2623 C CA . GLN A 1 322 ? -14.627 22.604 21.426 1.00 85.81 322 GLN A CA 1
ATOM 2624 C C . GLN A 1 322 ? -14.836 21.399 20.495 1.00 85.81 322 GLN A C 1
ATOM 2626 O O . GLN A 1 322 ? -14.399 20.295 20.812 1.00 85.81 322 GLN A O 1
ATOM 2631 N N . CYS A 1 323 ? -15.492 21.585 19.345 1.00 85.31 323 CYS A N 1
ATOM 2632 C CA . CYS A 1 323 ? -15.642 20.526 18.347 1.00 85.31 323 CYS A CA 1
ATOM 2633 C C . CYS A 1 323 ? -14.346 20.259 17.565 1.00 85.31 323 CYS A C 1
ATOM 2635 O O . CYS A 1 323 ? -14.231 19.204 16.933 1.00 85.31 323 CYS A O 1
ATOM 2637 N N . PHE A 1 324 ? -13.397 21.199 17.591 1.00 84.88 324 PHE A N 1
ATOM 2638 C CA . PHE A 1 324 ? -12.075 21.039 17.000 1.00 84.88 324 PHE A CA 1
ATOM 2639 C C . PHE A 1 324 ? -11.137 20.359 17.993 1.00 84.88 324 PHE A C 1
ATOM 2641 O O . PHE A 1 324 ? -11.136 20.668 19.183 1.00 84.88 324 PHE A O 1
ATOM 2648 N N . TYR A 1 325 ? -10.314 19.445 17.495 1.00 85.75 325 TYR A N 1
ATOM 2649 C CA . TYR A 1 325 ? -9.281 18.782 18.280 1.00 85.75 325 TYR A CA 1
ATOM 2650 C C . TYR A 1 325 ? -7.999 18.653 17.463 1.00 85.75 325 TYR A C 1
ATOM 2652 O O . TYR A 1 325 ? -8.028 18.646 16.230 1.00 85.75 325 TYR A O 1
ATOM 2660 N N . ARG A 1 326 ? -6.861 18.533 18.154 1.00 83.25 326 ARG A N 1
ATOM 2661 C CA . ARG A 1 326 ? -5.570 18.283 17.509 1.00 83.25 326 ARG A CA 1
ATOM 2662 C C . ARG A 1 326 ? -5.627 16.945 16.787 1.00 83.25 326 ARG A C 1
ATOM 2664 O O . ARG A 1 326 ? -5.904 15.920 17.415 1.00 83.25 326 ARG A O 1
ATOM 2671 N N . ALA A 1 327 ? -5.395 16.961 15.479 1.00 77.25 327 ALA A N 1
ATOM 2672 C CA . ALA A 1 327 ? -5.383 15.746 14.693 1.00 77.25 327 ALA A CA 1
ATOM 2673 C C . ALA A 1 327 ? -4.332 14.783 15.266 1.00 77.25 327 ALA A C 1
ATOM 2675 O O . ALA A 1 327 ? -3.255 15.225 15.682 1.00 77.25 327 ALA A O 1
ATOM 2676 N N . PRO A 1 328 ? -4.619 13.474 15.317 1.00 69.25 328 PRO A N 1
ATOM 2677 C CA . PRO A 1 328 ? -3.616 12.514 15.728 1.00 69.25 328 PRO A CA 1
ATOM 2678 C C . PRO A 1 328 ? -2.454 12.598 14.738 1.00 69.25 328 PRO A C 1
ATOM 2680 O O . PRO A 1 328 ? -2.629 12.297 13.556 1.00 69.25 328 PRO A O 1
ATOM 2683 N N . ILE A 1 329 ? -1.273 12.987 15.226 1.00 58.38 329 ILE A N 1
ATOM 2684 C CA . ILE A 1 329 ? -0.024 12.850 14.477 1.00 58.38 329 ILE A CA 1
ATOM 2685 C C . ILE A 1 329 ? 0.166 11.348 14.291 1.00 58.38 329 ILE A C 1
ATOM 2687 O O . ILE A 1 329 ? 0.654 10.652 15.182 1.00 58.38 329 ILE A O 1
ATOM 2691 N N . LYS A 1 330 ? -0.285 10.808 13.160 1.00 54.00 330 LYS A N 1
ATOM 2692 C CA . LYS A 1 330 ? 0.039 9.436 12.783 1.00 54.00 330 LYS A CA 1
ATOM 2693 C C . LYS A 1 330 ? 1.461 9.428 12.243 1.00 54.00 330 LYS A C 1
ATOM 2695 O O . LYS A 1 330 ? 1.693 9.332 11.045 1.00 54.00 330 LYS A O 1
ATOM 2700 N N . GLY A 1 331 ? 2.408 9.568 13.163 1.00 42.88 331 GLY A N 1
ATOM 2701 C CA . GLY A 1 331 ? 3.778 9.150 12.946 1.00 42.88 331 GLY A CA 1
ATOM 2702 C C . GLY A 1 331 ? 3.801 7.628 12.951 1.00 42.88 331 GLY A C 1
ATOM 2703 O O . GLY A 1 331 ? 3.549 7.007 13.981 1.00 42.88 331 GLY A O 1
ATOM 2704 N N . GLY A 1 332 ? 4.073 7.041 11.793 1.00 44.69 332 GLY A N 1
ATOM 2705 C CA . GLY A 1 332 ? 4.263 5.604 11.651 1.00 44.69 332 GLY A CA 1
ATOM 2706 C C . GLY A 1 332 ? 3.153 4.949 10.852 1.00 44.69 332 GLY A C 1
ATOM 2707 O O . GLY A 1 332 ? 2.220 4.413 11.421 1.00 44.69 332 GLY A O 1
ATOM 2708 N N . ASP A 1 333 ? 3.295 4.983 9.536 1.00 41.62 333 ASP A N 1
ATOM 2709 C CA . ASP A 1 333 ? 2.851 3.951 8.603 1.00 41.62 333 ASP A CA 1
ATOM 2710 C C . ASP A 1 333 ? 3.731 4.171 7.363 1.00 41.62 333 ASP A C 1
ATOM 2712 O O . ASP A 1 333 ? 3.992 5.321 7.008 1.00 41.62 333 ASP A O 1
ATOM 2716 N N . PHE A 1 334 ? 4.312 3.098 6.816 1.00 50.22 334 PHE A N 1
ATOM 2717 C CA . PHE A 1 334 ? 5.327 3.107 5.749 1.00 50.22 334 PHE A CA 1
ATOM 2718 C C . PHE A 1 334 ? 5.144 4.287 4.781 1.00 50.22 334 PHE A C 1
ATOM 2720 O O . PHE A 1 334 ? 4.088 4.394 4.157 1.00 50.22 334 PHE A O 1
ATOM 2727 N N . SER A 1 335 ? 6.158 5.157 4.634 1.00 59.72 335 SER A N 1
ATOM 2728 C CA . SER A 1 335 ? 6.100 6.202 3.604 1.00 59.72 335 SER A CA 1
ATOM 2729 C C . SER A 1 335 ? 5.794 5.542 2.260 1.00 59.72 335 SER A C 1
ATOM 2731 O O . SER A 1 335 ? 6.184 4.393 2.026 1.00 59.72 335 SER A O 1
ATOM 2733 N N . VAL A 1 336 ? 5.057 6.228 1.386 1.00 64.31 336 VAL A N 1
ATOM 2734 C CA . VAL A 1 336 ? 4.700 5.681 0.068 1.00 64.31 336 VAL A CA 1
ATOM 2735 C C . VAL A 1 336 ? 5.955 5.198 -0.653 1.00 64.31 336 VAL A C 1
ATOM 2737 O O . VAL A 1 336 ? 5.975 4.067 -1.124 1.00 64.31 336 VAL A O 1
ATOM 2740 N N . SER A 1 337 ? 7.048 5.954 -0.541 1.00 66.50 337 SER A N 1
ATOM 2741 C CA . SER A 1 337 ? 8.378 5.563 -1.002 1.00 66.50 337 SER A CA 1
ATOM 2742 C C . SER A 1 337 ? 8.878 4.233 -0.426 1.00 66.50 337 SER A C 1
ATOM 2744 O O . SER A 1 337 ? 9.355 3.389 -1.175 1.00 66.50 3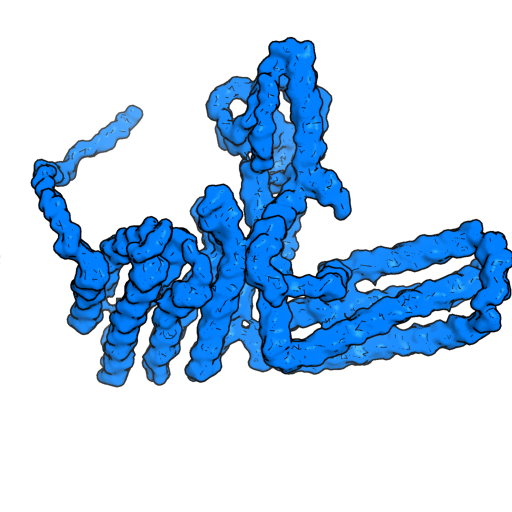37 SER A O 1
ATOM 2746 N N . LEU A 1 338 ? 8.736 3.990 0.880 1.00 65.69 338 LEU A N 1
ATOM 2747 C CA . LEU A 1 338 ? 9.125 2.727 1.521 1.00 65.69 338 LEU A CA 1
ATOM 2748 C C . LEU A 1 338 ? 8.231 1.563 1.085 1.00 65.69 338 LEU A C 1
ATOM 2750 O O . LEU A 1 338 ? 8.699 0.432 0.976 1.00 65.69 338 LEU A O 1
ATOM 2754 N N . THR A 1 339 ? 6.946 1.833 0.853 1.00 71.06 339 THR A N 1
ATOM 2755 C CA . THR A 1 339 ? 6.000 0.847 0.319 1.00 71.06 339 THR A CA 1
ATOM 2756 C C . THR A 1 339 ? 6.357 0.496 -1.120 1.00 71.06 339 THR A C 1
ATOM 2758 O O . THR A 1 339 ? 6.421 -0.680 -1.459 1.00 71.06 339 THR A O 1
ATOM 2761 N N . MET A 1 340 ? 6.643 1.502 -1.944 1.00 79.06 340 MET A N 1
ATOM 2762 C CA . MET A 1 340 ? 7.028 1.337 -3.341 1.00 79.06 340 MET A CA 1
ATOM 2763 C C . MET A 1 340 ? 8.334 0.576 -3.475 1.00 79.06 340 MET A C 1
ATOM 2765 O O . MET A 1 340 ? 8.349 -0.443 -4.153 1.00 79.06 340 MET A O 1
ATOM 2769 N N . GLN A 1 341 ? 9.377 0.984 -2.748 1.00 73.12 341 GLN A N 1
ATOM 2770 C CA . GLN A 1 341 ? 10.659 0.274 -2.697 1.00 73.12 341 GLN A CA 1
ATOM 2771 C C . GLN A 1 341 ? 10.493 -1.196 -2.338 1.00 73.12 341 GLN A C 1
ATOM 2773 O O . GLN A 1 341 ? 11.220 -2.049 -2.832 1.00 73.12 341 GLN A O 1
ATOM 2778 N N . ALA A 1 342 ? 9.555 -1.496 -1.447 1.00 71.06 342 ALA A N 1
ATOM 2779 C CA . ALA A 1 342 ? 9.352 -2.850 -0.993 1.00 71.06 342 ALA A CA 1
ATOM 2780 C C . ALA A 1 342 ? 8.477 -3.667 -1.968 1.00 71.06 342 ALA A C 1
ATOM 2782 O O . ALA A 1 342 ? 8.701 -4.862 -2.090 1.00 71.06 342 ALA A O 1
ATOM 2783 N N . ILE A 1 343 ? 7.555 -3.045 -2.714 1.00 79.62 343 ILE A N 1
ATOM 2784 C CA . ILE A 1 343 ? 6.825 -3.689 -3.824 1.00 79.62 343 ILE A CA 1
ATOM 2785 C C . ILE A 1 343 ? 7.752 -3.953 -5.028 1.00 79.62 343 ILE A C 1
ATOM 2787 O O . ILE A 1 343 ? 7.545 -4.912 -5.768 1.00 79.62 343 ILE A O 1
ATOM 2791 N N . THR A 1 344 ? 8.768 -3.114 -5.238 1.00 87.12 344 THR A N 1
ATOM 2792 C CA . THR A 1 344 ? 9.712 -3.218 -6.363 1.00 87.12 344 THR A CA 1
ATOM 2793 C C . THR A 1 344 ? 10.998 -3.973 -6.019 1.00 87.12 344 THR A C 1
ATOM 2795 O O . THR A 1 344 ? 11.800 -4.244 -6.916 1.00 87.12 344 THR A O 1
ATOM 2798 N N . ALA A 1 345 ? 11.192 -4.354 -4.752 1.00 82.44 345 ALA A N 1
ATOM 2799 C CA . ALA A 1 345 ? 12.427 -4.942 -4.233 1.00 82.44 345 ALA A CA 1
ATOM 2800 C C . ALA A 1 345 ? 12.860 -6.195 -5.000 1.00 82.44 345 ALA A C 1
ATOM 2802 O O . ALA A 1 345 ? 14.009 -6.269 -5.438 1.00 82.44 345 ALA A O 1
ATOM 2803 N N . ASP A 1 346 ? 11.948 -7.150 -5.207 1.00 82.88 346 ASP A N 1
ATOM 2804 C CA . ASP A 1 346 ? 12.231 -8.368 -5.974 1.00 82.88 346 ASP A CA 1
ATOM 2805 C C . ASP A 1 346 ? 12.699 -8.034 -7.403 1.00 82.88 346 ASP A C 1
ATOM 2807 O O . ASP A 1 346 ? 13.688 -8.586 -7.883 1.00 82.88 346 ASP A O 1
ATOM 2811 N N . THR A 1 347 ? 12.063 -7.058 -8.060 1.00 89.25 347 THR A N 1
ATOM 2812 C CA . THR A 1 347 ? 12.431 -6.645 -9.427 1.00 89.25 347 THR A CA 1
ATOM 2813 C C . THR A 1 347 ? 13.844 -6.057 -9.470 1.00 89.25 347 THR A C 1
ATOM 2815 O O . THR A 1 347 ? 14.644 -6.434 -10.327 1.00 89.25 347 THR A O 1
ATOM 2818 N N . TYR A 1 348 ? 14.196 -5.190 -8.515 1.00 89.12 348 TYR A N 1
ATOM 2819 C CA . TYR A 1 348 ? 15.554 -4.647 -8.411 1.00 89.12 348 TYR A CA 1
ATOM 2820 C C . TYR A 1 348 ? 16.598 -5.706 -8.057 1.00 89.12 348 TYR A C 1
ATOM 2822 O O . TYR A 1 348 ? 17.717 -5.646 -8.565 1.00 89.12 348 TYR A O 1
ATOM 2830 N N . MET A 1 349 ? 16.258 -6.664 -7.193 1.00 87.31 349 MET A N 1
ATOM 2831 C CA . MET A 1 349 ? 17.170 -7.737 -6.805 1.00 87.31 349 MET A CA 1
ATOM 2832 C C . MET A 1 349 ? 17.543 -8.592 -8.015 1.00 87.31 349 MET A C 1
ATOM 2834 O O . MET A 1 349 ? 18.729 -8.734 -8.304 1.00 87.31 349 MET A O 1
ATOM 2838 N N . TYR A 1 350 ? 16.557 -9.085 -8.770 1.00 89.56 350 TYR A N 1
ATOM 2839 C CA . TYR A 1 350 ? 16.833 -9.903 -9.955 1.00 89.56 350 TYR A CA 1
ATOM 2840 C C . TYR A 1 350 ? 17.552 -9.116 -11.052 1.00 89.56 350 TYR A C 1
ATOM 2842 O O . TYR A 1 350 ? 18.418 -9.662 -11.735 1.00 89.56 350 TYR A O 1
ATOM 2850 N N . LEU A 1 351 ? 17.271 -7.814 -11.176 1.00 91.31 351 LEU A N 1
ATOM 2851 C CA . LEU A 1 351 ? 18.004 -6.942 -12.089 1.00 91.31 351 LEU A CA 1
ATOM 2852 C C . LEU A 1 351 ? 19.478 -6.782 -11.686 1.00 91.31 351 LEU A C 1
ATOM 2854 O O . LEU A 1 351 ? 20.375 -6.840 -12.531 1.00 91.31 351 LEU A O 1
ATOM 2858 N N . ARG A 1 352 ? 19.746 -6.593 -10.390 1.00 89.12 352 ARG A N 1
ATOM 2859 C CA . ARG A 1 352 ? 21.107 -6.492 -9.851 1.00 89.12 352 ARG A CA 1
ATOM 2860 C C . ARG A 1 352 ? 21.871 -7.793 -10.077 1.00 89.12 352 ARG A C 1
ATOM 2862 O O . ARG A 1 352 ? 22.975 -7.759 -10.625 1.00 89.12 352 ARG A O 1
ATOM 2869 N N . ASP A 1 353 ? 21.249 -8.909 -9.713 1.00 89.44 353 ASP A N 1
ATOM 2870 C CA . ASP A 1 353 ? 21.814 -10.257 -9.790 1.00 89.44 353 ASP A CA 1
ATOM 2871 C C . ASP A 1 353 ? 21.897 -10.763 -11.249 1.00 89.44 353 ASP A C 1
ATOM 2873 O O . ASP A 1 353 ? 22.528 -11.777 -11.528 1.00 89.44 353 ASP A O 1
ATOM 2877 N N . SER A 1 354 ? 21.354 -9.991 -12.202 1.00 90.56 354 SER A N 1
ATOM 2878 C CA . SER A 1 354 ? 21.399 -10.236 -13.650 1.00 90.56 354 SER A CA 1
ATOM 2879 C C . SER A 1 354 ? 20.738 -11.560 -14.065 1.00 90.56 354 SER A C 1
ATOM 2881 O O . SER A 1 354 ? 21.117 -12.165 -15.068 1.00 90.56 354 SER A O 1
ATOM 2883 N N . ASP A 1 355 ? 19.714 -11.983 -13.319 1.00 91.62 355 ASP A N 1
ATOM 2884 C CA . ASP A 1 355 ? 18.882 -13.148 -13.631 1.00 91.62 355 ASP A CA 1
ATOM 2885 C C . ASP A 1 355 ? 17.692 -12.727 -14.504 1.00 91.62 355 ASP A C 1
ATOM 2887 O O . ASP A 1 355 ? 16.698 -12.175 -14.025 1.00 91.62 355 ASP A O 1
ATOM 2891 N N . LEU A 1 356 ? 17.799 -12.992 -15.808 1.00 91.44 356 LEU A N 1
ATOM 2892 C CA . LEU A 1 356 ? 16.805 -12.572 -16.794 1.00 91.44 356 LEU A CA 1
ATOM 2893 C C . LEU A 1 356 ? 15.439 -13.249 -16.607 1.00 91.44 356 LEU A C 1
ATOM 2895 O O . LEU A 1 356 ? 14.412 -12.599 -16.790 1.00 91.44 356 LEU A O 1
ATOM 2899 N N . ILE A 1 357 ? 15.411 -14.539 -16.262 1.00 91.81 357 ILE A N 1
ATOM 2900 C CA . ILE A 1 357 ? 14.158 -15.308 -16.179 1.00 91.81 357 ILE A CA 1
ATOM 2901 C C . ILE A 1 357 ? 13.371 -14.860 -14.950 1.00 91.81 357 ILE A C 1
ATOM 2903 O O . ILE A 1 357 ? 12.169 -14.595 -15.028 1.00 91.81 357 ILE A O 1
ATOM 2907 N N . SER A 1 358 ? 14.053 -14.733 -13.811 1.00 89.25 358 SER A N 1
ATOM 2908 C CA . SER A 1 358 ? 13.421 -14.245 -12.587 1.00 89.25 358 SER A CA 1
ATOM 2909 C C . SER A 1 358 ? 12.997 -12.781 -12.720 1.00 89.25 358 SER A C 1
ATOM 2911 O O . SER A 1 358 ? 11.926 -12.414 -12.235 1.00 89.25 358 SER A O 1
ATOM 2913 N N . PHE A 1 359 ? 13.773 -11.961 -13.439 1.00 93.06 359 PHE A N 1
ATOM 2914 C CA . PHE A 1 359 ? 13.409 -10.575 -13.726 1.00 93.06 359 PHE A CA 1
ATOM 2915 C C . PHE A 1 359 ? 12.135 -10.454 -14.576 1.00 93.06 359 PHE A C 1
ATOM 2917 O O . PHE A 1 359 ? 11.259 -9.670 -14.216 1.00 93.06 359 PHE A O 1
ATOM 2924 N N . ASP A 1 360 ? 11.982 -11.242 -15.647 1.00 93.69 360 ASP A N 1
ATOM 2925 C CA . ASP A 1 360 ? 10.764 -11.238 -16.480 1.00 93.69 360 ASP A CA 1
ATOM 2926 C C . ASP A 1 360 ? 9.509 -11.579 -15.661 1.00 93.69 360 ASP A C 1
ATOM 2928 O O . ASP A 1 360 ? 8.494 -10.870 -15.688 1.00 93.69 360 ASP A O 1
ATOM 2932 N N . ASN A 1 361 ? 9.601 -12.620 -14.834 1.00 90.06 361 ASN A N 1
ATOM 2933 C CA . ASN A 1 361 ? 8.513 -12.991 -13.937 1.00 90.06 361 ASN A CA 1
ATOM 2934 C C . ASN A 1 361 ? 8.203 -11.876 -12.925 1.00 90.06 361 ASN A C 1
ATOM 2936 O O . ASN A 1 361 ? 7.032 -11.573 -12.681 1.00 90.06 361 ASN A O 1
ATOM 2940 N N . ALA A 1 362 ? 9.233 -11.234 -12.368 1.00 88.94 362 ALA A N 1
ATOM 2941 C CA . ALA A 1 362 ? 9.082 -10.176 -11.375 1.00 88.94 362 ALA A CA 1
ATOM 2942 C C . ALA A 1 362 ? 8.455 -8.901 -11.956 1.00 88.94 362 ALA A C 1
ATOM 2944 O O . ALA A 1 362 ? 7.488 -8.399 -11.382 1.00 88.94 362 ALA A O 1
ATOM 2945 N N . ILE A 1 363 ? 8.921 -8.410 -13.111 1.00 92.25 363 ILE A N 1
ATOM 2946 C CA . ILE A 1 363 ? 8.357 -7.205 -13.742 1.00 92.25 363 ILE A CA 1
ATOM 2947 C C . ILE A 1 363 ? 6.907 -7.442 -14.188 1.00 92.25 363 ILE A C 1
ATOM 2949 O O . ILE A 1 363 ? 6.036 -6.590 -13.994 1.00 92.25 363 ILE A O 1
ATOM 2953 N N . SER A 1 364 ? 6.609 -8.635 -14.710 1.00 90.88 364 SER A N 1
ATOM 2954 C CA . SER A 1 364 ? 5.252 -9.043 -15.081 1.00 90.88 364 SER A CA 1
ATOM 2955 C C . SER A 1 364 ? 4.324 -9.092 -13.862 1.00 90.88 364 SER A C 1
ATOM 2957 O O . SER A 1 364 ? 3.202 -8.576 -13.902 1.00 90.88 364 SER A O 1
ATOM 2959 N N . ALA A 1 365 ? 4.794 -9.668 -12.752 1.00 87.69 365 ALA A N 1
ATOM 2960 C CA . ALA A 1 365 ? 4.055 -9.711 -11.497 1.00 87.69 365 ALA A CA 1
ATOM 2961 C C . ALA A 1 365 ? 3.846 -8.309 -10.905 1.00 87.69 365 ALA A C 1
ATOM 2963 O O . ALA A 1 365 ? 2.737 -8.010 -10.460 1.00 87.69 365 ALA A O 1
ATOM 2964 N N . LEU A 1 366 ? 4.863 -7.443 -10.944 1.00 90.88 366 LEU A N 1
ATOM 2965 C CA . LEU A 1 366 ? 4.802 -6.058 -10.474 1.00 90.88 366 LEU A CA 1
ATOM 2966 C C . LEU A 1 366 ? 3.679 -5.286 -11.176 1.00 90.88 366 LEU A C 1
ATOM 2968 O O . LEU A 1 366 ? 2.789 -4.752 -10.511 1.00 90.88 366 LEU A O 1
ATOM 2972 N N . ILE A 1 367 ? 3.678 -5.293 -12.512 1.00 91.69 367 ILE A N 1
ATOM 2973 C CA . ILE A 1 367 ? 2.673 -4.600 -13.331 1.00 91.69 367 ILE A CA 1
ATOM 2974 C C . ILE A 1 367 ? 1.271 -5.151 -13.051 1.00 91.69 367 ILE A C 1
ATOM 2976 O O . ILE A 1 367 ? 0.336 -4.390 -12.797 1.00 91.69 367 ILE A O 1
ATOM 2980 N N . ASN A 1 368 ? 1.114 -6.476 -13.028 1.00 89.56 368 ASN A N 1
ATOM 2981 C CA . ASN A 1 368 ? -0.183 -7.100 -12.767 1.00 89.56 368 ASN A CA 1
ATOM 2982 C C . ASN A 1 368 ? -0.703 -6.798 -11.357 1.00 89.56 368 ASN A C 1
ATOM 2984 O O . ASN A 1 368 ? -1.895 -6.553 -11.167 1.00 89.56 368 ASN A O 1
ATOM 2988 N N . ASN A 1 369 ? 0.166 -6.804 -10.349 1.00 87.81 369 ASN A N 1
ATOM 2989 C CA . ASN A 1 369 ? -0.211 -6.481 -8.976 1.00 87.81 369 ASN A CA 1
ATOM 2990 C C . ASN A 1 369 ? -0.616 -5.011 -8.843 1.00 87.81 369 ASN A C 1
ATOM 2992 O O . ASN A 1 369 ? -1.623 -4.718 -8.196 1.00 87.81 369 ASN A O 1
ATOM 2996 N N . PHE A 1 370 ? 0.107 -4.104 -9.500 1.00 90.50 370 PHE A N 1
ATOM 2997 C CA . PHE A 1 370 ? -0.232 -2.687 -9.526 1.00 90.50 370 PHE A CA 1
ATOM 2998 C C . PHE A 1 370 ? -1.560 -2.412 -10.247 1.00 90.50 370 PHE A C 1
ATOM 3000 O O . PHE A 1 370 ? -2.397 -1.677 -9.722 1.00 90.50 370 PHE A O 1
ATOM 3007 N N . ASN A 1 371 ? -1.821 -3.061 -11.385 1.00 91.06 371 ASN A N 1
ATOM 3008 C CA . ASN A 1 371 ? -3.105 -2.949 -12.085 1.00 91.06 371 ASN A CA 1
ATOM 3009 C C . ASN A 1 371 ? -4.275 -3.418 -11.217 1.00 91.06 371 ASN A C 1
ATOM 3011 O O . ASN A 1 371 ? -5.286 -2.725 -11.129 1.00 91.06 371 ASN A O 1
ATOM 3015 N N . ASN A 1 372 ? -4.109 -4.546 -10.517 1.00 89.38 372 ASN A N 1
ATOM 3016 C CA . ASN A 1 372 ? -5.112 -5.055 -9.581 1.00 89.38 372 ASN A CA 1
ATOM 3017 C C . ASN A 1 372 ? -5.378 -4.077 -8.427 1.00 89.38 372 ASN A C 1
ATOM 3019 O O . ASN A 1 372 ? -6.522 -3.938 -7.995 1.00 89.38 372 ASN A O 1
ATOM 3023 N N . LEU A 1 373 ? -4.346 -3.387 -7.926 1.00 90.31 373 LEU A N 1
ATOM 3024 C CA . LEU A 1 373 ? -4.521 -2.322 -6.936 1.00 90.31 373 LEU A CA 1
ATOM 3025 C C . LEU A 1 373 ? -5.291 -1.141 -7.531 1.00 90.31 373 LEU A C 1
ATOM 3027 O O . LEU A 1 373 ? -6.244 -0.669 -6.915 1.00 90.31 373 LEU A O 1
ATOM 3031 N N . CYS A 1 374 ? -4.936 -0.689 -8.734 1.00 91.19 374 CYS A N 1
ATOM 3032 C CA . CYS A 1 374 ? -5.649 0.401 -9.397 1.00 91.19 374 CYS A CA 1
ATOM 3033 C C . CYS A 1 374 ? -7.123 0.058 -9.633 1.00 91.19 374 CYS A C 1
ATOM 3035 O O . CYS A 1 374 ? -7.986 0.899 -9.391 1.00 91.19 374 CYS A O 1
ATOM 3037 N N . ASP A 1 375 ? -7.421 -1.182 -10.018 1.00 90.88 375 ASP A N 1
ATOM 3038 C CA . ASP A 1 375 ? -8.786 -1.668 -10.214 1.00 90.88 375 ASP A CA 1
ATOM 3039 C C . ASP A 1 375 ? -9.554 -1.790 -8.896 1.00 90.88 375 ASP A C 1
ATOM 3041 O O . ASP A 1 375 ? -10.741 -1.483 -8.857 1.00 90.88 375 ASP A O 1
ATOM 3045 N N . LEU A 1 376 ? -8.899 -2.181 -7.799 1.00 91.12 376 LEU A N 1
ATOM 3046 C CA . LEU A 1 376 ? -9.515 -2.256 -6.471 1.00 91.12 376 LEU A CA 1
ATOM 3047 C C . LEU A 1 376 ? -9.942 -0.877 -5.942 1.00 91.12 376 LEU A C 1
ATOM 3049 O O . LEU A 1 376 ? -10.979 -0.758 -5.285 1.00 91.12 376 LEU A O 1
ATOM 3053 N N . TYR A 1 377 ? -9.138 0.152 -6.214 1.00 91.25 377 TYR A N 1
ATOM 3054 C CA . TYR A 1 377 ? -9.352 1.524 -5.742 1.00 91.25 377 TYR A CA 1
ATOM 3055 C C . TYR A 1 377 ? -10.110 2.421 -6.723 1.00 91.25 377 TYR A C 1
ATOM 3057 O O . TYR A 1 377 ? -10.349 3.596 -6.427 1.00 91.25 377 TYR A O 1
ATOM 3065 N N . PHE A 1 378 ? -10.532 1.859 -7.853 1.00 91.00 378 PHE A N 1
ATOM 3066 C CA . PHE A 1 378 ? -11.437 2.498 -8.790 1.00 91.00 378 PHE A CA 1
ATOM 3067 C C . PHE A 1 378 ? -12.839 2.663 -8.188 1.00 91.00 378 PHE A C 1
ATOM 3069 O O . PHE A 1 378 ? -13.365 1.759 -7.524 1.00 91.00 378 PHE A O 1
ATOM 3076 N N . PHE A 1 379 ? -13.463 3.812 -8.435 1.00 89.12 379 PHE A N 1
ATOM 3077 C CA . PHE A 1 379 ? -14.847 4.079 -8.065 1.00 89.12 379 PHE A CA 1
ATOM 3078 C C . PHE A 1 379 ? -15.492 5.103 -9.002 1.00 89.12 379 PHE A C 1
ATOM 3080 O O . PHE A 1 379 ? -14.817 5.936 -9.599 1.00 89.12 379 PHE A O 1
ATOM 3087 N N . GLN A 1 380 ? -16.821 5.073 -9.070 1.00 84.31 380 GLN A N 1
ATOM 3088 C CA . GLN A 1 380 ? -17.612 6.060 -9.799 1.00 84.31 380 GLN A CA 1
ATOM 3089 C C . GLN A 1 380 ? -18.311 7.012 -8.814 1.00 84.31 380 GLN A C 1
ATOM 30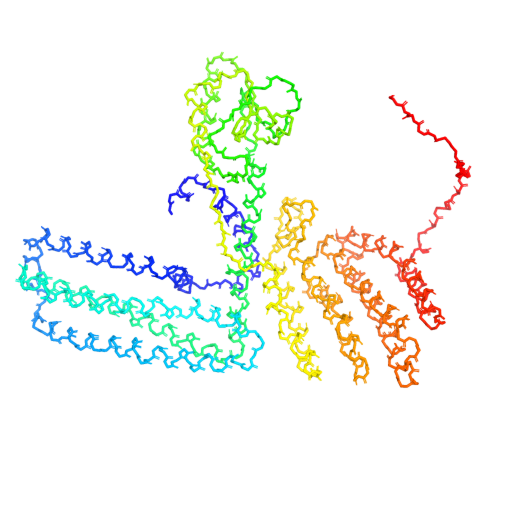91 O O . GLN A 1 380 ? -18.824 6.593 -7.761 1.00 84.31 380 GLN A O 1
ATOM 3096 N N . ASP A 1 381 ? -18.300 8.303 -9.132 1.00 80.50 381 ASP A N 1
ATOM 3097 C CA . ASP A 1 381 ? -18.955 9.363 -8.364 1.00 80.50 381 ASP A CA 1
ATOM 3098 C C . ASP A 1 381 ? -19.704 10.294 -9.313 1.00 80.50 381 ASP A C 1
ATOM 3100 O O . ASP A 1 381 ? -19.085 10.854 -10.210 1.00 80.50 381 ASP A O 1
ATOM 3104 N N . ASP A 1 382 ? -21.026 10.403 -9.166 1.00 74.44 382 ASP A N 1
ATOM 3105 C CA . ASP A 1 382 ? -21.894 11.216 -10.034 1.00 74.44 382 ASP A CA 1
ATOM 3106 C C . ASP A 1 382 ? -21.570 11.060 -11.536 1.00 74.44 382 ASP A C 1
ATOM 3108 O O . ASP A 1 382 ? -21.338 12.024 -12.257 1.00 74.44 382 ASP A O 1
ATOM 3112 N N . ASN A 1 383 ? -21.502 9.802 -11.990 1.00 71.56 383 ASN A N 1
ATOM 3113 C CA . ASN A 1 383 ? -21.113 9.363 -13.339 1.00 71.56 383 ASN A CA 1
ATOM 3114 C C . ASN A 1 383 ? -19.659 9.639 -13.764 1.00 71.56 383 ASN A C 1
ATOM 3116 O O . ASN A 1 383 ? -19.252 9.174 -14.825 1.00 71.56 383 ASN A O 1
ATOM 3120 N N . THR A 1 384 ? -18.839 10.276 -12.929 1.00 79.44 384 THR A N 1
ATOM 3121 C CA . THR A 1 384 ? -17.403 10.468 -13.182 1.00 79.44 384 THR A CA 1
ATOM 3122 C C . THR A 1 384 ? -16.563 9.310 -12.640 1.00 79.44 384 THR A C 1
ATOM 3124 O O . THR A 1 384 ? -16.729 8.856 -11.502 1.00 79.44 384 THR A O 1
ATOM 3127 N N . ASN A 1 385 ? -15.637 8.826 -13.466 1.00 84.75 385 ASN A N 1
ATOM 3128 C CA . ASN A 1 385 ? -14.707 7.754 -13.122 1.00 84.75 385 ASN A CA 1
ATOM 3129 C C . ASN A 1 385 ? -13.514 8.312 -12.340 1.00 84.75 385 ASN A C 1
ATOM 3131 O O . ASN A 1 385 ? -12.823 9.210 -12.814 1.00 84.75 385 ASN A O 1
ATOM 3135 N N . ASN A 1 386 ? -13.252 7.767 -11.153 1.00 88.00 386 ASN A N 1
ATOM 3136 C CA . ASN A 1 386 ? -12.212 8.245 -10.247 1.00 88.00 386 ASN A CA 1
ATOM 3137 C C . ASN A 1 386 ? -11.391 7.088 -9.656 1.00 88.00 386 ASN A C 1
ATOM 3139 O O . ASN A 1 386 ? -11.844 5.945 -9.566 1.00 88.00 386 ASN A O 1
ATOM 3143 N N . ASN A 1 387 ? -10.166 7.392 -9.218 1.00 90.25 387 ASN A N 1
ATOM 3144 C CA . ASN A 1 387 ? -9.305 6.439 -8.518 1.00 90.25 387 ASN A CA 1
ATOM 3145 C C . ASN A 1 387 ? -8.708 7.071 -7.261 1.00 90.25 387 ASN A C 1
ATOM 3147 O O . ASN A 1 387 ? -8.100 8.142 -7.312 1.00 90.25 387 ASN A O 1
ATOM 3151 N N . PHE A 1 388 ? -8.841 6.389 -6.122 1.00 89.56 388 PHE A N 1
ATOM 3152 C CA . PHE A 1 388 ? -8.279 6.863 -4.859 1.00 89.56 388 PHE A CA 1
ATOM 3153 C C . PHE A 1 388 ? -6.746 6.972 -4.869 1.00 89.56 388 PHE A C 1
ATOM 3155 O O . PHE A 1 388 ? -6.190 7.765 -4.109 1.00 89.56 388 PHE A O 1
ATOM 3162 N N . LEU A 1 389 ? -6.055 6.219 -5.731 1.00 89.25 389 LEU A N 1
ATOM 3163 C CA . LEU A 1 389 ? -4.590 6.242 -5.829 1.00 89.25 389 LEU A CA 1
ATOM 3164 C C . LEU A 1 389 ? -4.031 7.521 -6.474 1.00 89.25 389 LEU A C 1
ATOM 3166 O O . LEU A 1 389 ? -2.836 7.793 -6.350 1.00 89.25 389 LEU A O 1
ATOM 3170 N N . LEU A 1 390 ? -4.887 8.318 -7.120 1.00 88.38 390 LEU A N 1
ATOM 3171 C CA . LEU A 1 390 ? -4.530 9.602 -7.726 1.00 88.38 390 LEU A CA 1
ATOM 3172 C C . LEU A 1 390 ? -4.625 10.788 -6.753 1.00 88.38 390 LEU A C 1
ATOM 3174 O O . LEU A 1 390 ? -4.288 11.907 -7.125 1.00 88.38 390 LEU A O 1
ATOM 3178 N N . ILE A 1 391 ? -5.081 10.574 -5.514 1.00 83.56 391 ILE A N 1
ATOM 3179 C CA . ILE A 1 391 ? -5.321 11.672 -4.572 1.00 83.56 391 ILE A CA 1
ATOM 3180 C C . ILE A 1 391 ? -4.005 12.321 -4.121 1.00 83.56 391 ILE A C 1
ATOM 3182 O O . ILE A 1 391 ? -3.101 11.665 -3.588 1.00 83.56 391 ILE A O 1
ATOM 3186 N N . THR A 1 392 ? -3.961 13.642 -4.259 1.00 80.25 392 THR A N 1
ATOM 3187 C CA . THR A 1 392 ? -2.940 14.544 -3.718 1.00 80.25 392 THR A CA 1
ATOM 3188 C C . THR A 1 392 ? -3.598 15.558 -2.780 1.00 80.25 392 THR A C 1
ATOM 3190 O O . THR A 1 392 ? -4.790 15.870 -2.908 1.00 80.25 392 THR A O 1
ATOM 3193 N N . THR A 1 393 ? -2.848 16.006 -1.777 1.00 68.88 393 THR A N 1
ATOM 3194 C CA . THR A 1 393 ? -3.291 16.996 -0.786 1.00 68.88 393 THR A CA 1
ATOM 3195 C C . THR A 1 393 ? -2.622 18.345 -0.998 1.00 68.88 393 THR A C 1
ATOM 3197 O O . THR A 1 393 ? -3.288 19.370 -0.862 1.00 68.88 393 THR A O 1
ATOM 3200 N N . GLU A 1 394 ? -1.360 18.346 -1.424 1.00 68.50 394 GLU A N 1
ATOM 3201 C CA . GLU A 1 394 ? -0.612 19.554 -1.768 1.00 68.50 394 GLU A CA 1
ATOM 3202 C C . GLU A 1 394 ? -0.400 19.670 -3.282 1.00 68.50 394 GLU A C 1
ATOM 3204 O O . GLU A 1 394 ? -0.453 18.682 -4.017 1.00 68.50 394 GLU A O 1
ATOM 3209 N N . LEU A 1 395 ? -0.122 20.890 -3.746 1.00 59.25 395 LEU A N 1
ATOM 3210 C CA . LEU A 1 395 ? 0.104 21.196 -5.164 1.00 59.25 395 LEU A CA 1
ATOM 3211 C C . LEU A 1 395 ? 1.307 20.447 -5.763 1.00 59.25 395 LEU A C 1
ATOM 3213 O O . LEU A 1 395 ? 1.275 20.105 -6.940 1.00 59.25 395 LEU A O 1
ATOM 3217 N N . PHE A 1 396 ? 2.345 20.179 -4.964 1.00 62.31 396 PHE A N 1
ATOM 3218 C CA . PHE A 1 396 ? 3.579 19.511 -5.407 1.00 62.31 396 PHE A CA 1
ATOM 3219 C C . PHE A 1 396 ? 3.699 18.061 -4.928 1.00 62.31 396 PHE A C 1
ATOM 3221 O O . PHE A 1 396 ? 4.712 17.402 -5.168 1.00 62.31 396 PHE A O 1
ATOM 3228 N N . GLU A 1 397 ? 2.679 17.550 -4.244 1.00 72.88 397 GLU A N 1
ATOM 3229 C CA . GLU A 1 397 ? 2.691 16.179 -3.762 1.00 72.88 397 GLU A CA 1
ATOM 3230 C C . GLU A 1 397 ? 2.459 15.205 -4.922 1.00 72.88 397 GLU A C 1
ATOM 3232 O O . GLU A 1 397 ? 1.527 15.357 -5.713 1.00 72.88 397 GLU A O 1
ATOM 3237 N N . ARG A 1 398 ? 3.283 14.157 -5.002 1.00 76.56 398 ARG A N 1
ATOM 3238 C CA . ARG A 1 398 ? 3.108 13.082 -5.984 1.00 76.56 398 ARG A CA 1
ATOM 3239 C C . ARG A 1 398 ? 2.004 12.116 -5.532 1.00 76.56 398 ARG A C 1
ATOM 3241 O O . ARG A 1 398 ? 1.836 11.813 -4.348 1.00 76.56 398 ARG A O 1
ATOM 3248 N N . SER A 1 399 ? 1.210 11.633 -6.485 1.00 85.44 399 SER A N 1
ATOM 3249 C CA . SER A 1 399 ? 0.206 10.597 -6.223 1.00 85.44 399 SER A CA 1
ATOM 3250 C C . SER A 1 399 ? 0.865 9.219 -6.081 1.00 85.44 399 SER A C 1
ATOM 3252 O O . SER A 1 399 ? 1.994 9.014 -6.525 1.00 85.44 399 SER A O 1
ATOM 3254 N N . PHE A 1 400 ? 0.151 8.244 -5.505 1.00 87.00 400 PHE A N 1
ATOM 3255 C CA . PHE A 1 400 ? 0.671 6.875 -5.369 1.00 87.00 400 PHE A CA 1
ATOM 3256 C C . PHE A 1 400 ? 0.997 6.268 -6.741 1.00 87.00 400 PHE A C 1
ATOM 3258 O O . PHE A 1 400 ? 2.010 5.600 -6.907 1.00 87.00 400 PHE A O 1
ATOM 3265 N N . GLN A 1 401 ? 0.166 6.531 -7.753 1.00 89.81 401 GLN A N 1
ATOM 3266 C CA . GLN A 1 401 ? 0.437 6.048 -9.109 1.00 89.81 401 GLN A CA 1
ATOM 3267 C C . GLN A 1 401 ? 1.627 6.749 -9.766 1.00 89.81 401 GLN A C 1
ATOM 3269 O O . GLN A 1 401 ? 2.369 6.115 -10.510 1.00 89.81 401 GLN A O 1
ATOM 3274 N N . TYR A 1 402 ? 1.835 8.035 -9.475 1.00 88.69 402 TYR A N 1
ATOM 3275 C CA . TYR A 1 402 ? 3.002 8.755 -9.972 1.00 88.69 402 TYR A CA 1
ATOM 3276 C C . TYR A 1 402 ? 4.296 8.227 -9.336 1.00 88.69 402 TYR A C 1
ATOM 3278 O O . TYR A 1 402 ? 5.289 8.044 -10.030 1.00 88.69 402 TYR A O 1
ATOM 3286 N N . GLU A 1 403 ? 4.291 7.916 -8.035 1.00 88.44 403 GLU A N 1
ATOM 3287 C CA . GLU A 1 403 ? 5.437 7.261 -7.386 1.00 88.44 403 GLU A CA 1
ATOM 3288 C C . GLU A 1 403 ? 5.737 5.883 -7.987 1.00 88.44 403 GLU A C 1
ATOM 3290 O O . GLU A 1 403 ? 6.899 5.543 -8.188 1.00 88.44 403 GLU A O 1
ATOM 3295 N N . PHE A 1 404 ? 4.709 5.110 -8.347 1.00 91.00 404 PHE A N 1
ATOM 3296 C CA . PHE A 1 404 ? 4.915 3.860 -9.079 1.00 91.00 404 PHE A CA 1
ATOM 3297 C C . PHE A 1 404 ? 5.557 4.093 -10.455 1.00 91.00 404 PHE A C 1
ATOM 3299 O O . PHE A 1 404 ? 6.492 3.387 -10.823 1.00 91.00 404 PHE A O 1
ATOM 3306 N N . SER A 1 405 ? 5.095 5.100 -11.201 1.00 91.06 405 SER A N 1
ATOM 3307 C CA . SER A 1 405 ? 5.692 5.484 -12.487 1.00 91.06 405 SER A CA 1
ATOM 3308 C C . SER A 1 405 ? 7.173 5.857 -12.354 1.00 91.06 405 SER A C 1
ATOM 3310 O O . SER A 1 405 ? 7.978 5.477 -13.200 1.00 91.06 405 SER A O 1
ATOM 3312 N N . ASP A 1 406 ? 7.543 6.571 -11.289 1.00 90.12 406 ASP A N 1
ATOM 3313 C CA . ASP A 1 406 ? 8.930 6.945 -10.977 1.00 90.12 406 ASP A CA 1
ATOM 3314 C C . ASP A 1 406 ? 9.802 5.709 -10.688 1.00 90.12 406 ASP A C 1
ATOM 3316 O O . ASP A 1 406 ? 10.942 5.623 -11.141 1.00 90.12 406 ASP A O 1
ATOM 3320 N N . GLU A 1 407 ? 9.257 4.702 -10.004 1.00 91.44 407 GLU A N 1
ATOM 3321 C CA . GLU A 1 407 ? 9.959 3.431 -9.815 1.00 91.44 407 GLU A CA 1
ATOM 3322 C C . GLU A 1 407 ? 10.105 2.631 -11.115 1.00 91.44 407 GLU A C 1
ATOM 3324 O O . GLU A 1 407 ? 11.175 2.081 -11.371 1.00 91.44 407 GLU A O 1
ATOM 3329 N N . VAL A 1 408 ? 9.085 2.596 -11.980 1.00 92.75 408 VAL A N 1
ATOM 3330 C CA . VAL A 1 408 ? 9.204 1.962 -13.307 1.00 92.75 408 VAL A CA 1
ATOM 3331 C C . VAL A 1 408 ? 10.271 2.662 -14.150 1.00 92.75 408 VAL A C 1
ATOM 3333 O O . VAL A 1 408 ? 11.050 1.987 -14.827 1.00 92.75 408 VAL A O 1
ATOM 3336 N N . TYR A 1 409 ? 10.357 3.993 -14.074 1.00 92.75 409 TYR A N 1
ATOM 3337 C CA . TYR A 1 409 ? 11.426 4.767 -14.703 1.00 92.75 409 TYR A CA 1
ATOM 3338 C C . TYR A 1 409 ? 12.808 4.347 -14.186 1.00 92.75 409 TYR A C 1
ATOM 3340 O O . TYR A 1 409 ? 13.675 4.000 -14.984 1.00 92.75 409 TYR A O 1
ATOM 3348 N N . LYS A 1 410 ? 13.011 4.296 -12.864 1.00 93.06 410 LYS A N 1
ATOM 3349 C CA . LYS A 1 410 ? 14.292 3.882 -12.261 1.00 93.06 410 LYS A CA 1
ATOM 3350 C C . LYS A 1 410 ? 14.684 2.451 -12.628 1.00 93.06 410 LYS A C 1
ATOM 3352 O O . LYS A 1 410 ? 15.843 2.205 -12.956 1.00 93.06 410 LYS A O 1
ATOM 3357 N N . ILE A 1 411 ? 13.733 1.513 -12.609 1.00 94.94 411 ILE A N 1
ATOM 3358 C CA . ILE A 1 411 ? 13.962 0.127 -13.046 1.00 94.94 411 ILE A CA 1
ATOM 3359 C C . ILE A 1 411 ? 14.367 0.109 -14.523 1.00 94.94 411 ILE A C 1
ATOM 3361 O O . ILE A 1 411 ? 15.346 -0.546 -14.874 1.00 94.94 411 ILE A O 1
ATOM 3365 N N . SER A 1 412 ? 13.662 0.865 -15.373 1.00 95.12 412 SER A N 1
ATOM 3366 C CA . SER A 1 412 ? 13.975 0.975 -16.802 1.00 95.12 412 SER A CA 1
ATOM 3367 C C . SER A 1 412 ? 15.382 1.540 -17.012 1.00 95.12 412 SER A C 1
ATOM 3369 O O . SER A 1 412 ? 16.167 0.956 -17.753 1.00 95.12 412 SER A O 1
ATOM 3371 N N . ASN A 1 413 ? 15.752 2.605 -16.300 1.00 94.81 413 ASN A N 1
ATOM 3372 C CA . ASN A 1 413 ? 17.082 3.202 -16.384 1.00 94.81 413 ASN A CA 1
ATOM 3373 C C . ASN A 1 413 ? 18.183 2.206 -15.984 1.00 94.81 413 ASN A C 1
ATOM 3375 O O . ASN A 1 413 ? 19.085 1.929 -16.770 1.00 94.81 413 ASN A O 1
ATOM 3379 N N . ASN A 1 414 ? 18.041 1.559 -14.824 1.00 94.06 414 ASN A N 1
ATOM 3380 C CA . ASN A 1 414 ? 18.998 0.551 -14.355 1.00 94.06 414 ASN A CA 1
ATOM 3381 C C . ASN A 1 414 ? 19.063 -0.679 -15.280 1.00 94.06 414 ASN A C 1
ATOM 3383 O O . ASN A 1 414 ? 20.079 -1.372 -15.331 1.00 94.06 414 ASN A O 1
ATOM 3387 N N . SER A 1 415 ? 17.977 -0.987 -15.996 1.00 95.25 415 SER A N 1
ATOM 3388 C CA . SER A 1 415 ? 17.952 -2.079 -16.972 1.00 95.25 415 SER A CA 1
ATOM 3389 C C . SER A 1 415 ? 18.694 -1.739 -18.261 1.00 95.25 415 SER A C 1
ATOM 3391 O O . SER A 1 415 ? 19.290 -2.631 -18.867 1.00 95.25 415 SER A O 1
ATOM 3393 N N . MET A 1 416 ? 18.741 -0.458 -18.638 1.00 94.06 416 MET A N 1
ATOM 3394 C CA . MET A 1 416 ? 19.511 0.009 -19.788 1.00 94.06 416 MET A CA 1
ATOM 3395 C C . MET A 1 416 ? 21.019 -0.143 -19.552 1.00 94.06 416 MET A C 1
ATOM 3397 O O . MET A 1 416 ? 21.742 -0.589 -20.442 1.00 94.06 416 MET A O 1
ATOM 3401 N N . ASP A 1 417 ? 21.489 0.084 -18.321 1.00 90.12 417 ASP A N 1
ATOM 3402 C CA . ASP A 1 417 ? 22.892 -0.144 -17.935 1.00 90.12 417 ASP A CA 1
ATOM 3403 C C . ASP A 1 417 ? 23.340 -1.609 -18.123 1.00 90.12 417 ASP A C 1
ATOM 3405 O O . ASP A 1 417 ? 24.533 -1.908 -18.229 1.00 90.12 417 ASP A O 1
ATOM 3409 N N . LYS A 1 418 ? 22.388 -2.548 -18.210 1.00 90.88 418 LYS A N 1
ATOM 3410 C CA . LYS A 1 418 ? 22.633 -3.983 -18.409 1.00 90.88 418 LYS A CA 1
ATOM 3411 C C . LYS A 1 418 ? 22.648 -4.410 -19.880 1.00 90.88 418 LYS A C 1
ATOM 3413 O O . LYS A 1 418 ? 22.837 -5.598 -20.148 1.00 90.88 418 LYS A O 1
ATOM 3418 N N . ILE A 1 419 ? 22.552 -3.485 -20.839 1.00 90.75 419 ILE A N 1
ATOM 3419 C CA . ILE A 1 419 ? 22.592 -3.785 -22.285 1.00 90.75 419 ILE A CA 1
ATOM 3420 C C . ILE A 1 419 ? 23.855 -4.550 -22.715 1.00 90.75 419 ILE A C 1
ATOM 3422 O O . ILE A 1 419 ? 23.808 -5.387 -23.622 1.00 90.75 419 ILE A O 1
ATOM 3426 N N . ASN A 1 420 ? 24.979 -4.332 -22.023 1.00 86.75 420 ASN A N 1
ATOM 3427 C CA . ASN A 1 420 ? 26.231 -5.061 -22.251 1.00 86.75 420 ASN A CA 1
ATOM 3428 C C . ASN A 1 420 ? 26.114 -6.561 -21.940 1.00 86.75 420 ASN A C 1
ATOM 3430 O O . ASN A 1 420 ? 26.828 -7.370 -22.533 1.00 86.75 420 ASN A O 1
ATOM 3434 N N . LEU A 1 421 ? 25.189 -6.954 -21.065 1.00 88.81 421 LEU A N 1
ATOM 3435 C CA . LEU A 1 421 ? 24.874 -8.353 -20.780 1.00 88.81 421 LEU A CA 1
ATOM 3436 C C . LEU A 1 421 ? 23.762 -8.851 -21.701 1.00 88.81 421 LEU A C 1
ATOM 3438 O O . LEU A 1 421 ? 23.944 -9.840 -22.407 1.00 88.81 421 LEU A O 1
ATOM 3442 N N . SER A 1 422 ? 22.629 -8.148 -21.705 1.00 91.12 422 SER A N 1
ATOM 3443 C CA . SER A 1 422 ? 21.458 -8.488 -22.505 1.00 91.12 422 SER A CA 1
ATOM 3444 C C . SER A 1 422 ? 20.541 -7.280 -22.651 1.00 91.12 422 SER A C 1
ATOM 3446 O O . SER A 1 422 ? 20.122 -6.667 -21.674 1.00 91.12 422 SER A O 1
ATOM 3448 N N . GLU A 1 423 ? 20.162 -6.986 -23.882 1.00 91.94 423 GLU A N 1
ATOM 3449 C CA . GLU A 1 423 ? 19.160 -5.991 -24.246 1.00 91.94 423 GLU A CA 1
ATOM 3450 C C . GLU A 1 423 ? 17.747 -6.364 -23.761 1.00 91.94 423 GLU A C 1
ATOM 3452 O O . GLU A 1 423 ? 16.896 -5.489 -23.602 1.00 91.94 423 GLU A O 1
ATOM 3457 N N . ARG A 1 424 ? 17.502 -7.651 -23.453 1.00 93.62 424 ARG A N 1
ATOM 3458 C CA . ARG A 1 424 ? 16.178 -8.129 -23.026 1.00 93.62 424 ARG A CA 1
ATOM 3459 C C . ARG A 1 424 ? 15.697 -7.505 -21.720 1.00 93.62 424 ARG A C 1
ATOM 3461 O O . ARG A 1 424 ? 14.493 -7.370 -21.545 1.00 93.62 424 ARG A O 1
ATOM 3468 N N . PHE A 1 425 ? 16.602 -7.117 -20.819 1.00 94.50 425 PHE A N 1
ATOM 3469 C CA . PHE A 1 425 ? 16.214 -6.460 -19.566 1.00 94.50 425 PHE A CA 1
ATOM 3470 C C . PHE A 1 425 ? 15.426 -5.173 -19.836 1.00 94.50 425 PHE A C 1
ATOM 3472 O O . PHE A 1 425 ? 14.344 -4.990 -19.284 1.00 94.50 425 PHE A O 1
ATOM 3479 N N . PHE A 1 426 ? 15.924 -4.331 -20.744 1.00 95.88 426 PHE A N 1
ATOM 3480 C CA . PHE A 1 426 ? 15.246 -3.095 -21.120 1.00 95.88 426 PHE A CA 1
ATOM 3481 C C . PHE A 1 426 ? 14.023 -3.352 -22.010 1.00 95.88 426 PHE A C 1
ATOM 3483 O O . PHE A 1 426 ? 12.984 -2.724 -21.812 1.00 95.88 426 PHE A O 1
ATOM 3490 N N . GLU A 1 427 ? 14.091 -4.319 -22.936 1.00 94.62 427 GLU A N 1
ATOM 3491 C CA . GLU A 1 427 ? 12.933 -4.702 -23.764 1.00 94.62 427 GLU A CA 1
ATOM 3492 C C . GLU A 1 427 ? 11.719 -5.080 -22.900 1.00 94.62 427 GLU A C 1
ATOM 3494 O O . GLU A 1 427 ? 10.606 -4.637 -23.173 1.00 94.62 427 GLU A O 1
ATOM 3499 N N . LEU A 1 428 ? 11.919 -5.837 -21.817 1.00 94.06 428 LEU A N 1
ATOM 3500 C CA . LEU A 1 428 ? 10.849 -6.200 -20.881 1.00 94.06 428 LEU A CA 1
ATOM 3501 C C . LEU A 1 428 ? 10.231 -4.979 -20.184 1.00 94.06 428 LEU A C 1
ATOM 3503 O O . LEU A 1 428 ? 9.015 -4.939 -19.976 1.00 94.06 428 LEU A O 1
ATOM 3507 N N . CYS A 1 429 ? 11.041 -3.971 -19.859 1.00 94.38 429 CYS A N 1
ATOM 3508 C CA . CYS A 1 429 ? 10.559 -2.709 -19.308 1.00 94.38 429 CYS A CA 1
ATOM 3509 C C . CYS A 1 429 ? 9.741 -1.910 -20.330 1.00 94.38 429 CYS A C 1
ATOM 3511 O O . CYS A 1 429 ? 8.704 -1.361 -19.949 1.00 94.38 429 CYS A O 1
ATOM 3513 N N . LEU A 1 430 ? 10.130 -1.883 -21.611 1.00 94.12 430 LEU A N 1
ATOM 3514 C CA . LEU A 1 430 ? 9.380 -1.182 -22.667 1.00 94.12 430 LEU A CA 1
ATOM 3515 C C . LEU A 1 430 ? 7.925 -1.652 -22.748 1.00 94.12 430 LEU A C 1
ATOM 3517 O O . LEU A 1 430 ? 6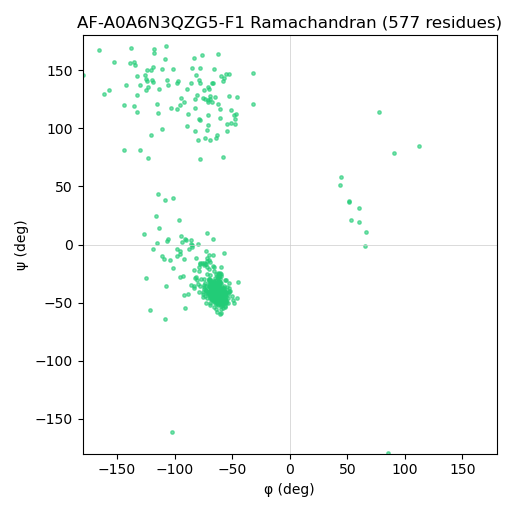.998 -0.847 -22.814 1.00 94.12 430 LEU A O 1
ATOM 3521 N N . TRP A 1 431 ? 7.702 -2.959 -22.624 1.00 92.44 431 TRP A N 1
ATOM 3522 C CA . TRP A 1 431 ? 6.359 -3.539 -22.643 1.00 92.44 431 TRP A CA 1
ATOM 3523 C C . TRP A 1 431 ? 5.478 -3.149 -21.445 1.00 92.44 431 TRP A C 1
ATOM 3525 O O . TRP A 1 431 ? 4.283 -3.449 -21.455 1.00 92.44 431 TRP A O 1
ATOM 3535 N N . SER A 1 432 ? 6.014 -2.486 -20.414 1.00 89.38 432 SER A N 1
ATOM 3536 C CA . SER A 1 432 ? 5.251 -2.137 -19.210 1.00 89.38 432 SER A CA 1
ATOM 3537 C C . SER A 1 432 ? 4.041 -1.249 -19.496 1.00 89.38 432 SER A C 1
ATOM 3539 O O . SER A 1 432 ? 2.951 -1.586 -19.043 1.00 89.38 432 SER A O 1
ATOM 3541 N N . GLY A 1 433 ? 4.187 -0.184 -20.293 1.00 86.31 433 GLY A N 1
ATOM 3542 C CA . GLY A 1 433 ? 3.086 0.731 -20.620 1.00 86.31 433 GLY A CA 1
ATOM 3543 C C . GLY A 1 433 ? 1.920 0.030 -21.326 1.00 86.31 433 GLY A C 1
ATOM 3544 O O . GLY A 1 433 ? 0.765 0.170 -20.920 1.00 86.31 433 GLY A O 1
ATOM 3545 N N . VAL A 1 434 ? 2.227 -0.811 -22.320 1.00 88.38 434 VAL A N 1
ATOM 3546 C CA . VAL A 1 434 ? 1.236 -1.625 -23.050 1.00 88.38 434 VAL A CA 1
ATOM 3547 C C . VAL A 1 434 ? 0.555 -2.629 -22.120 1.00 88.38 434 VAL A C 1
ATOM 3549 O O . VAL A 1 434 ? -0.670 -2.728 -22.097 1.00 88.38 434 VAL A O 1
ATOM 3552 N N . ARG A 1 435 ? 1.333 -3.350 -21.300 1.00 89.75 435 ARG A N 1
ATOM 3553 C CA . ARG A 1 435 ? 0.805 -4.323 -20.328 1.00 89.75 435 ARG A CA 1
ATOM 3554 C C . ARG A 1 435 ? -0.089 -3.659 -19.283 1.00 89.75 435 ARG A C 1
ATOM 3556 O O . ARG A 1 435 ? -1.091 -4.249 -18.882 1.00 89.75 435 ARG A O 1
ATOM 3563 N N . ILE A 1 436 ? 0.256 -2.447 -18.846 1.00 89.44 436 ILE A N 1
ATOM 3564 C CA . ILE A 1 436 ? -0.584 -1.650 -17.953 1.00 89.44 436 ILE A CA 1
ATOM 3565 C C . ILE A 1 436 ? -1.928 -1.401 -18.633 1.00 89.44 436 ILE A C 1
ATOM 3567 O O . ILE A 1 436 ? -2.944 -1.859 -18.120 1.00 89.44 436 ILE A O 1
ATOM 3571 N N . ILE A 1 437 ? -1.951 -0.778 -19.813 1.00 87.06 437 ILE A N 1
ATOM 3572 C CA . ILE A 1 437 ? -3.213 -0.448 -20.486 1.00 87.06 437 ILE A CA 1
ATOM 3573 C C . ILE A 1 437 ? -4.050 -1.688 -20.779 1.00 87.06 437 ILE A C 1
ATOM 3575 O O . ILE A 1 437 ? -5.236 -1.684 -20.464 1.00 87.06 437 ILE A O 1
ATOM 3579 N N . ASN A 1 438 ? -3.466 -2.759 -21.311 1.00 86.69 438 ASN A N 1
ATOM 3580 C CA . ASN A 1 438 ? -4.235 -3.937 -21.719 1.00 86.69 438 ASN A CA 1
ATOM 3581 C C . ASN A 1 438 ? -4.892 -4.668 -20.547 1.00 86.69 438 ASN A C 1
ATOM 3583 O O . ASN A 1 438 ? -5.996 -5.190 -20.687 1.00 86.69 438 ASN A O 1
ATOM 3587 N N . ASN A 1 439 ? -4.261 -4.652 -19.372 1.00 87.06 439 ASN A N 1
ATOM 3588 C CA . ASN A 1 439 ? -4.766 -5.376 -18.207 1.00 87.06 439 ASN A CA 1
ATOM 3589 C C . ASN A 1 439 ? -5.680 -4.525 -17.305 1.00 87.06 439 ASN A C 1
ATOM 3591 O O . ASN A 1 439 ? -6.345 -5.079 -16.430 1.00 87.06 439 ASN A O 1
ATOM 3595 N N . ARG A 1 440 ? -5.739 -3.197 -17.487 1.00 86.88 440 ARG A N 1
ATOM 3596 C CA . ARG A 1 440 ? -6.632 -2.305 -16.721 1.00 86.88 440 ARG A CA 1
ATOM 3597 C C . ARG A 1 440 ? -8.069 -2.437 -17.217 1.00 86.88 440 ARG A C 1
ATOM 3599 O O . ARG A 1 440 ? -8.330 -2.212 -18.399 1.00 86.88 440 ARG A O 1
ATOM 3606 N N . LYS A 1 441 ? -9.036 -2.710 -16.334 1.00 82.00 441 LYS A N 1
ATOM 3607 C CA . LYS A 1 441 ? -10.455 -2.760 -16.747 1.00 82.00 441 LYS A CA 1
ATOM 3608 C C . LYS A 1 441 ? -11.041 -1.381 -17.011 1.00 82.00 441 LYS A C 1
ATOM 3610 O O . LYS A 1 441 ? -11.696 -1.189 -18.031 1.00 82.00 441 LYS A O 1
ATOM 3615 N N . HIS A 1 442 ? -10.763 -0.435 -16.123 1.00 82.44 442 HIS A N 1
ATOM 3616 C CA . HIS A 1 442 ? -11.180 0.957 -16.260 1.00 82.44 442 HIS A CA 1
ATOM 3617 C C . HIS A 1 442 ? -9.947 1.852 -16.323 1.00 82.44 442 HIS A C 1
ATOM 3619 O O . HIS A 1 442 ? -8.986 1.613 -15.595 1.00 82.44 442 HIS A O 1
ATOM 3625 N N . LEU A 1 443 ? -9.979 2.864 -17.186 1.00 84.50 443 LEU A N 1
ATOM 3626 C CA . LEU A 1 443 ? -8.906 3.839 -17.346 1.00 84.50 443 LEU A CA 1
ATOM 3627 C C . LEU A 1 443 ? -9.480 5.245 -17.170 1.00 84.50 443 LEU A C 1
ATOM 3629 O O . LEU A 1 443 ? -10.607 5.512 -17.583 1.00 84.50 443 LEU A O 1
ATOM 3633 N N . ILE A 1 444 ? -8.710 6.129 -16.544 1.00 87.12 444 ILE A N 1
ATOM 3634 C CA . ILE A 1 444 ? -9.069 7.538 -16.339 1.00 87.12 444 ILE A CA 1
ATOM 3635 C C . ILE A 1 444 ? -8.023 8.407 -17.046 1.00 87.12 444 ILE A C 1
ATOM 3637 O O . ILE A 1 444 ? -6.869 8.000 -17.171 1.00 87.12 444 ILE A O 1
ATOM 3641 N N . SER A 1 445 ? -8.403 9.615 -17.464 1.00 86.88 445 SER A N 1
ATOM 3642 C CA . SER A 1 445 ? -7.535 10.578 -18.163 1.00 86.88 445 SER A CA 1
ATOM 3643 C C . SER A 1 445 ? -6.179 10.782 -17.480 1.00 86.88 445 SER A C 1
ATOM 3645 O O . SER A 1 445 ? -5.135 10.632 -18.108 1.00 86.88 445 SER A O 1
ATOM 3647 N N . ASN A 1 446 ? -6.174 11.041 -16.172 1.00 87.31 446 ASN A N 1
ATOM 3648 C CA . ASN A 1 446 ? -4.936 11.232 -15.414 1.00 87.31 446 ASN A CA 1
ATOM 3649 C C . ASN A 1 446 ? -4.059 9.967 -15.369 1.00 87.31 446 ASN A C 1
ATOM 3651 O O . ASN A 1 446 ? -2.837 10.082 -15.412 1.00 87.31 446 ASN A O 1
ATOM 3655 N N . GLU A 1 447 ? -4.657 8.770 -15.298 1.00 88.94 447 GLU A N 1
ATOM 3656 C CA . GLU A 1 447 ? -3.902 7.505 -15.341 1.00 88.94 447 GLU A CA 1
ATOM 3657 C C . GLU A 1 447 ? -3.243 7.328 -16.710 1.00 88.94 447 GLU A C 1
ATOM 3659 O O . GLU A 1 447 ? -2.062 7.002 -16.794 1.00 88.94 447 GLU A O 1
ATOM 3664 N N . LEU A 1 448 ? -3.994 7.609 -17.778 1.00 89.19 448 LEU A N 1
ATOM 3665 C CA . LEU A 1 448 ? -3.507 7.555 -19.150 1.00 89.19 448 LEU A CA 1
ATOM 3666 C C . LEU A 1 448 ? -2.317 8.505 -19.358 1.00 89.19 448 LEU A C 1
ATOM 3668 O O . LEU A 1 448 ? -1.308 8.079 -19.912 1.00 89.19 448 LEU A O 1
ATOM 3672 N N . CYS A 1 449 ? -2.377 9.740 -18.849 1.00 89.50 449 CYS A N 1
ATOM 3673 C CA . CYS A 1 449 ? -1.245 10.673 -18.895 1.00 89.50 449 CYS A CA 1
ATOM 3674 C C . CYS A 1 449 ? -0.003 10.134 -18.171 1.00 89.50 449 CYS A C 1
ATOM 3676 O O . CYS A 1 449 ? 1.100 10.224 -18.708 1.00 89.50 449 CYS A O 1
ATOM 3678 N N . ILE A 1 450 ? -0.167 9.538 -16.983 1.00 89.88 450 ILE A N 1
ATOM 3679 C CA . ILE A 1 450 ? 0.948 8.923 -16.244 1.00 89.88 450 ILE A CA 1
ATOM 3680 C C . ILE A 1 450 ? 1.561 7.781 -17.066 1.00 89.88 450 ILE A C 1
ATOM 3682 O O . ILE A 1 450 ? 2.780 7.704 -17.201 1.00 89.88 450 ILE A O 1
ATOM 3686 N N . TYR A 1 451 ? 0.737 6.915 -17.658 1.00 89.44 451 TYR A N 1
ATOM 3687 C CA . TYR A 1 451 ? 1.222 5.769 -18.432 1.00 89.44 451 TYR A CA 1
ATOM 3688 C C . TYR A 1 451 ? 1.881 6.175 -19.755 1.00 89.44 451 TYR A C 1
ATOM 3690 O O . TYR A 1 451 ? 2.898 5.587 -20.117 1.00 89.44 451 TYR A O 1
ATOM 3698 N N . MET A 1 452 ? 1.377 7.209 -20.435 1.00 89.19 452 MET A N 1
ATOM 3699 C CA . MET A 1 452 ? 2.071 7.812 -21.580 1.00 89.19 452 MET A CA 1
ATOM 3700 C C . MET A 1 452 ? 3.431 8.382 -21.161 1.00 89.19 452 MET A C 1
ATOM 3702 O O . MET A 1 452 ? 4.422 8.198 -21.868 1.00 89.19 452 MET A O 1
ATOM 3706 N N . GLY A 1 453 ? 3.493 9.007 -19.980 1.00 89.50 453 GLY A N 1
ATOM 3707 C CA . GLY A 1 453 ? 4.733 9.482 -19.371 1.00 89.50 453 GLY A CA 1
ATOM 3708 C C . GLY A 1 453 ? 5.769 8.372 -19.172 1.00 89.50 453 GLY A C 1
ATOM 3709 O O . GLY A 1 453 ? 6.947 8.596 -19.441 1.00 89.50 453 GLY A O 1
ATOM 3710 N N . ILE A 1 454 ? 5.353 7.156 -18.792 1.00 90.38 454 ILE A N 1
ATOM 3711 C CA . ILE A 1 454 ? 6.256 5.993 -18.691 1.00 90.38 454 ILE A CA 1
ATOM 3712 C C . ILE A 1 454 ? 6.903 5.707 -20.050 1.00 90.38 454 ILE A C 1
ATOM 3714 O O . ILE A 1 454 ? 8.129 5.720 -20.156 1.00 90.38 454 ILE A O 1
ATOM 3718 N N . THR A 1 455 ? 6.105 5.513 -21.102 1.00 89.69 455 THR A N 1
ATOM 3719 C CA . THR A 1 455 ? 6.614 5.209 -22.452 1.00 89.69 455 THR A CA 1
ATOM 3720 C C . THR A 1 455 ? 7.500 6.331 -23.000 1.00 89.69 455 THR A C 1
ATOM 3722 O O . THR A 1 455 ? 8.538 6.069 -23.615 1.00 89.69 455 THR A O 1
ATOM 3725 N N . ARG A 1 456 ? 7.143 7.591 -22.727 1.00 91.38 456 ARG A N 1
ATOM 3726 C CA . ARG A 1 456 ? 7.949 8.767 -23.077 1.00 91.38 456 ARG A CA 1
ATOM 3727 C C . ARG A 1 456 ? 9.288 8.797 -22.343 1.00 91.38 456 ARG A C 1
ATOM 3729 O O . ARG A 1 456 ? 10.316 9.081 -22.954 1.00 91.38 456 ARG A O 1
ATOM 3736 N N . SER A 1 457 ? 9.289 8.489 -21.050 1.00 92.31 457 SER A N 1
ATOM 3737 C CA . SER A 1 457 ? 10.502 8.481 -20.229 1.00 92.31 457 SER A CA 1
ATOM 3738 C C . SER A 1 457 ? 11.485 7.388 -20.657 1.00 92.31 457 SER A C 1
ATOM 3740 O O . SER A 1 457 ? 12.695 7.587 -20.618 1.00 92.31 457 SER A O 1
ATOM 3742 N N . GLN A 1 458 ? 10.975 6.260 -21.155 1.00 94.12 458 GLN A N 1
ATOM 3743 C CA . GLN A 1 458 ? 11.793 5.181 -21.706 1.00 94.12 458 GLN A CA 1
ATOM 3744 C C . GLN A 1 458 ? 12.504 5.582 -23.001 1.00 94.12 458 GLN A C 1
ATOM 3746 O O . GLN A 1 458 ? 13.645 5.173 -23.208 1.00 94.12 458 GLN A O 1
ATOM 3751 N N . TRP A 1 459 ? 11.877 6.419 -23.836 1.00 94.81 459 TRP A N 1
ATOM 3752 C CA . TRP A 1 459 ? 12.562 7.035 -24.976 1.00 94.81 459 TRP A CA 1
ATOM 3753 C C . TRP A 1 459 ? 13.724 7.911 -24.514 1.00 94.81 459 TRP A C 1
ATOM 3755 O O . TRP A 1 459 ? 14.844 7.737 -24.989 1.00 94.81 459 TRP A O 1
ATOM 3765 N N . SER A 1 460 ? 13.482 8.789 -23.533 1.00 93.62 460 SER A N 1
ATOM 3766 C CA . SER A 1 460 ? 14.531 9.647 -22.973 1.00 93.62 460 SER A CA 1
ATOM 3767 C C . SER A 1 460 ? 15.703 8.832 -22.436 1.00 93.62 460 SER A C 1
ATOM 3769 O O . SER A 1 460 ? 16.838 9.127 -22.801 1.00 93.62 460 SER A O 1
ATOM 3771 N N . ILE A 1 461 ? 15.438 7.772 -21.657 1.00 94.75 461 ILE A N 1
ATOM 3772 C CA . ILE A 1 461 ? 16.473 6.853 -21.151 1.00 94.75 461 ILE A CA 1
ATOM 3773 C C . ILE A 1 461 ? 17.298 6.282 -22.308 1.00 94.75 461 ILE A C 1
ATOM 3775 O O . ILE A 1 461 ? 18.526 6.298 -22.257 1.00 94.75 461 ILE A O 1
ATOM 3779 N N . LEU A 1 462 ? 16.636 5.796 -23.361 1.00 94.56 462 LEU A N 1
ATOM 3780 C CA . LEU A 1 462 ? 17.301 5.191 -24.512 1.00 94.56 462 LEU A CA 1
ATOM 3781 C C . LEU A 1 462 ? 18.226 6.192 -25.224 1.00 94.56 462 LEU A C 1
ATOM 3783 O O . LEU A 1 462 ? 19.396 5.888 -25.472 1.00 94.56 462 LEU A O 1
ATOM 3787 N N . THR A 1 463 ? 17.721 7.395 -25.511 1.00 93.69 463 THR A N 1
ATOM 3788 C CA . THR A 1 463 ? 18.484 8.450 -26.193 1.00 93.69 463 THR A CA 1
ATOM 3789 C C . THR A 1 463 ? 19.609 9.015 -25.328 1.00 93.69 463 THR A C 1
ATOM 3791 O O . THR A 1 463 ? 20.712 9.258 -25.822 1.00 93.69 463 THR A O 1
ATOM 3794 N N . GLU A 1 464 ? 19.369 9.191 -24.028 1.00 93.12 464 GLU A N 1
ATOM 3795 C CA . GLU A 1 464 ? 20.353 9.710 -23.083 1.00 93.12 464 GLU A CA 1
ATOM 3796 C C . GLU A 1 464 ? 21.485 8.710 -22.862 1.00 93.12 464 GLU A C 1
ATOM 3798 O O . GLU A 1 464 ? 22.660 9.085 -22.905 1.00 93.12 464 GLU A O 1
ATOM 3803 N N . TRP A 1 465 ? 21.150 7.428 -22.704 1.00 92.88 465 TRP A N 1
ATOM 3804 C CA . TRP A 1 465 ? 22.146 6.373 -22.598 1.00 92.88 465 TRP A CA 1
ATOM 3805 C C . TRP A 1 465 ? 23.043 6.342 -23.835 1.00 92.88 465 TRP A C 1
ATOM 3807 O O . TRP A 1 465 ? 24.267 6.295 -23.699 1.00 92.88 465 TRP A O 1
ATOM 3817 N N . PHE A 1 466 ? 22.462 6.431 -25.037 1.00 91.31 466 PHE A N 1
ATOM 3818 C CA . PHE A 1 466 ? 23.248 6.446 -26.267 1.00 91.31 466 PHE A CA 1
ATOM 3819 C C . PHE A 1 466 ? 24.170 7.661 -26.327 1.00 91.31 466 PHE A C 1
ATOM 3821 O O . PHE A 1 466 ? 25.363 7.500 -26.570 1.00 91.31 466 PHE A O 1
ATOM 3828 N N . ARG A 1 467 ? 23.642 8.863 -26.053 1.00 89.81 467 ARG A N 1
ATOM 3829 C CA . ARG A 1 467 ? 24.410 10.118 -26.010 1.00 89.81 467 ARG A CA 1
ATOM 3830 C C . ARG A 1 467 ? 25.618 10.016 -25.076 1.00 89.81 467 ARG A C 1
ATOM 3832 O O . ARG A 1 467 ? 26.702 10.463 -25.437 1.00 89.81 467 ARG A O 1
ATOM 3839 N N . ASN A 1 468 ? 25.444 9.408 -23.906 1.00 89.31 468 ASN A N 1
ATOM 3840 C CA . ASN A 1 468 ? 26.494 9.315 -22.893 1.00 89.31 468 ASN A CA 1
ATOM 3841 C C . ASN A 1 468 ? 27.533 8.217 -23.195 1.00 89.31 468 ASN A C 1
ATOM 3843 O O . ASN A 1 468 ? 28.660 8.307 -22.715 1.00 89.31 468 ASN A O 1
ATOM 3847 N N . ASN A 1 469 ? 27.190 7.202 -23.999 1.00 86.44 469 ASN A N 1
ATOM 3848 C CA . ASN A 1 469 ? 28.034 6.022 -24.237 1.00 86.44 469 ASN A CA 1
ATOM 3849 C C . ASN A 1 469 ? 28.559 5.895 -25.679 1.00 86.44 469 ASN A C 1
ATOM 3851 O O . ASN A 1 469 ? 29.067 4.838 -26.054 1.00 86.44 469 ASN A O 1
ATOM 3855 N N . GLN A 1 470 ? 28.482 6.954 -26.495 1.00 79.62 470 GLN A N 1
ATOM 3856 C CA . GLN A 1 470 ? 28.866 6.892 -27.916 1.00 79.62 470 GLN A CA 1
ATOM 3857 C C . GLN A 1 470 ? 30.297 6.417 -28.153 1.00 79.62 470 GLN A C 1
ATOM 3859 O O . GLN A 1 470 ? 30.557 5.636 -29.065 1.00 79.62 470 GLN A O 1
ATOM 3864 N N . SER A 1 471 ? 31.224 6.870 -27.312 1.00 75.19 471 SER A N 1
ATOM 3865 C CA . SER A 1 471 ? 32.645 6.529 -27.396 1.00 75.19 471 SER A CA 1
ATOM 3866 C C . SER A 1 471 ? 32.951 5.070 -27.042 1.00 75.19 471 SER A C 1
ATOM 3868 O O . SER A 1 471 ? 34.042 4.595 -27.345 1.00 75.19 471 SER A O 1
ATOM 3870 N N . LEU A 1 472 ? 32.008 4.356 -26.418 1.00 74.19 472 LEU A N 1
ATOM 3871 C CA . LEU A 1 472 ? 32.173 2.991 -25.904 1.00 74.19 472 LEU A CA 1
ATOM 3872 C C . LEU A 1 472 ? 31.455 1.936 -26.769 1.00 74.19 472 LEU A C 1
ATOM 3874 O O . LEU A 1 472 ? 31.400 0.759 -26.405 1.00 74.19 472 LEU A O 1
ATOM 3878 N N . LEU A 1 473 ? 30.874 2.337 -27.904 1.00 79.31 473 LEU A N 1
ATOM 3879 C CA . LEU A 1 473 ? 30.074 1.459 -28.757 1.00 79.31 473 LEU A CA 1
ATOM 3880 C C . LEU A 1 473 ? 30.940 0.530 -29.616 1.00 79.31 473 LEU A C 1
ATOM 3882 O O . LEU A 1 473 ? 31.480 0.919 -30.648 1.00 79.31 473 LEU A O 1
ATOM 3886 N N . ASN A 1 474 ? 30.954 -0.750 -29.251 1.00 86.25 474 ASN A N 1
ATOM 3887 C CA . ASN A 1 474 ? 31.409 -1.826 -30.132 1.00 86.25 474 ASN A CA 1
ATOM 3888 C C . ASN A 1 474 ? 30.280 -2.267 -31.084 1.00 86.25 474 ASN A C 1
ATOM 3890 O O . ASN A 1 474 ? 29.097 -2.069 -30.796 1.00 86.25 474 ASN A O 1
ATOM 3894 N N . ALA A 1 475 ? 30.620 -2.943 -32.190 1.00 86.38 475 ALA A N 1
ATOM 3895 C CA . ALA A 1 475 ? 29.642 -3.411 -33.185 1.00 86.38 475 ALA A CA 1
ATOM 3896 C C . ALA A 1 475 ? 28.510 -4.268 -32.577 1.00 86.38 475 ALA A C 1
ATOM 3898 O O . ALA A 1 475 ? 27.348 -4.143 -32.965 1.00 86.38 475 ALA A O 1
ATOM 3899 N N . SER A 1 476 ? 28.828 -5.092 -31.573 1.00 87.50 476 SER A N 1
ATOM 3900 C CA . SER A 1 476 ? 27.844 -5.894 -30.836 1.00 87.50 476 SER A CA 1
ATOM 3901 C C . SER A 1 476 ? 26.866 -5.031 -30.032 1.00 87.50 476 SER A C 1
ATOM 3903 O O . SER A 1 476 ? 25.655 -5.220 -30.135 1.00 87.50 476 SER A O 1
ATOM 3905 N N . LEU A 1 477 ? 27.366 -4.052 -29.274 1.00 89.31 477 LEU A N 1
ATOM 3906 C CA . LEU A 1 477 ? 26.545 -3.127 -28.483 1.00 89.31 477 LEU A CA 1
ATOM 3907 C C . LEU A 1 477 ? 25.669 -2.254 -29.372 1.00 89.31 477 LEU A C 1
ATOM 3909 O O . LEU A 1 477 ? 24.489 -2.064 -29.088 1.00 89.31 477 LEU A O 1
ATOM 3913 N N . ARG A 1 478 ? 26.216 -1.802 -30.501 1.00 90.06 478 ARG A N 1
ATOM 3914 C CA . ARG A 1 478 ? 25.463 -1.074 -31.518 1.00 90.06 478 ARG A CA 1
ATOM 3915 C C . ARG A 1 478 ? 24.324 -1.914 -32.092 1.00 90.06 478 ARG A C 1
ATOM 3917 O O . ARG A 1 478 ? 23.207 -1.421 -32.211 1.00 90.06 478 ARG A O 1
ATOM 3924 N N . SER A 1 479 ? 24.575 -3.188 -32.399 1.00 90.94 479 SER A N 1
ATOM 3925 C CA . SER A 1 479 ? 23.529 -4.105 -32.865 1.00 90.94 479 SER A CA 1
ATOM 3926 C C . SER A 1 479 ? 22.421 -4.295 -31.825 1.00 90.94 479 SER A C 1
ATOM 3928 O O . SER A 1 479 ? 21.246 -4.318 -32.187 1.00 90.94 479 SER A O 1
ATOM 3930 N N . ARG A 1 480 ? 22.775 -4.420 -30.540 1.00 92.50 480 ARG A N 1
ATOM 3931 C CA . ARG A 1 480 ? 21.805 -4.539 -29.440 1.00 92.50 480 ARG A CA 1
ATOM 3932 C C . ARG A 1 480 ? 20.969 -3.275 -29.277 1.00 92.50 480 ARG A C 1
ATOM 3934 O O . ARG A 1 480 ? 19.749 -3.364 -29.205 1.00 92.50 480 ARG A O 1
ATOM 3941 N N . TYR A 1 481 ? 21.608 -2.110 -29.313 1.00 93.12 481 TYR A N 1
ATOM 3942 C CA . TYR A 1 481 ? 20.927 -0.818 -29.276 1.00 93.12 481 TYR A CA 1
ATOM 3943 C C . TYR A 1 481 ? 19.934 -0.656 -30.438 1.00 93.12 481 TYR A C 1
ATOM 3945 O O . TYR A 1 481 ? 18.770 -0.330 -30.221 1.00 93.12 481 TYR A O 1
ATOM 3953 N N . ASN A 1 482 ? 20.350 -0.986 -31.664 1.00 91.56 482 ASN A N 1
ATOM 3954 C CA . ASN A 1 482 ? 19.465 -0.949 -32.831 1.00 91.56 482 ASN A CA 1
ATOM 3955 C C . ASN A 1 482 ? 18.275 -1.912 -32.695 1.00 91.56 482 ASN A C 1
ATOM 3957 O O . ASN A 1 482 ? 17.193 -1.631 -33.210 1.00 91.56 482 ASN A O 1
ATOM 3961 N N . ARG A 1 483 ? 18.449 -3.043 -31.997 1.00 92.94 483 ARG A N 1
ATOM 3962 C CA . ARG A 1 483 ? 17.336 -3.945 -31.689 1.00 92.94 483 ARG A CA 1
ATOM 3963 C C . ARG A 1 483 ? 16.347 -3.304 -30.723 1.00 92.94 483 ARG A C 1
ATOM 3965 O O . ARG A 1 483 ? 15.154 -3.360 -30.990 1.00 92.94 483 ARG A O 1
ATOM 3972 N N . ILE A 1 484 ? 16.833 -2.641 -29.674 1.00 94.88 484 ILE A N 1
ATOM 3973 C CA . ILE A 1 484 ? 15.980 -1.907 -28.731 1.00 94.88 484 ILE A CA 1
ATOM 3974 C C . ILE A 1 484 ? 15.193 -0.804 -29.447 1.00 94.88 484 ILE A C 1
ATOM 3976 O O . ILE A 1 484 ? 13.997 -0.689 -29.204 1.00 94.88 484 ILE A O 1
ATOM 3980 N N . LEU A 1 485 ? 15.813 -0.049 -30.365 1.00 93.50 485 LEU A N 1
ATOM 3981 C CA . LEU A 1 485 ? 15.107 0.953 -31.178 1.00 93.50 485 LEU A CA 1
ATOM 3982 C C . LEU A 1 485 ? 13.936 0.336 -31.956 1.00 93.50 485 LEU A C 1
ATOM 3984 O O . LEU A 1 485 ? 12.818 0.839 -31.897 1.00 93.50 485 LEU A O 1
ATOM 3988 N N . ARG A 1 486 ? 14.160 -0.800 -32.630 1.00 92.50 486 ARG A N 1
ATOM 3989 C CA . ARG A 1 486 ? 13.092 -1.520 -33.350 1.00 92.50 486 ARG A CA 1
ATOM 3990 C C . ARG A 1 486 ? 12.001 -2.029 -32.408 1.00 92.50 486 ARG A C 1
ATOM 3992 O O . ARG A 1 486 ? 10.816 -1.934 -32.727 1.00 92.50 486 ARG A O 1
ATOM 3999 N N . THR A 1 487 ? 12.390 -2.547 -31.244 1.00 92.94 487 THR A N 1
ATOM 4000 C CA . THR A 1 487 ? 11.446 -2.981 -30.210 1.00 92.94 487 THR A CA 1
ATOM 4001 C C . THR A 1 487 ? 10.626 -1.801 -29.691 1.00 92.94 487 THR A C 1
ATOM 4003 O O . THR A 1 487 ? 9.424 -1.952 -29.506 1.00 92.94 487 THR A O 1
ATOM 4006 N N . TYR A 1 488 ? 11.224 -0.618 -29.518 1.00 93.50 488 TYR A N 1
ATOM 4007 C CA . TYR A 1 488 ? 10.509 0.591 -29.110 1.00 93.50 488 TYR A CA 1
ATOM 4008 C C . TYR A 1 488 ? 9.421 0.967 -30.118 1.00 93.50 488 TYR A C 1
ATOM 4010 O O . TYR A 1 488 ? 8.284 1.178 -29.708 1.00 93.50 488 TYR A O 1
ATOM 4018 N N . ILE A 1 489 ? 9.736 0.972 -31.422 1.00 90.81 489 ILE A N 1
ATOM 4019 C CA . ILE A 1 489 ? 8.739 1.209 -32.483 1.00 90.81 489 ILE A CA 1
ATOM 4020 C C . ILE A 1 489 ? 7.584 0.216 -32.350 1.00 90.81 489 ILE A C 1
ATOM 4022 O O . ILE A 1 489 ? 6.431 0.621 -32.273 1.00 90.81 489 ILE A O 1
ATOM 4026 N N . THR A 1 490 ? 7.902 -1.075 -32.229 1.00 90.94 490 THR A N 1
ATOM 4027 C CA . THR A 1 490 ? 6.894 -2.142 -32.118 1.00 90.94 490 THR A CA 1
ATOM 4028 C C . THR A 1 490 ? 5.992 -1.948 -30.893 1.00 90.94 490 THR A C 1
ATOM 4030 O O . THR A 1 490 ? 4.772 -2.066 -30.976 1.00 90.94 490 THR A O 1
ATOM 4033 N N . VAL A 1 491 ? 6.583 -1.636 -29.737 1.00 90.62 491 VAL A N 1
ATOM 4034 C CA . VAL A 1 491 ? 5.849 -1.385 -28.488 1.00 90.62 491 VAL A CA 1
ATOM 4035 C C . VAL A 1 491 ? 4.955 -0.162 -28.625 1.00 90.62 491 VAL A C 1
ATOM 4037 O O . VAL A 1 491 ? 3.813 -0.184 -28.172 1.00 90.62 491 VAL A O 1
ATOM 4040 N N . TRP A 1 492 ? 5.468 0.899 -29.239 1.00 89.44 492 TRP A N 1
ATOM 4041 C CA . TRP A 1 492 ? 4.729 2.130 -29.445 1.00 89.44 492 TRP A CA 1
ATOM 4042 C C . TRP A 1 492 ? 3.542 1.911 -30.396 1.00 89.44 492 TRP A C 1
ATOM 4044 O O . TRP A 1 492 ? 2.436 2.335 -30.076 1.00 89.44 492 TRP A O 1
ATOM 4054 N N . GLU A 1 493 ? 3.709 1.159 -31.486 1.00 87.31 493 GLU A N 1
ATOM 4055 C CA . GLU A 1 493 ? 2.604 0.801 -32.389 1.00 87.31 493 GLU A CA 1
ATOM 4056 C C . GLU A 1 493 ? 1.536 -0.023 -31.670 1.00 87.31 493 GLU A C 1
ATOM 4058 O O . GLU A 1 493 ? 0.349 0.301 -31.727 1.00 87.31 493 GLU A O 1
ATOM 4063 N N . GLN A 1 494 ? 1.955 -1.036 -30.906 1.00 88.00 494 GLN A N 1
ATOM 4064 C CA . GLN A 1 494 ? 1.029 -1.849 -30.122 1.00 88.00 494 GLN A CA 1
ATOM 4065 C C . GLN A 1 494 ? 0.286 -1.012 -29.077 1.00 88.00 494 GLN A C 1
ATOM 4067 O O . GLN A 1 494 ? -0.881 -1.272 -28.781 1.00 88.00 494 GLN A O 1
ATOM 4072 N N . TYR A 1 495 ? 0.953 -0.013 -28.497 1.00 86.25 495 TYR A N 1
ATOM 4073 C CA . TYR A 1 495 ? 0.357 0.920 -27.548 1.00 86.25 495 TYR A CA 1
ATOM 4074 C C . TYR A 1 495 ? -0.752 1.745 -28.204 1.00 86.25 495 TYR A C 1
ATOM 4076 O O . TYR A 1 495 ? -1.847 1.845 -27.647 1.00 86.25 495 TYR A O 1
ATOM 4084 N N . GLN A 1 496 ? -0.507 2.263 -29.411 1.00 84.94 496 GLN A N 1
ATOM 4085 C CA . GLN A 1 496 ? -1.522 2.972 -30.189 1.00 84.94 496 GLN A CA 1
ATOM 4086 C C . GLN A 1 496 ? -2.706 2.079 -30.548 1.00 84.94 496 GLN A C 1
ATOM 4088 O O . GLN A 1 496 ? -3.846 2.475 -30.323 1.00 84.94 496 GLN A O 1
ATOM 4093 N N . GLU A 1 497 ? -2.441 0.882 -31.074 1.00 84.88 497 GLU A N 1
ATOM 4094 C CA . GLU A 1 497 ? -3.476 -0.078 -31.467 1.00 84.88 497 GLU A CA 1
ATOM 4095 C C . GLU A 1 497 ? -4.340 -0.480 -30.267 1.00 84.88 497 GLU A C 1
ATOM 4097 O O . GLU A 1 497 ? -5.565 -0.526 -30.343 1.00 84.88 497 GLU A O 1
ATOM 4102 N N . SER A 1 498 ? -3.707 -0.705 -29.116 1.00 84.56 498 SER A N 1
ATOM 4103 C CA . SER A 1 498 ? -4.410 -1.048 -27.880 1.00 84.56 498 SER A CA 1
ATOM 4104 C C . SER A 1 498 ? -5.365 0.067 -27.444 1.00 84.56 498 SER A C 1
ATOM 4106 O O . SER A 1 498 ? -6.477 -0.203 -26.995 1.00 84.56 498 SER A O 1
ATOM 4108 N N . ILE A 1 499 ? -4.959 1.330 -27.573 1.00 82.88 499 ILE A N 1
ATOM 4109 C CA . ILE A 1 499 ? -5.789 2.483 -27.205 1.00 82.88 499 ILE A CA 1
ATOM 4110 C C . ILE A 1 499 ? -6.885 2.720 -28.247 1.00 82.88 499 ILE A C 1
ATOM 4112 O O . ILE A 1 499 ? -8.036 2.944 -27.869 1.00 82.88 499 ILE A O 1
ATOM 4116 N N . SER A 1 500 ? -6.569 2.629 -29.541 1.00 81.88 500 SER A N 1
ATOM 4117 C CA . SER A 1 500 ? -7.554 2.804 -30.609 1.00 81.88 500 SER A CA 1
ATOM 4118 C C . SER A 1 500 ? -8.642 1.735 -30.528 1.00 81.88 500 SER A C 1
ATOM 4120 O O . SER A 1 500 ? -9.824 2.074 -30.493 1.00 81.88 500 SER A O 1
ATOM 4122 N N . PHE A 1 501 ? -8.268 0.464 -30.362 1.00 81.69 501 PHE A N 1
ATOM 4123 C CA . PHE A 1 501 ? -9.208 -0.640 -30.191 1.00 81.69 501 PHE A CA 1
ATOM 4124 C C . PHE A 1 501 ? -10.135 -0.433 -28.988 1.00 81.69 501 PHE A C 1
ATOM 4126 O O . PHE A 1 501 ? -11.330 -0.719 -29.059 1.00 81.69 501 PHE A O 1
ATOM 4133 N N . ARG A 1 502 ? -9.600 0.076 -27.871 1.00 76.56 502 ARG A N 1
ATOM 4134 C CA . ARG A 1 502 ? -10.373 0.240 -26.635 1.00 76.56 502 ARG A CA 1
ATOM 4135 C C . ARG A 1 502 ? -11.260 1.475 -26.605 1.00 76.56 502 ARG A C 1
ATOM 4137 O O . ARG A 1 502 ? -12.277 1.427 -25.919 1.00 76.56 502 ARG A O 1
ATOM 4144 N N . PHE A 1 503 ? -10.874 2.563 -27.272 1.00 78.38 503 PHE A N 1
ATOM 4145 C CA . PHE A 1 503 ? -11.508 3.866 -27.052 1.00 78.38 503 PHE A CA 1
ATOM 4146 C C . PHE A 1 503 ? -12.071 4.532 -28.311 1.00 78.38 503 PHE A C 1
ATOM 4148 O O . PHE A 1 503 ? -13.074 5.229 -28.187 1.00 78.38 503 PHE A O 1
ATOM 4155 N N . CYS A 1 504 ? -11.512 4.279 -29.503 1.00 64.06 504 CYS A N 1
ATOM 4156 C CA . CYS A 1 504 ? -11.835 5.015 -30.739 1.00 64.06 504 CYS A CA 1
ATOM 4157 C C . CYS A 1 504 ? -13.331 4.974 -31.108 1.00 64.06 504 CYS A C 1
ATOM 4159 O O . CYS A 1 504 ? -13.891 5.982 -31.521 1.00 64.06 504 CYS A O 1
ATOM 4161 N N . ASN A 1 505 ? -14.002 3.839 -30.876 1.00 59.50 505 ASN A N 1
ATOM 4162 C CA . ASN A 1 505 ? -15.413 3.630 -31.240 1.00 59.50 505 ASN A CA 1
ATOM 4163 C C . ASN A 1 505 ? -16.333 3.417 -30.024 1.00 59.50 505 ASN A C 1
ATOM 4165 O O . ASN A 1 505 ? -17.367 2.758 -30.130 1.00 59.50 505 ASN A O 1
ATOM 4169 N N . THR A 1 506 ? -15.941 3.908 -28.848 1.00 62.53 506 THR A N 1
ATOM 4170 C CA . THR A 1 506 ? -16.694 3.709 -27.596 1.00 62.53 506 THR A CA 1
ATOM 4171 C C . THR A 1 506 ? -17.179 5.035 -27.018 1.00 62.53 506 THR A C 1
ATOM 4173 O O . THR A 1 506 ? -16.695 6.092 -27.407 1.00 62.53 506 THR A O 1
ATOM 4176 N N . GLU A 1 507 ? -18.071 4.989 -26.024 1.00 54.31 507 GLU A N 1
ATOM 4177 C CA . GLU A 1 507 ? -18.535 6.164 -25.256 1.00 54.31 507 GLU A CA 1
ATOM 4178 C C . GLU A 1 507 ? -17.399 6.963 -24.567 1.00 54.31 507 GLU A C 1
ATOM 4180 O O . GLU A 1 507 ? -17.646 8.035 -24.030 1.00 54.31 507 GLU A O 1
ATOM 4185 N N . ASN A 1 508 ? -16.151 6.474 -24.589 1.00 60.03 508 ASN A N 1
ATOM 4186 C CA . ASN A 1 508 ? -14.958 7.152 -24.072 1.00 60.03 508 ASN A CA 1
ATOM 4187 C C . ASN A 1 508 ? -14.102 7.794 -25.188 1.00 60.03 508 ASN A C 1
ATOM 4189 O O . ASN A 1 508 ? -12.869 7.724 -25.129 1.00 60.03 508 ASN A O 1
ATOM 4193 N N . SER A 1 509 ? -14.721 8.413 -26.198 1.00 69.94 509 SER A N 1
ATOM 4194 C CA . SER A 1 509 ? -14.013 9.147 -27.264 1.00 69.94 509 SER A CA 1
ATOM 4195 C C . SER A 1 509 ? -13.044 10.198 -26.713 1.00 69.94 509 SER A C 1
ATOM 4197 O O . SER A 1 509 ? -11.958 10.388 -27.253 1.00 69.94 509 SER A O 1
ATOM 4199 N N . ASP A 1 510 ? -13.383 10.805 -25.576 1.00 79.12 510 ASP A N 1
ATOM 4200 C CA . ASP A 1 510 ? -12.584 11.849 -24.928 1.00 79.12 510 ASP A CA 1
ATOM 4201 C C . ASP A 1 510 ? -11.200 11.347 -24.481 1.00 79.12 510 ASP A C 1
ATOM 4203 O O . ASP A 1 510 ? -10.217 12.088 -24.508 1.00 79.12 510 ASP A O 1
ATOM 4207 N N . LEU A 1 511 ? -11.089 10.073 -24.074 1.00 81.56 511 LEU A N 1
ATOM 4208 C CA . LEU A 1 511 ? -9.800 9.474 -23.704 1.00 81.56 511 LEU A CA 1
ATOM 4209 C C . LEU A 1 511 ? -8.929 9.221 -24.933 1.00 81.56 511 LEU A C 1
ATOM 4211 O O . LEU A 1 511 ? -7.708 9.370 -24.857 1.00 81.56 511 LEU A O 1
ATOM 4215 N N . PHE A 1 512 ? -9.551 8.850 -26.053 1.00 83.75 512 PHE A N 1
ATOM 4216 C CA . PHE A 1 512 ? -8.857 8.701 -27.325 1.00 83.75 512 PHE A CA 1
ATOM 4217 C C . PHE A 1 512 ? -8.362 10.060 -27.838 1.00 83.75 512 PHE A C 1
ATOM 4219 O O . PHE A 1 512 ? -7.191 10.190 -28.183 1.00 83.75 512 PHE A O 1
ATOM 4226 N N . GLU A 1 513 ? -9.196 11.100 -27.786 1.00 83.56 513 GLU A N 1
ATOM 4227 C CA . GLU A 1 513 ? -8.793 12.460 -28.159 1.00 83.56 513 GLU A CA 1
ATOM 4228 C C . GLU A 1 513 ? -7.649 12.977 -27.274 1.00 83.56 513 GLU A C 1
ATOM 4230 O O . GLU A 1 513 ? -6.653 13.502 -27.780 1.00 83.56 513 GLU A O 1
ATOM 4235 N N . LEU A 1 514 ? -7.746 12.777 -25.953 1.00 86.81 514 LEU A N 1
ATOM 4236 C CA . LEU A 1 514 ? -6.679 13.123 -25.015 1.00 86.81 514 LEU A CA 1
ATOM 4237 C C . LEU A 1 514 ? -5.371 12.411 -25.372 1.00 86.81 514 LEU A C 1
ATOM 4239 O O . LEU A 1 514 ? -4.321 13.051 -25.404 1.00 86.81 514 LEU A O 1
ATOM 4243 N N . PHE A 1 515 ? -5.432 11.111 -25.665 1.00 87.31 515 PHE A N 1
ATOM 4244 C CA . PHE A 1 515 ? -4.273 10.341 -26.103 1.00 87.31 515 PHE A CA 1
ATOM 4245 C C . PHE A 1 515 ? -3.626 10.949 -27.352 1.00 87.31 515 PHE A C 1
ATOM 4247 O O . PHE A 1 515 ? -2.426 11.232 -27.346 1.00 87.31 515 PHE A O 1
ATOM 4254 N N . CYS A 1 516 ? -4.415 11.185 -28.404 1.00 86.00 516 CYS A N 1
ATOM 4255 C CA . CYS A 1 516 ? -3.932 11.767 -29.653 1.00 86.00 516 CYS A CA 1
ATOM 4256 C C . CYS A 1 516 ? -3.277 13.130 -29.405 1.00 86.00 516 CYS A C 1
ATOM 4258 O O . CYS A 1 516 ? -2.151 13.367 -29.841 1.00 86.00 516 CYS A O 1
ATOM 4260 N N . LYS A 1 517 ? -3.945 14.005 -28.646 1.00 87.06 517 LYS A N 1
ATOM 4261 C CA . LYS A 1 517 ? -3.443 15.340 -28.317 1.00 87.06 517 LYS A CA 1
ATOM 4262 C C . LYS A 1 517 ? -2.122 15.288 -27.555 1.00 87.06 517 LYS A C 1
ATOM 4264 O O . LYS A 1 517 ? -1.198 16.021 -27.899 1.00 87.06 517 LYS A O 1
ATOM 4269 N N . THR A 1 518 ? -2.015 14.443 -26.532 1.00 87.12 518 THR A N 1
ATOM 4270 C CA . THR A 1 518 ? -0.785 14.339 -25.740 1.00 87.12 518 THR A CA 1
ATOM 4271 C C . THR A 1 518 ? 0.358 13.738 -26.554 1.00 87.12 518 THR A C 1
ATOM 4273 O O . THR A 1 518 ? 1.464 14.267 -26.515 1.00 87.12 518 THR A O 1
ATOM 4276 N N . GLN A 1 519 ? 0.113 12.699 -27.357 1.00 86.88 519 GLN A N 1
ATOM 4277 C CA . GLN A 1 519 ? 1.147 12.146 -28.241 1.00 86.88 519 GLN A CA 1
ATOM 4278 C C . GLN A 1 519 ? 1.642 13.180 -29.256 1.00 86.88 519 GLN A C 1
ATOM 4280 O O . GLN A 1 519 ? 2.848 13.311 -29.443 1.00 86.88 519 GLN A O 1
ATOM 4285 N N . LEU A 1 520 ? 0.744 13.971 -29.851 1.00 86.06 520 LEU A N 1
ATOM 4286 C CA . LEU A 1 520 ? 1.123 15.045 -30.771 1.00 86.06 520 LEU A CA 1
ATOM 4287 C C . LEU A 1 520 ? 2.019 16.105 -30.108 1.00 86.06 520 LEU A C 1
ATOM 4289 O O . LEU A 1 520 ? 2.883 16.678 -30.767 1.00 86.06 520 LEU A O 1
ATOM 4293 N N . GLN A 1 521 ? 1.834 16.366 -28.812 1.00 87.31 521 GLN A N 1
ATOM 4294 C CA . GLN A 1 521 ? 2.691 17.280 -28.049 1.00 87.31 521 GLN A CA 1
ATOM 4295 C C . GLN A 1 521 ? 4.064 16.667 -27.732 1.00 87.31 521 GLN A C 1
ATOM 4297 O O . GLN A 1 521 ? 5.072 17.370 -27.761 1.00 87.31 521 GLN A O 1
ATOM 4302 N N . GLU A 1 522 ? 4.117 15.362 -27.461 1.00 87.25 522 GLU A N 1
ATOM 4303 C CA . GLU A 1 522 ? 5.338 14.661 -27.050 1.00 87.25 522 GLU A CA 1
ATOM 4304 C C . GLU A 1 522 ? 6.230 14.240 -28.226 1.00 87.25 522 GLU A C 1
ATOM 4306 O O . GLU A 1 522 ? 7.456 14.304 -28.127 1.00 87.25 522 GLU A O 1
ATOM 4311 N N . LEU A 1 523 ? 5.653 13.844 -29.359 1.00 90.00 523 LEU A N 1
ATOM 4312 C CA . LEU A 1 523 ? 6.378 13.333 -30.525 1.00 90.00 523 LEU A CA 1
ATOM 4313 C C . LEU A 1 523 ? 7.450 14.301 -31.078 1.00 90.00 523 LEU A C 1
ATOM 4315 O O . LEU A 1 523 ? 8.581 13.860 -31.300 1.00 90.00 523 LEU A O 1
ATOM 4319 N N . PRO A 1 524 ? 7.195 15.619 -31.229 1.00 90.38 524 PRO A N 1
ATOM 4320 C CA . PRO A 1 524 ? 8.239 16.571 -31.612 1.00 90.38 524 PRO A CA 1
ATOM 4321 C C . PRO A 1 524 ? 9.411 16.601 -30.625 1.00 90.38 524 PRO A C 1
ATOM 4323 O O . PRO A 1 524 ? 10.568 16.707 -31.031 1.00 90.38 524 PRO A O 1
ATOM 4326 N N . SER A 1 525 ? 9.133 16.462 -29.325 1.00 88.62 525 SER A N 1
ATOM 4327 C CA . SER A 1 525 ? 10.184 16.415 -28.307 1.00 88.62 525 SER A CA 1
ATOM 4328 C C . SER A 1 525 ? 11.028 15.138 -28.404 1.00 88.62 525 SER A C 1
ATOM 4330 O O . SER A 1 525 ? 12.235 15.197 -28.186 1.00 88.62 525 SER A O 1
ATOM 4332 N N . MET A 1 526 ? 10.444 14.011 -28.833 1.00 91.50 526 MET A N 1
ATOM 4333 C CA . MET A 1 526 ? 11.197 12.780 -29.103 1.00 91.50 526 MET A CA 1
ATOM 4334 C C . MET A 1 526 ? 12.198 12.954 -30.255 1.00 91.50 526 MET A C 1
ATOM 4336 O O . MET A 1 526 ? 13.312 12.435 -30.166 1.00 91.50 526 MET A O 1
ATOM 4340 N N . ILE A 1 527 ? 11.850 13.719 -31.301 1.00 92.62 527 ILE A N 1
ATOM 4341 C CA . ILE A 1 527 ? 12.797 14.082 -32.372 1.00 92.62 527 ILE A CA 1
ATOM 4342 C C . ILE A 1 527 ? 13.918 14.963 -31.822 1.00 92.62 527 ILE A C 1
ATOM 4344 O O . ILE A 1 527 ? 15.084 14.745 -32.149 1.00 92.62 527 ILE A O 1
ATOM 4348 N N . ILE A 1 528 ? 13.597 15.951 -30.983 1.00 90.38 528 ILE A N 1
ATOM 4349 C CA . ILE A 1 528 ? 14.618 16.814 -30.373 1.00 90.38 528 ILE A CA 1
ATOM 4350 C C . ILE A 1 528 ? 15.604 15.961 -29.562 1.00 90.38 528 ILE A C 1
ATOM 4352 O O . ILE A 1 528 ? 16.812 16.083 -29.764 1.00 90.38 528 ILE A O 1
ATOM 4356 N N . ASP A 1 529 ? 15.112 15.035 -28.738 1.00 90.56 529 ASP A N 1
ATOM 4357 C CA . ASP A 1 529 ? 15.955 14.098 -27.985 1.00 90.56 529 ASP A CA 1
ATOM 4358 C C . ASP A 1 529 ? 16.832 13.245 -28.923 1.00 90.56 529 ASP A C 1
ATOM 4360 O O . ASP A 1 529 ? 18.033 13.087 -28.696 1.00 90.56 529 ASP A O 1
ATOM 4364 N N . ALA A 1 530 ? 16.271 12.757 -30.034 1.00 91.94 530 ALA A N 1
ATOM 4365 C CA . ALA A 1 530 ? 17.008 11.979 -31.027 1.00 91.94 530 ALA A CA 1
ATOM 4366 C C . ALA A 1 530 ? 18.098 12.792 -31.732 1.00 91.94 530 ALA A C 1
ATOM 4368 O O . ALA A 1 530 ? 19.213 12.309 -31.907 1.00 91.94 530 ALA A O 1
ATOM 4369 N N . THR A 1 531 ? 17.829 14.040 -32.114 1.00 91.25 531 THR A N 1
ATOM 4370 C CA . THR A 1 531 ? 18.821 14.889 -32.797 1.00 91.25 531 THR A CA 1
ATOM 4371 C C . THR A 1 531 ? 20.007 15.230 -31.898 1.00 91.25 531 THR A C 1
ATOM 4373 O O . THR A 1 531 ? 21.139 15.301 -32.382 1.00 91.25 531 THR A O 1
ATOM 4376 N N . GLN A 1 532 ? 19.798 15.334 -30.581 1.00 90.06 532 GLN A N 1
ATOM 4377 C CA . GLN A 1 532 ? 20.888 15.488 -29.610 1.00 90.06 532 GLN A CA 1
ATOM 4378 C C . GLN A 1 532 ? 21.853 14.298 -29.604 1.00 90.06 532 GLN A C 1
ATOM 4380 O O . GLN A 1 532 ? 23.026 14.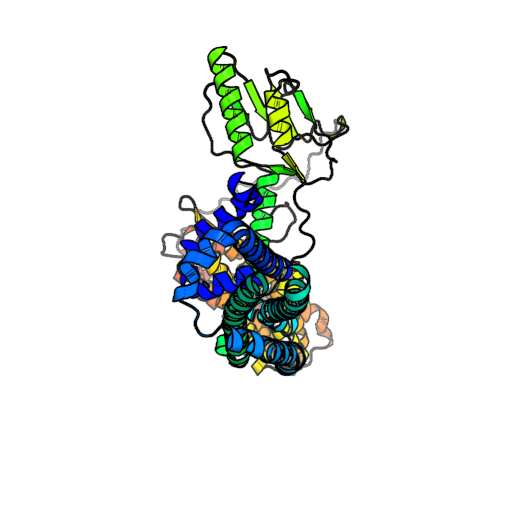471 -29.270 1.00 90.06 532 GLN A O 1
ATOM 4385 N N . THR A 1 533 ? 21.397 13.108 -30.005 1.00 87.69 533 THR A N 1
ATOM 4386 C CA . THR A 1 533 ? 22.273 11.941 -30.151 1.00 87.69 533 THR A CA 1
ATOM 4387 C C . THR A 1 533 ? 23.176 12.024 -31.381 1.00 87.69 533 THR A C 1
ATOM 4389 O O . THR A 1 533 ? 24.156 11.298 -31.445 1.00 87.69 533 THR A O 1
ATOM 4392 N N . ARG A 1 534 ? 22.902 12.884 -32.373 1.00 86.69 534 ARG A N 1
ATOM 4393 C CA . ARG A 1 534 ? 23.662 12.947 -33.643 1.00 86.69 534 ARG A CA 1
ATOM 4394 C C . ARG A 1 534 ? 23.778 11.597 -34.373 1.00 86.69 534 ARG A C 1
ATOM 4396 O O . ARG A 1 534 ? 24.672 11.417 -35.196 1.00 86.69 534 ARG A O 1
ATOM 4403 N N . ASP A 1 535 ? 22.889 10.654 -34.070 1.00 88.25 535 ASP A N 1
ATOM 4404 C CA . ASP A 1 535 ? 22.888 9.319 -34.646 1.00 88.25 535 ASP A CA 1
ATOM 4405 C C . ASP A 1 535 ? 21.795 9.190 -35.709 1.00 88.25 535 ASP A C 1
ATOM 4407 O O . ASP A 1 535 ? 20.615 9.263 -35.352 1.00 88.25 535 ASP A O 1
ATOM 4411 N N . PRO A 1 536 ? 22.148 8.933 -36.983 1.00 88.44 536 PRO A N 1
ATOM 4412 C CA . PRO A 1 536 ? 21.166 8.815 -38.056 1.00 88.44 536 PRO A CA 1
ATOM 4413 C C . PRO A 1 536 ? 20.069 7.797 -37.743 1.00 88.44 536 PRO A C 1
ATOM 4415 O O . PRO A 1 536 ? 18.898 8.131 -37.829 1.00 88.44 536 PRO A O 1
ATOM 4418 N N . SER A 1 537 ? 20.411 6.601 -37.245 1.00 87.69 537 SER A N 1
ATOM 4419 C CA . SER A 1 537 ? 19.395 5.572 -36.969 1.00 87.69 537 SER A CA 1
ATOM 4420 C C . SER A 1 537 ? 18.411 5.947 -35.861 1.00 87.69 537 SER A C 1
ATOM 4422 O O . SER A 1 537 ? 17.241 5.570 -35.927 1.00 87.69 537 SER A O 1
ATOM 4424 N N . THR A 1 538 ? 18.864 6.675 -34.837 1.00 90.38 538 THR A N 1
ATOM 4425 C CA . THR A 1 538 ? 17.989 7.133 -33.749 1.00 90.38 538 THR A CA 1
ATOM 4426 C C . THR A 1 538 ? 17.073 8.259 -34.239 1.00 90.38 538 THR A C 1
ATOM 4428 O O . THR A 1 538 ? 15.888 8.270 -33.910 1.00 90.38 538 THR A O 1
ATOM 4431 N N . ILE A 1 539 ? 17.595 9.168 -35.073 1.00 91.69 539 ILE A N 1
ATOM 4432 C CA . ILE A 1 539 ? 16.822 10.251 -35.702 1.00 91.69 539 ILE A CA 1
ATOM 4433 C C . ILE A 1 539 ? 15.781 9.683 -36.670 1.00 91.69 539 ILE A C 1
ATOM 4435 O O . ILE A 1 539 ? 14.608 10.033 -36.563 1.00 91.69 539 ILE A O 1
ATOM 4439 N N . ASP A 1 540 ? 16.184 8.766 -37.549 1.00 90.19 540 ASP A N 1
ATOM 4440 C CA . ASP A 1 540 ? 15.296 8.100 -38.506 1.00 90.19 540 ASP A CA 1
ATOM 4441 C C . ASP A 1 540 ? 14.153 7.387 -37.778 1.00 90.19 540 ASP A C 1
ATOM 4443 O O . ASP A 1 540 ? 12.997 7.507 -38.171 1.00 90.19 540 ASP A O 1
ATOM 4447 N N . THR A 1 541 ? 14.459 6.715 -36.662 1.00 90.69 541 THR A N 1
ATOM 4448 C CA . THR A 1 541 ? 13.449 6.070 -35.810 1.00 90.69 541 THR A CA 1
ATOM 4449 C C . THR A 1 541 ? 12.447 7.083 -35.249 1.00 90.69 541 THR A C 1
ATOM 4451 O O . THR A 1 541 ? 11.244 6.840 -35.288 1.00 90.69 541 THR A O 1
ATOM 4454 N N . ALA A 1 542 ? 12.913 8.230 -34.747 1.00 91.06 542 ALA A N 1
ATOM 4455 C CA . ALA A 1 542 ? 12.031 9.263 -34.202 1.00 91.06 542 ALA A CA 1
ATOM 4456 C C . ALA A 1 542 ? 11.101 9.861 -35.270 1.00 91.06 542 ALA A C 1
ATOM 4458 O O . ALA A 1 542 ? 9.924 10.098 -35.009 1.00 91.06 542 ALA A O 1
ATOM 4459 N N . VAL A 1 543 ? 11.624 10.081 -36.480 1.00 89.75 543 VAL A N 1
ATOM 4460 C CA . VAL A 1 543 ? 10.842 10.565 -37.625 1.00 89.75 543 VAL A CA 1
ATOM 4461 C C . VAL A 1 543 ? 9.823 9.511 -38.075 1.00 89.75 543 VAL A C 1
ATOM 4463 O O . VAL A 1 543 ? 8.670 9.852 -38.336 1.00 89.75 543 VAL A O 1
ATOM 4466 N N . ASP A 1 544 ? 10.212 8.234 -38.106 1.00 88.94 544 ASP A N 1
ATOM 4467 C CA . ASP A 1 544 ? 9.322 7.117 -38.442 1.00 88.94 544 ASP A CA 1
ATOM 4468 C C . ASP A 1 544 ? 8.137 7.024 -37.463 1.00 88.94 544 ASP A C 1
ATOM 4470 O O . ASP A 1 544 ? 6.993 6.902 -37.896 1.00 88.94 544 ASP A O 1
ATOM 4474 N N . LEU A 1 545 ? 8.367 7.200 -36.155 1.00 89.50 545 LEU A N 1
ATOM 4475 C CA . LEU A 1 545 ? 7.293 7.237 -35.149 1.00 89.50 545 LEU A CA 1
ATOM 4476 C C . LEU A 1 545 ? 6.242 8.321 -35.444 1.00 89.50 545 LEU A C 1
ATOM 4478 O O . LEU A 1 545 ? 5.045 8.056 -35.335 1.00 89.50 545 LEU A O 1
ATOM 4482 N N . ILE A 1 546 ? 6.657 9.527 -35.854 1.00 88.12 546 ILE A N 1
ATOM 4483 C CA . ILE A 1 546 ? 5.713 10.605 -36.205 1.00 88.12 546 ILE A CA 1
ATOM 4484 C C . ILE A 1 546 ? 4.920 10.261 -37.460 1.00 88.12 546 ILE A C 1
ATOM 4486 O O . ILE A 1 546 ? 3.698 10.414 -37.477 1.00 88.12 546 ILE A O 1
ATOM 4490 N N . ASN A 1 547 ? 5.600 9.787 -38.503 1.00 85.88 547 ASN A N 1
ATOM 4491 C CA . ASN A 1 547 ? 4.945 9.441 -39.762 1.00 85.88 547 ASN A CA 1
ATOM 4492 C C . ASN A 1 547 ? 3.922 8.318 -39.556 1.00 85.88 547 ASN A C 1
ATOM 4494 O O . ASN A 1 547 ? 2.794 8.396 -40.046 1.00 85.88 547 ASN A O 1
ATOM 4498 N N . ARG A 1 548 ? 4.283 7.302 -38.764 1.00 84.31 548 ARG A N 1
ATOM 4499 C CA . ARG A 1 548 ? 3.378 6.214 -38.384 1.00 84.31 548 ARG A CA 1
ATOM 4500 C C . ARG A 1 548 ? 2.215 6.709 -37.539 1.00 84.31 548 ARG A C 1
ATOM 4502 O O . ARG A 1 548 ? 1.096 6.274 -37.781 1.00 84.31 548 ARG A O 1
ATOM 4509 N N . TRP A 1 549 ? 2.445 7.643 -36.612 1.00 85.88 549 TRP A N 1
ATOM 4510 C CA . TRP A 1 549 ? 1.377 8.256 -35.814 1.00 85.88 549 TRP A CA 1
ATOM 4511 C C . TRP A 1 549 ? 0.349 8.961 -36.690 1.00 85.88 549 TRP A C 1
ATOM 4513 O O . TRP A 1 549 ? -0.851 8.750 -36.531 1.00 85.88 549 TRP A O 1
ATOM 4523 N N . GLN A 1 550 ? 0.818 9.779 -37.633 1.00 82.12 550 GLN A N 1
ATOM 4524 C CA . GLN A 1 550 ? -0.057 10.499 -38.552 1.00 82.12 550 GLN A CA 1
ATOM 4525 C C . GLN A 1 550 ? -0.905 9.522 -39.373 1.00 82.12 550 GLN A C 1
ATOM 4527 O O . GLN A 1 550 ? -2.111 9.725 -39.524 1.00 82.12 550 GLN A O 1
ATOM 4532 N N . HIS A 1 551 ? -0.281 8.448 -39.861 1.00 78.06 551 HIS A N 1
ATOM 4533 C CA . HIS A 1 551 ? -0.959 7.429 -40.649 1.00 78.06 551 HIS A CA 1
ATOM 4534 C C . HIS A 1 551 ? -1.979 6.629 -39.821 1.00 78.06 551 HIS A C 1
ATOM 4536 O O . HIS A 1 551 ? -3.115 6.449 -40.255 1.00 78.06 551 HIS A O 1
ATOM 4542 N N . SER A 1 552 ? -1.612 6.192 -38.612 1.00 74.88 552 SER A N 1
ATOM 4543 C CA . SER A 1 552 ? -2.466 5.363 -37.750 1.00 74.88 552 SER A CA 1
ATOM 4544 C C . SER A 1 552 ? -3.663 6.121 -37.174 1.00 74.88 552 SER A C 1
ATOM 4546 O O . SER A 1 552 ? -4.724 5.532 -36.971 1.00 74.88 552 SER A O 1
ATOM 4548 N N . MET A 1 553 ? -3.527 7.431 -36.957 1.00 71.06 553 MET A N 1
ATOM 4549 C CA . MET A 1 553 ? -4.602 8.289 -36.445 1.00 71.06 553 MET A CA 1
ATOM 4550 C C . MET A 1 553 ? -5.545 8.812 -37.540 1.00 71.06 553 MET A C 1
ATOM 4552 O O . MET A 1 553 ? -6.524 9.483 -37.222 1.00 71.06 553 MET A O 1
ATOM 4556 N N . ASN A 1 554 ? -5.283 8.493 -38.815 1.00 63.22 554 ASN A N 1
ATOM 4557 C CA . ASN A 1 554 ? -6.140 8.804 -39.964 1.00 63.22 554 ASN A CA 1
ATOM 4558 C C . ASN A 1 554 ? -6.564 10.289 -40.049 1.00 63.22 554 ASN A C 1
ATOM 4560 O O . ASN A 1 554 ? -7.699 10.607 -40.416 1.00 63.22 554 ASN A O 1
ATOM 4564 N N . ILE A 1 555 ? -5.652 11.205 -39.699 1.00 53.91 555 ILE A N 1
ATOM 4565 C CA . ILE A 1 555 ? -5.893 12.662 -39.669 1.00 53.91 555 ILE A CA 1
ATOM 4566 C C . ILE A 1 555 ? -6.295 13.194 -41.052 1.00 53.91 555 ILE A C 1
ATOM 4568 O O . ILE A 1 555 ? -7.071 14.140 -41.145 1.00 53.91 555 ILE A O 1
ATOM 4572 N N . ASP A 1 556 ? -5.860 12.528 -42.123 1.00 47.06 556 ASP A N 1
ATOM 4573 C CA . ASP A 1 556 ? -6.171 12.900 -43.506 1.00 47.06 556 ASP A CA 1
ATOM 4574 C C . ASP A 1 556 ? -7.636 12.616 -43.912 1.00 47.06 556 ASP A C 1
ATOM 4576 O O . ASP A 1 556 ? -8.094 13.092 -44.951 1.00 47.06 556 ASP A O 1
ATOM 4580 N N . SER A 1 557 ? -8.396 11.863 -43.104 1.00 44.44 557 SER A N 1
ATOM 4581 C CA . SER A 1 557 ? -9.820 11.571 -43.359 1.00 44.44 557 SER A CA 1
ATOM 4582 C C . SER A 1 557 ? -10.762 12.716 -42.980 1.00 44.44 557 SER A C 1
ATOM 4584 O O . SER A 1 557 ? -11.891 12.778 -43.470 1.00 44.44 557 SER A O 1
ATOM 4586 N N . HIS A 1 558 ? -10.304 13.639 -42.135 1.00 41.69 558 HIS A N 1
ATOM 4587 C CA . HIS A 1 558 ? -10.995 14.893 -41.882 1.00 41.69 558 HIS A CA 1
ATOM 4588 C C . HIS A 1 558 ? -10.315 15.931 -42.753 1.00 41.69 558 HIS A C 1
ATOM 4590 O O . HIS A 1 558 ? -9.123 16.185 -42.596 1.00 41.69 558 HIS A O 1
ATOM 4596 N N . SER A 1 559 ? -11.056 16.509 -43.701 1.00 34.66 559 SER A N 1
ATOM 4597 C CA . SER A 1 559 ? -10.562 17.635 -44.485 1.00 34.66 559 SER A CA 1
ATOM 4598 C C . SER A 1 559 ? -9.937 18.632 -43.521 1.00 34.66 559 SER A C 1
ATOM 4600 O O . SER A 1 559 ? -10.652 19.204 -42.697 1.00 34.66 559 SER A O 1
ATOM 4602 N N . VAL A 1 560 ? -8.617 18.801 -43.601 1.00 41.12 560 VAL A N 1
ATOM 4603 C CA . VAL A 1 560 ? -7.915 19.887 -42.934 1.00 41.12 560 VAL A CA 1
ATOM 4604 C C . VAL A 1 560 ? -8.675 21.140 -43.349 1.00 41.12 560 VAL A C 1
ATOM 4606 O O . VAL A 1 560 ? -8.579 21.559 -44.507 1.00 41.12 560 VAL A O 1
ATOM 4609 N N . GLU A 1 561 ? -9.490 21.710 -42.455 1.00 38.31 561 GLU A N 1
ATOM 4610 C CA . GLU A 1 561 ? -9.874 23.105 -42.589 1.00 38.31 561 GLU A CA 1
ATOM 4611 C C . GLU A 1 561 ? -8.537 23.811 -42.676 1.00 38.31 561 GLU A C 1
ATOM 4613 O O . GLU A 1 561 ? -7.784 2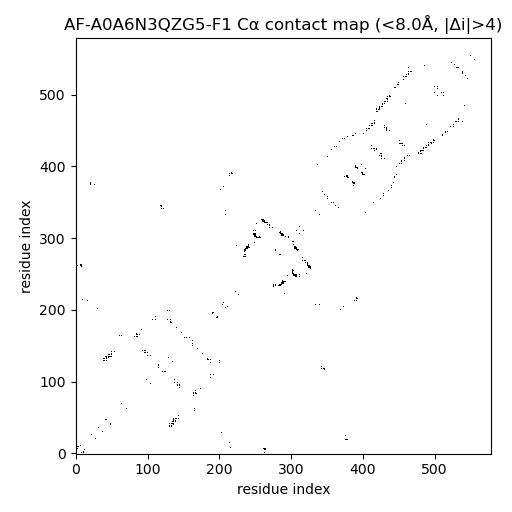3.843 -41.702 1.00 38.31 561 GLU A O 1
ATOM 4618 N N . LYS A 1 562 ? -8.171 24.214 -43.899 1.00 34.53 562 LYS A N 1
ATOM 4619 C CA . LYS A 1 562 ? -6.901 24.861 -44.189 1.00 34.53 562 LYS A CA 1
ATOM 4620 C C . LYS A 1 562 ? -6.747 25.937 -43.137 1.00 34.53 562 LYS A C 1
ATOM 4622 O O . LYS A 1 562 ? -7.465 26.935 -43.185 1.00 34.53 562 LYS A O 1
ATOM 4627 N N . TYR A 1 563 ? -5.839 25.721 -42.190 1.00 42.38 563 TYR A N 1
ATOM 4628 C CA . TYR A 1 563 ? -5.479 26.738 -41.230 1.00 42.38 563 TYR A CA 1
ATOM 4629 C C . TYR A 1 563 ? -4.842 27.855 -42.051 1.00 42.38 563 TYR A C 1
ATOM 4631 O O . TYR A 1 563 ? -3.661 27.813 -42.397 1.00 42.38 563 TYR A O 1
ATOM 4639 N N . SER A 1 564 ? -5.660 28.816 -42.481 1.00 37.09 564 SER A N 1
ATOM 4640 C CA . SER A 1 564 ? -5.183 30.000 -43.163 1.00 37.09 564 SER A CA 1
ATOM 4641 C C . SER A 1 564 ? -4.481 30.807 -42.089 1.00 37.09 564 SER A C 1
ATOM 4643 O O . SER A 1 564 ? -5.132 31.417 -41.237 1.00 37.09 564 SER A O 1
ATOM 4645 N N . TYR A 1 565 ? -3.155 30.760 -42.093 1.00 39.91 565 TYR A N 1
ATOM 4646 C CA . TYR A 1 565 ? -2.330 31.639 -41.289 1.00 39.91 565 TYR A CA 1
ATOM 4647 C C . TYR A 1 565 ? -2.736 33.086 -41.609 1.00 39.91 565 TYR A C 1
ATOM 4649 O O . TYR A 1 565 ? -2.340 33.648 -42.630 1.00 39.91 565 TYR A O 1
ATOM 4657 N N . LYS A 1 566 ? -3.593 33.686 -40.774 1.00 39.88 566 LYS A N 1
ATOM 4658 C CA . LYS A 1 566 ? -3.867 35.122 -40.813 1.00 39.88 566 LYS A CA 1
ATOM 4659 C C . LYS A 1 566 ? -2.631 35.776 -40.226 1.00 39.88 566 LYS A C 1
ATOM 4661 O O . LYS A 1 566 ? -2.500 35.849 -39.010 1.00 39.88 566 LYS A O 1
ATOM 4666 N N . GLY A 1 567 ? -1.691 36.128 -41.098 1.00 39.66 567 GLY A N 1
ATOM 4667 C CA . GLY A 1 567 ? -0.385 36.648 -40.727 1.00 39.66 567 GLY A CA 1
ATOM 4668 C C . GLY A 1 567 ? -0.469 37.748 -39.675 1.00 39.66 567 GLY A C 1
ATOM 4669 O O . GLY A 1 567 ? -0.768 38.896 -39.982 1.00 39.66 567 GLY A O 1
ATOM 4670 N N . GLN A 1 568 ? -0.148 37.392 -38.439 1.00 36.06 568 GLN A N 1
ATOM 4671 C CA . GLN A 1 568 ? 0.433 38.306 -37.475 1.00 36.06 568 GLN A CA 1
ATOM 4672 C C . GLN A 1 568 ? 1.770 37.698 -37.083 1.00 36.06 568 GLN A C 1
ATOM 4674 O O . GLN A 1 568 ? 1.867 36.804 -36.245 1.00 36.06 568 GLN A O 1
ATOM 4679 N N . LEU A 1 569 ? 2.803 38.159 -37.788 1.00 34.34 569 LEU A N 1
ATOM 4680 C CA . LEU A 1 569 ? 4.185 38.002 -37.371 1.00 34.34 569 LEU A CA 1
ATOM 4681 C C . LEU A 1 569 ? 4.309 38.535 -35.942 1.00 34.34 569 LEU A C 1
ATOM 4683 O O . LEU A 1 569 ? 3.904 39.663 -35.658 1.00 34.34 569 LEU A O 1
ATOM 4687 N N . PHE A 1 570 ? 4.869 37.708 -35.062 1.00 32.03 570 PHE A N 1
ATOM 4688 C CA . PHE A 1 570 ? 5.355 38.121 -33.755 1.00 32.03 570 PHE A CA 1
ATOM 4689 C C . PHE A 1 570 ? 6.230 39.366 -33.928 1.00 32.03 570 PHE A C 1
ATOM 4691 O O . PHE A 1 570 ? 7.312 39.288 -34.504 1.00 32.03 570 PHE A O 1
ATOM 4698 N N . ASN A 1 571 ? 5.751 40.512 -33.447 1.00 27.53 571 ASN A N 1
ATOM 4699 C CA . ASN A 1 571 ? 6.577 41.697 -33.291 1.00 27.53 571 ASN A CA 1
ATOM 4700 C C . ASN A 1 571 ? 7.219 41.615 -31.895 1.00 27.53 571 ASN A C 1
ATOM 4702 O O . ASN A 1 571 ? 6.487 41.666 -30.902 1.00 27.53 571 ASN A O 1
ATOM 4706 N N . PRO A 1 572 ? 8.544 41.431 -31.768 1.00 35.91 572 PRO A N 1
ATOM 4707 C CA . PRO A 1 572 ? 9.203 41.429 -30.475 1.00 35.91 572 PRO A CA 1
ATOM 4708 C C . PRO A 1 572 ? 9.395 42.885 -30.042 1.00 35.91 572 PRO A C 1
ATOM 4710 O O . PRO A 1 572 ? 10.396 43.523 -30.354 1.00 35.91 572 PRO A O 1
ATOM 4713 N N . GLY A 1 573 ? 8.413 43.438 -29.337 1.00 36.03 573 GLY A N 1
ATOM 4714 C CA . GLY A 1 573 ? 8.516 44.774 -28.766 1.00 36.03 573 GLY A CA 1
ATOM 4715 C C . GLY A 1 573 ? 7.262 45.168 -27.998 1.00 36.03 573 GLY A C 1
ATOM 4716 O O . GLY A 1 573 ? 6.162 44.823 -28.409 1.00 36.03 573 GLY A O 1
ATOM 4717 N N . PHE A 1 574 ? 7.473 45.929 -26.924 1.00 27.39 574 PHE A N 1
ATOM 4718 C CA . PHE A 1 574 ? 6.525 46.447 -25.925 1.00 27.39 574 PHE A CA 1
ATOM 4719 C C . PHE A 1 574 ? 6.309 45.533 -24.705 1.00 27.39 574 PHE A C 1
ATOM 4721 O O . PHE A 1 574 ? 5.450 44.663 -24.686 1.00 27.39 574 PHE A O 1
ATOM 4728 N N . SER A 1 575 ? 7.231 45.527 -23.736 1.00 28.77 575 SER A N 1
ATOM 4729 C CA . SER A 1 575 ? 7.472 46.538 -22.681 1.00 28.77 575 SER A CA 1
ATOM 4730 C C . SER A 1 575 ? 6.465 46.475 -21.526 1.00 28.77 575 SER A C 1
ATOM 4732 O O . SER A 1 575 ? 5.290 46.791 -21.688 1.00 28.77 575 SER A O 1
ATOM 4734 N N . TYR A 1 576 ? 6.991 46.120 -20.351 1.00 30.48 576 TYR A N 1
ATOM 4735 C CA . TYR A 1 576 ? 6.439 46.335 -19.011 1.00 30.48 576 TYR A CA 1
ATOM 4736 C C . TYR A 1 576 ? 5.606 47.619 -18.861 1.00 30.48 576 TYR A C 1
ATOM 4738 O O . TYR A 1 576 ? 6.045 48.671 -19.330 1.00 30.48 576 TYR A O 1
ATOM 4746 N N . PRO A 1 577 ? 4.577 47.614 -18.000 1.00 31.00 577 PRO A N 1
ATOM 4747 C CA . PRO A 1 577 ? 4.318 48.736 -17.122 1.00 31.00 577 PRO A CA 1
ATOM 4748 C C . PRO A 1 577 ? 4.961 48.466 -15.754 1.00 31.00 577 PRO A C 1
ATOM 4750 O O . PRO A 1 577 ? 4.678 47.472 -15.084 1.00 31.00 577 PRO A O 1
ATOM 4753 N N . LYS A 1 578 ? 5.873 49.360 -15.365 1.00 34.47 578 LYS A N 1
ATOM 4754 C CA . LYS A 1 578 ? 6.198 49.620 -13.962 1.00 34.47 578 LYS A CA 1
ATOM 4755 C C . LYS A 1 578 ? 5.140 50.570 -13.391 1.00 34.47 578 LYS A C 1
ATOM 4757 O O . LYS A 1 578 ? 4.760 51.514 -14.084 1.00 34.47 578 LYS A O 1
ATOM 4762 N N . ASN A 1 579 ? 4.857 50.345 -12.106 1.00 35.03 579 ASN A N 1
ATOM 4763 C CA . ASN A 1 579 ? 4.013 51.069 -11.145 1.00 35.03 579 ASN A CA 1
ATOM 4764 C C . ASN A 1 579 ? 2.530 50.712 -11.143 1.00 35.03 579 ASN A C 1
ATOM 4766 O O . ASN A 1 579 ? 1.805 51.116 -12.075 1.00 35.03 579 ASN A O 1
#

Foldseek 3Di:
DVCVVLVWLLNVLLCVLVVFLVPFPLCVVQPDDPVLVVLLVCLVCLVVNLVVLLVVLVVLLVVCVVCVVVCCVPCVPPCPPLPVLLVCLVVLLVVLCCCLVPVLVVLLVVLLVVLVVFLLSVLLNVLLSSRLSSVNLNVLSVVLSVLSVVLVVCCVVPHSSSSSSSSVSSVVSSVVSVVSVVSNVVSSVLCVDPVSSVSSSLSCCQVVAVSSVLSVLSSLLCLQPVDDPPDPQPAEAEDQDDPDPQWDWAFDPAAQPFRKIFSVVLLVVLVVVVSVVCVVVVHHKYKHQHDPPVPPVPDPGHTGIIIHPDDCPDPSNVSNNVRMDGDPPPPDHQDLLRSLCSLCRQLVVCLVVVPLVSNLVSLLCSLLSVLSSQSSQWGADPNDTDGSQCRDNDPPDGGSLLSNLVVLLVQLLSQVVCLVVPLVSNLSSLLSLVSNLLNHPDDDLVNNVSSVVSLLSSLLSLLVVLLVCVVPDDPSSVVSSLVVLVSSLVSLVSNLVSCCVVAVPDPNVVSVVSNLVVCVVRLVVSLVSQVSSVDPSSNVSSVVSVVVSCVSVPPVVPPPPPPPCPDDDDDPDDDDDDD

Nearest PDB structures (foldseek):
  7rdr-assembly1_A  TM=2.806E-01  e=8.422E-03  unidentified
  8e12-assembly1_C  TM=3.419E-01  e=3.314E-01  synthetic construct
  4cqo-assembly1_C  TM=3.845E-01  e=5.030E-01  Homo sapiens
  8d9p-assembly1_A  TM=2.488E-01  e=2.260E+00  synthetic construct
  7a6r-assembly1_A  TM=2.396E-01  e=5.429E+00  Homo sapiens

Solvent-accessible surface area (backbone atoms only — not comparable to full-atom values): 32034 Å² total; per-residue (Å²): 111,67,51,68,76,33,39,23,44,59,51,49,25,42,49,52,55,47,62,46,29,71,72,26,72,58,36,72,77,59,56,71,51,76,67,56,47,52,50,41,58,42,32,71,45,28,68,63,44,39,51,50,54,50,50,50,51,52,50,52,52,52,54,52,57,76,38,41,72,65,47,53,72,64,46,70,81,76,56,92,58,65,70,58,56,60,63,47,51,61,55,52,40,51,53,42,51,47,42,53,72,47,50,51,55,51,55,52,49,53,56,50,58,68,33,68,84,44,66,41,31,67,60,50,50,50,37,44,56,45,69,23,26,52,64,30,34,41,51,42,37,51,52,48,42,52,49,54,58,49,33,58,54,42,32,75,77,67,32,67,67,59,29,52,53,45,45,53,52,52,52,58,51,45,54,54,39,50,55,39,48,54,48,25,53,51,42,62,54,41,56,70,38,70,69,55,28,50,51,52,44,51,42,34,47,49,63,71,48,50,43,54,50,46,24,49,48,45,24,52,43,38,49,66,50,68,80,67,77,88,71,84,52,93,30,41,47,80,41,56,66,74,90,67,90,76,54,50,76,42,65,43,93,46,56,74,85,56,58,56,33,41,28,48,50,63,36,52,53,49,52,52,52,50,36,52,54,24,54,77,67,76,41,68,33,40,37,28,59,36,80,57,82,90,58,61,85,83,49,95,29,28,71,60,35,29,34,26,86,58,69,78,85,37,69,67,49,54,54,49,56,68,30,48,43,77,44,81,82,77,81,85,68,78,51,67,66,59,47,49,52,50,69,42,28,47,36,53,48,24,57,72,73,66,38,65,70,62,24,54,55,33,51,54,48,46,51,53,54,49,38,54,49,54,57,35,42,31,42,75,53,96,90,40,77,46,48,60,51,65,58,58,79,51,96,85,49,76,21,62,57,52,52,50,46,53,50,53,49,51,52,36,48,61,23,52,76,37,43,88,81,39,50,61,56,30,54,59,46,61,46,45,44,43,53,45,60,74,68,39,91,75,87,42,68,72,56,52,52,52,42,52,46,45,55,52,49,52,50,50,47,54,38,50,52,48,53,76,41,60,94,72,61,46,74,66,54,46,52,45,51,55,46,49,54,54,50,49,54,54,45,52,51,52,38,52,51,54,46,45,74,69,14,61,89,42,101,46,41,67,54,37,51,51,49,53,56,50,48,67,65,46,48,63,53,48,35,54,51,19,55,73,45,74,38,68,73,52,32,53,49,35,51,48,53,49,55,50,48,51,61,74,68,48,58,82,77,50,78,73,74,74,80,73,79,77,86,71,76,87,70,95,75,85,78,84,86,82,133